Protein AF-0000000084445285 (afdb_homodimer)

InterPro domains:
  IPR001920 Asp/Glu racemase [G3DSA:3.40.50.1860] (6-224)
  IPR001920 Asp/Glu racemase [G3DSA:3.40.50.1860] (107-218)
  IPR001920 Asp/Glu racemase [SSF53681] (4-117)
  IPR001920 Asp/Glu racemase [SSF53681] (122-230)
  IPR004380 Aspartate racemase [TIGR00035] (3-230)
  IPR015942 Asp/Glu/hydantoin racemase [PF01177] (9-224)

Structure (mmCIF, N/CA/C/O backbone):
data_AF-0000000084445285-model_v1
#
loop_
_entity.id
_entity.type
_entity.pdbx_description
1 polymer 'Aspartate racemase'
#
loop_
_atom_site.group_PDB
_atom_site.id
_atom_site.type_symbol
_atom_site.label_atom_id
_atom_site.label_alt_id
_atom_site.label_comp_id
_atom_site.label_asym_id
_atom_site.label_entity_id
_atom_site.label_seq_id
_atom_site.pdbx_PDB_ins_code
_atom_site.Cartn_x
_atom_site.Cartn_y
_atom_site.Cartn_z
_atom_site.occupancy
_atom_site.B_iso_or_equiv
_atom_site.auth_seq_id
_atom_site.auth_comp_id
_atom_site.auth_asym_id
_atom_site.auth_atom_id
_atom_site.pdbx_PDB_model_num
ATOM 1 N N . MET A 1 1 ? 19.5 7.012 -17.891 1 34.91 1 MET A N 1
ATOM 2 C CA . MET A 1 1 ? 18.625 5.965 -18.422 1 34.91 1 MET A CA 1
ATOM 3 C C . MET A 1 1 ? 17.156 6.332 -18.219 1 34.91 1 MET A C 1
ATOM 5 O O . MET A 1 1 ? 16.812 6.977 -17.234 1 34.91 1 MET A O 1
ATOM 9 N N . ALA A 1 2 ? 16.359 6.445 -19.203 1 45.62 2 ALA A N 1
ATOM 10 C CA . ALA A 1 2 ? 14.969 6.891 -19.219 1 45.62 2 ALA A CA 1
ATOM 11 C C . ALA A 1 2 ? 14.156 6.203 -18.125 1 45.62 2 ALA A C 1
ATOM 13 O O . ALA A 1 2 ? 14.25 4.984 -17.938 1 45.62 2 ALA A O 1
ATOM 14 N N . GLU A 1 3 ? 13.672 6.879 -16.922 1 63.84 3 GLU A N 1
ATOM 15 C CA . GLU A 1 3 ? 13.188 6.402 -15.633 1 63.84 3 GLU A CA 1
ATOM 16 C C . GLU A 1 3 ? 11.977 5.488 -15.805 1 63.84 3 GLU A C 1
ATOM 18 O O . GLU A 1 3 ? 10.977 5.879 -16.422 1 63.84 3 GLU A O 1
ATOM 23 N N . ARG A 1 4 ? 12.195 4.125 -15.844 1 88.81 4 ARG A N 1
ATOM 24 C CA . ARG A 1 4 ? 11.227 3.049 -16.047 1 88.81 4 ARG A CA 1
ATOM 25 C C . ARG A 1 4 ? 10.125 3.094 -15 1 88.81 4 ARG A C 1
ATOM 27 O O . ARG A 1 4 ? 10.391 2.984 -13.805 1 88.81 4 ARG A O 1
ATOM 34 N N . MET A 1 5 ? 8.977 3.484 -15.523 1 96.88 5 MET A N 1
ATOM 35 C CA . MET A 1 5 ? 7.785 3.51 -14.68 1 96.88 5 MET A CA 1
ATOM 36 C C . MET A 1 5 ? 7.039 2.18 -14.75 1 96.88 5 MET A C 1
ATOM 38 O O . MET A 1 5 ? 6.73 1.692 -15.836 1 96.88 5 MET A O 1
ATOM 42 N N . LEU A 1 6 ? 6.848 1.535 -13.609 1 98.69 6 LEU A N 1
ATOM 43 C CA . LEU A 1 6 ? 6.141 0.261 -13.539 1 98.69 6 LEU A CA 1
ATOM 44 C C . LEU A 1 6 ? 4.637 0.481 -13.445 1 98.69 6 LEU A C 1
ATOM 46 O O . LEU A 1 6 ? 4.172 1.309 -12.656 1 98.69 6 LEU A O 1
ATOM 50 N N . GLY A 1 7 ? 3.885 -0.176 -14.344 1 98.88 7 GLY A N 1
ATOM 51 C CA . GLY A 1 7 ? 2.445 -0.282 -14.164 1 98.88 7 GLY A CA 1
ATOM 52 C C . GLY A 1 7 ? 2.037 -1.464 -13.305 1 98.88 7 GLY A C 1
ATOM 53 O O . GLY A 1 7 ? 2.545 -2.572 -13.484 1 98.88 7 GLY A O 1
ATOM 54 N N . ILE A 1 8 ? 1.229 -1.233 -12.336 1 98.94 8 ILE A N 1
ATOM 55 C CA . ILE A 1 8 ? 0.692 -2.281 -11.477 1 98.94 8 ILE A CA 1
ATOM 56 C C . ILE A 1 8 ? -0.816 -2.4 -11.688 1 98.94 8 ILE A C 1
ATOM 58 O O . ILE A 1 8 ? -1.562 -1.457 -11.414 1 98.94 8 ILE A O 1
ATOM 62 N N . LEU A 1 9 ? -1.211 -3.467 -12.297 1 98.94 9 LEU A N 1
ATOM 63 C CA . LEU A 1 9 ? -2.631 -3.744 -12.477 1 98.94 9 LEU A CA 1
ATOM 64 C C . LEU A 1 9 ? -3.207 -4.453 -11.258 1 98.94 9 LEU A C 1
ATOM 66 O O . LEU A 1 9 ? -3.055 -5.668 -11.109 1 98.94 9 LEU A O 1
ATOM 70 N N . GLY A 1 10 ? -3.846 -3.641 -10.406 1 98.56 10 GLY A N 1
ATOM 71 C CA . GLY A 1 10 ? -4.371 -4.137 -9.148 1 98.56 10 GLY A CA 1
ATOM 72 C C . GLY A 1 10 ? -5.883 -4.062 -9.055 1 98.56 10 GLY A C 1
ATOM 73 O O . GLY A 1 10 ? -6.566 -4.008 -10.086 1 98.56 10 GLY A O 1
ATOM 74 N N . GLY A 1 11 ? -6.402 -4.234 -7.832 1 97.94 11 GLY A N 1
ATOM 75 C CA . GLY A 1 11 ? -7.832 -4.125 -7.582 1 97.94 11 GLY A CA 1
ATOM 76 C C . GLY A 1 11 ? -8.531 -5.473 -7.5 1 97.94 11 GLY A C 1
ATOM 77 O O . GLY A 1 11 ? -9.656 -5.562 -7.02 1 97.94 11 GLY A O 1
ATOM 78 N N . MET A 1 12 ? -7.934 -6.555 -7.965 1 98.06 12 MET A N 1
ATOM 79 C CA . MET A 1 12 ? -8.469 -7.914 -7.887 1 98.06 12 MET A CA 1
ATOM 80 C C . MET A 1 12 ? -8.07 -8.578 -6.57 1 98.06 12 MET A C 1
ATOM 82 O O . MET A 1 12 ? -8.008 -9.805 -6.488 1 98.06 12 MET A O 1
ATOM 86 N N . GLY A 1 13 ? -7.879 -7.859 -5.609 1 97.88 13 GLY A N 1
ATOM 87 C CA . GLY A 1 13 ? -7.371 -7.895 -4.246 1 97.88 13 GLY A CA 1
ATOM 88 C C . GLY A 1 13 ? -6.711 -6.598 -3.818 1 97.88 13 GLY A C 1
ATOM 89 O O . GLY A 1 13 ? -5.488 -6.465 -3.893 1 97.88 13 GLY A O 1
ATOM 90 N N . PRO A 1 14 ? -7.625 -5.617 -3.521 1 98.25 14 PRO A N 1
ATOM 91 C CA . PRO A 1 14 ? -7.109 -4.27 -3.262 1 98.25 14 PRO A CA 1
ATOM 92 C C . PRO A 1 14 ? -6.035 -4.246 -2.178 1 98.25 14 PRO A C 1
ATOM 94 O O . PRO A 1 14 ? -5.027 -3.551 -2.32 1 98.25 14 PRO A O 1
ATOM 97 N N . LEU A 1 15 ? -6.223 -5.047 -1.12 1 98.75 15 LEU A N 1
ATOM 98 C CA . LEU A 1 15 ? -5.223 -5.098 -0.061 1 98.75 15 LEU A CA 1
ATOM 99 C C . LEU A 1 15 ? -3.91 -5.676 -0.58 1 98.75 15 LEU A C 1
ATOM 101 O O . LEU A 1 15 ? -2.832 -5.191 -0.229 1 98.75 15 LEU A O 1
ATOM 105 N N . ALA A 1 16 ? -4.004 -6.684 -1.443 1 98.62 16 ALA A N 1
ATOM 106 C CA . ALA A 1 16 ? -2.82 -7.309 -2.025 1 98.62 16 ALA A CA 1
ATOM 107 C C . ALA A 1 16 ? -2.064 -6.324 -2.914 1 98.62 16 ALA A C 1
ATOM 109 O O . ALA A 1 16 ? -0.831 -6.293 -2.908 1 98.62 16 ALA A O 1
ATOM 110 N N . GLY A 1 17 ? -2.816 -5.562 -3.729 1 98.75 17 GLY A N 1
ATOM 111 C CA . GLY A 1 17 ? -2.18 -4.547 -4.551 1 98.75 17 GLY A CA 1
ATOM 112 C C . GLY A 1 17 ? -1.424 -3.512 -3.736 1 98.75 17 GLY A C 1
ATOM 113 O O . GLY A 1 17 ? -0.297 -3.148 -4.078 1 98.75 17 GLY A O 1
ATOM 114 N N . ALA A 1 18 ? -2.047 -3.02 -2.666 1 98.81 18 ALA A N 1
ATOM 115 C CA . ALA A 1 18 ? -1.398 -2.068 -1.77 1 98.81 18 ALA A CA 1
ATOM 116 C C . ALA A 1 18 ? -0.162 -2.682 -1.119 1 98.81 18 ALA A C 1
ATOM 118 O O . ALA A 1 18 ? 0.89 -2.043 -1.045 1 98.81 18 ALA A O 1
ATOM 119 N N . GLN A 1 19 ? -0.325 -3.928 -0.659 1 98.81 19 GLN A N 1
ATOM 120 C CA . GLN A 1 19 ? 0.784 -4.645 -0.041 1 98.81 19 GLN A CA 1
ATOM 121 C C . GLN A 1 19 ? 1.937 -4.828 -1.023 1 98.81 19 GLN A C 1
ATOM 123 O O . GLN A 1 19 ? 3.105 -4.758 -0.639 1 98.81 19 GLN A O 1
ATOM 128 N N . PHE A 1 20 ? 1.583 -5.098 -2.271 1 98.94 20 PHE A N 1
ATOM 129 C CA . PHE A 1 20 ? 2.615 -5.254 -3.289 1 98.94 20 PHE A CA 1
ATOM 130 C C . PHE A 1 20 ? 3.465 -3.996 -3.396 1 98.94 20 PHE A C 1
ATOM 132 O O . PHE A 1 20 ? 4.695 -4.066 -3.389 1 98.94 20 PHE A O 1
ATOM 139 N N . LEU A 1 21 ? 2.818 -2.859 -3.545 1 98.88 21 LEU A N 1
ATOM 140 C CA . LEU A 1 21 ? 3.555 -1.605 -3.652 1 98.88 21 LEU A CA 1
ATOM 141 C C . LEU A 1 21 ? 4.375 -1.347 -2.391 1 98.88 21 LEU A C 1
ATOM 143 O O . LEU A 1 21 ? 5.516 -0.886 -2.469 1 98.88 21 LEU A O 1
ATOM 147 N N . LEU A 1 22 ? 3.805 -1.642 -1.193 1 98.75 22 LEU A N 1
ATOM 148 C CA . LEU A 1 22 ? 4.504 -1.483 0.078 1 98.75 22 LEU A CA 1
ATOM 149 C C . LEU A 1 22 ? 5.762 -2.342 0.116 1 98.75 22 LEU A C 1
ATOM 151 O O . LEU A 1 22 ? 6.848 -1.846 0.426 1 98.75 22 LEU A O 1
ATOM 155 N N . ARG A 1 23 ? 5.609 -3.586 -0.282 1 98.81 23 ARG A N 1
ATOM 156 C CA . ARG A 1 23 ? 6.73 -4.52 -0.24 1 98.81 23 ARG A CA 1
ATOM 157 C C . ARG A 1 23 ? 7.785 -4.152 -1.279 1 98.81 23 ARG A C 1
ATOM 159 O O . ARG A 1 23 ? 8.984 -4.219 -1.005 1 98.81 23 ARG A O 1
ATOM 166 N N . MET A 1 24 ? 7.316 -3.789 -2.502 1 98.75 24 MET A N 1
ATOM 167 C CA . MET A 1 24 ? 8.273 -3.34 -3.508 1 98.75 24 MET A CA 1
ATOM 168 C C . MET A 1 24 ? 9.117 -2.184 -2.979 1 98.75 24 MET A C 1
ATOM 170 O O . MET A 1 24 ? 10.336 -2.158 -3.17 1 98.75 24 MET A O 1
ATOM 174 N N . THR A 1 25 ? 8.469 -1.23 -2.264 1 98.69 25 THR A N 1
ATOM 175 C CA . THR A 1 25 ? 9.18 -0.088 -1.695 1 98.69 25 THR A CA 1
ATOM 176 C C . THR A 1 25 ? 10.188 -0.544 -0.648 1 98.69 25 THR A C 1
ATOM 178 O O . THR A 1 25 ? 11.359 -0.156 -0.696 1 98.69 25 THR A O 1
ATOM 181 N N . LEU A 1 26 ? 9.797 -1.458 0.257 1 98.62 26 LEU A N 1
ATOM 182 C CA . LEU A 1 26 ? 10.625 -1.871 1.381 1 98.62 26 LEU A CA 1
ATOM 183 C C . LEU A 1 26 ? 11.781 -2.746 0.908 1 98.62 26 LEU A C 1
ATOM 185 O O . LEU A 1 26 ? 12.844 -2.781 1.541 1 98.62 26 LEU A O 1
ATOM 189 N N . LEU A 1 27 ? 11.578 -3.449 -0.234 1 98.5 27 LEU A N 1
ATOM 190 C CA . LEU A 1 27 ? 12.602 -4.348 -0.755 1 98.5 27 LEU A CA 1
ATOM 191 C C . LEU A 1 27 ? 13.586 -3.596 -1.649 1 98.5 27 LEU A C 1
ATOM 193 O O . LEU A 1 27 ? 14.641 -4.125 -2.004 1 98.5 27 LEU A O 1
ATOM 197 N N . THR A 1 28 ? 13.242 -2.371 -2.051 1 98.25 28 THR A N 1
ATOM 198 C CA . THR A 1 28 ? 14.125 -1.55 -2.871 1 98.25 28 THR A CA 1
ATOM 199 C C . THR A 1 28 ? 15.273 -0.983 -2.035 1 98.25 28 THR A C 1
ATOM 201 O O . THR A 1 28 ? 15.039 -0.346 -1.006 1 98.25 28 THR A O 1
ATOM 204 N N . PRO A 1 29 ? 16.547 -1.308 -2.383 1 96.62 29 PRO A N 1
ATOM 205 C CA . PRO A 1 29 ? 17.641 -0.586 -1.719 1 96.62 29 PRO A CA 1
ATOM 206 C C . PRO A 1 29 ? 17.562 0.924 -1.938 1 96.62 29 PRO A C 1
ATOM 208 O O . PRO A 1 29 ? 17.656 1.392 -3.076 1 96.62 29 PRO A O 1
ATOM 211 N N . ALA A 1 30 ? 17.281 1.642 -0.88 1 96.88 30 ALA A N 1
ATOM 212 C CA . ALA A 1 30 ? 17.031 3.074 -1.021 1 96.88 30 ALA A CA 1
ATOM 213 C C . ALA A 1 30 ? 17.594 3.85 0.162 1 96.88 30 ALA A C 1
ATOM 215 O O . ALA A 1 30 ? 17.672 3.328 1.277 1 96.88 30 ALA A O 1
ATOM 216 N N . GLU A 1 31 ? 18.047 5.094 -0.105 1 96.88 31 GLU A N 1
ATOM 217 C CA . GLU A 1 31 ? 18.484 6.023 0.933 1 96.88 31 GLU A CA 1
ATOM 218 C C . GLU A 1 31 ? 17.609 7.27 0.961 1 96.88 31 GLU A C 1
ATOM 220 O O . GLU A 1 31 ? 17.656 8.055 1.913 1 96.88 31 GLU A O 1
ATOM 225 N N . ARG A 1 32 ? 16.875 7.457 -0.053 1 95.44 32 ARG A N 1
ATOM 226 C CA . ARG A 1 32 ? 15.984 8.594 -0.211 1 95.44 32 ARG A CA 1
ATOM 227 C C . ARG A 1 32 ? 14.82 8.258 -1.142 1 95.44 32 ARG A C 1
ATOM 229 O O . ARG A 1 32 ? 14.844 7.223 -1.817 1 95.44 32 ARG A O 1
ATOM 236 N N . ASP A 1 33 ? 13.836 9.062 -1.218 1 96.38 33 ASP A N 1
ATOM 237 C CA . ASP A 1 33 ? 12.633 8.805 -2.008 1 96.38 33 ASP A CA 1
ATOM 238 C C . ASP A 1 33 ? 12.992 8.508 -3.465 1 96.38 33 ASP A C 1
ATOM 240 O O . ASP A 1 33 ? 12.453 7.574 -4.062 1 96.38 33 ASP A O 1
ATOM 244 N N . GLN A 1 34 ? 13.898 9.266 -3.99 1 95.25 34 GLN A N 1
ATOM 245 C CA . GLN A 1 34 ? 14.18 9.273 -5.422 1 95.25 34 GLN A CA 1
ATOM 246 C C . GLN A 1 34 ? 14.883 7.988 -5.848 1 95.25 34 GLN A C 1
ATOM 248 O O . GLN A 1 34 ? 15.023 7.715 -7.043 1 95.25 34 GLN A O 1
ATOM 253 N N . ASP A 1 35 ? 15.25 7.113 -4.875 1 96.31 35 ASP A N 1
ATOM 254 C CA . ASP A 1 35 ? 15.898 5.836 -5.172 1 96.31 35 ASP A CA 1
ATOM 255 C C . ASP A 1 35 ? 14.859 4.762 -5.488 1 96.31 35 ASP A C 1
ATOM 257 O O . ASP A 1 35 ? 15.203 3.693 -6 1 96.31 35 ASP A O 1
ATOM 261 N N . HIS A 1 36 ? 13.586 5.031 -5.184 1 97.75 36 HIS A N 1
ATOM 262 C CA . HIS A 1 36 ? 12.547 4.016 -5.305 1 97.75 36 HIS A CA 1
ATOM 263 C C . HIS A 1 36 ? 12.016 3.941 -6.73 1 97.75 36 HIS A C 1
ATOM 265 O O . HIS A 1 36 ? 12.227 4.863 -7.527 1 97.75 36 HIS A O 1
ATOM 271 N N . VAL A 1 37 ? 11.312 2.857 -7.098 1 97.44 37 VAL A N 1
ATOM 272 C CA . VAL A 1 37 ? 10.789 2.574 -8.43 1 97.44 37 VAL A CA 1
ATOM 273 C C . VAL A 1 37 ? 9.562 3.443 -8.695 1 97.44 37 VAL A C 1
ATOM 275 O O . VAL A 1 37 ? 8.578 3.391 -7.945 1 97.44 37 VAL A O 1
ATOM 278 N N . PRO A 1 38 ? 9.578 4.344 -9.734 1 98.25 38 PRO A N 1
ATOM 279 C CA . PRO A 1 38 ? 8.328 4.996 -10.141 1 98.25 38 PRO A CA 1
ATOM 280 C C . PRO A 1 38 ? 7.254 3.998 -10.578 1 98.25 38 PRO A C 1
ATOM 282 O O . PRO A 1 38 ? 7.559 3.029 -11.281 1 98.25 38 PRO A O 1
ATOM 285 N N . ALA A 1 39 ? 6.035 4.191 -10.125 1 98.69 39 ALA A N 1
ATOM 286 C CA . ALA A 1 39 ? 4.996 3.211 -10.438 1 98.69 39 ALA A CA 1
ATOM 287 C C . ALA A 1 39 ? 3.619 3.867 -10.469 1 98.69 39 ALA A C 1
ATOM 289 O O . ALA A 1 39 ? 3.389 4.883 -9.812 1 98.69 39 ALA A O 1
ATOM 290 N N . VAL A 1 40 ? 2.736 3.373 -11.273 1 98.88 40 VAL A N 1
ATOM 291 C CA . VAL A 1 40 ? 1.309 3.676 -11.242 1 98.88 40 VAL A CA 1
ATOM 292 C C . VAL A 1 40 ? 0.52 2.412 -10.906 1 98.88 40 VAL A C 1
ATOM 294 O O . VAL A 1 40 ? 0.639 1.396 -11.594 1 98.88 40 VAL A O 1
ATOM 297 N N . LEU A 1 41 ? -0.194 2.432 -9.82 1 98.94 41 LEU A N 1
ATOM 298 C CA . LEU A 1 41 ? -1.063 1.326 -9.43 1 98.94 41 LEU A CA 1
ATOM 299 C C . LEU A 1 41 ? -2.514 1.621 -9.797 1 98.94 41 LEU A C 1
ATOM 301 O O . LEU A 1 41 ? -3.1 2.586 -9.297 1 98.94 41 LEU A O 1
ATOM 305 N N . TRP A 1 42 ? -3.043 0.863 -10.734 1 98.88 42 TRP A N 1
ATOM 306 C CA . TRP A 1 42 ? -4.445 0.898 -11.141 1 98.88 42 TRP A CA 1
ATOM 307 C C . TRP A 1 42 ? -5.27 -0.105 -10.344 1 98.88 42 TRP A C 1
ATOM 309 O O . TRP A 1 42 ? -5.355 -1.279 -10.711 1 98.88 42 TRP A O 1
ATOM 319 N N . SER A 1 43 ? -5.863 0.333 -9.227 1 98.75 43 SER A N 1
ATOM 320 C CA . SER A 1 43 ? -6.641 -0.525 -8.336 1 98.75 43 SER A CA 1
ATOM 321 C C . SER A 1 43 ? -8.133 -0.412 -8.625 1 98.75 43 SER A C 1
ATOM 323 O O . SER A 1 43 ? -8.828 0.405 -8.016 1 98.75 43 SER A O 1
ATOM 325 N N . ASP A 1 44 ? -8.648 -1.245 -9.469 1 98 44 ASP A N 1
ATOM 326 C CA . ASP A 1 44 ? -10.062 -1.218 -9.828 1 98 44 ASP A CA 1
ATOM 327 C C . ASP A 1 44 ? -10.781 -2.465 -9.32 1 98 44 ASP A C 1
ATOM 329 O O . ASP A 1 44 ? -10.859 -3.473 -10.023 1 98 44 ASP A O 1
ATOM 333 N N . PRO A 1 45 ? -11.383 -2.357 -8.086 1 97.88 45 PRO A N 1
ATOM 334 C CA . PRO A 1 45 ? -12.023 -3.527 -7.484 1 97.88 45 PRO A CA 1
ATOM 335 C C . PRO A 1 45 ? -13.328 -3.91 -8.18 1 97.88 45 PRO A C 1
ATOM 337 O O . PRO A 1 45 ? -13.93 -4.938 -7.852 1 97.88 45 PRO A O 1
ATOM 340 N N . ARG A 1 46 ? -13.773 -3.121 -9.18 1 97.12 46 ARG A N 1
ATOM 341 C CA . ARG A 1 46 ? -15.008 -3.41 -9.906 1 97.12 46 ARG A CA 1
ATOM 342 C C . ARG A 1 46 ? -14.805 -4.555 -10.891 1 97.12 46 ARG A C 1
ATOM 344 O O . ARG A 1 46 ? -15.781 -5.113 -11.406 1 97.12 46 ARG A O 1
ATOM 351 N N . ILE A 1 47 ? -13.531 -4.93 -11.227 1 98.19 47 ILE A N 1
ATOM 352 C CA . ILE A 1 47 ? -13.234 -6.086 -12.062 1 98.19 47 ILE A CA 1
ATOM 353 C C . ILE A 1 47 ? -13.875 -7.336 -11.461 1 98.19 47 ILE A C 1
ATOM 355 O O . ILE A 1 47 ? -13.68 -7.629 -10.281 1 98.19 47 ILE A O 1
ATOM 359 N N . PRO A 1 48 ? -14.578 -8.062 -12.227 1 97.62 48 PRO A N 1
ATOM 360 C CA . PRO A 1 48 ? -15.305 -9.219 -11.711 1 97.62 48 PRO A CA 1
ATOM 361 C C . PRO A 1 48 ? -14.383 -10.281 -11.117 1 97.62 48 PRO A C 1
ATOM 363 O O . PRO A 1 48 ? -13.211 -10.367 -11.484 1 97.62 48 PRO A O 1
ATOM 366 N N . ASP A 1 49 ? -14.93 -11.023 -10.172 1 97.25 49 ASP A N 1
ATOM 367 C CA . ASP A 1 49 ? -14.188 -12.094 -9.508 1 97.25 49 ASP A CA 1
ATOM 368 C C . ASP A 1 49 ? -13.719 -13.141 -10.516 1 97.25 49 ASP A C 1
ATOM 370 O O . ASP A 1 49 ? -14.531 -13.734 -11.227 1 97.25 49 ASP A O 1
ATOM 374 N N . ARG A 1 50 ? -12.477 -13.422 -10.602 1 97.75 50 ARG A N 1
ATOM 375 C CA . ARG A 1 50 ? -11.859 -14.297 -11.594 1 97.75 50 ARG A CA 1
ATOM 376 C C . ARG A 1 50 ? -12.258 -15.75 -11.375 1 97.75 50 ARG A C 1
ATOM 378 O O . ARG A 1 50 ? -12.523 -16.469 -12.336 1 97.75 50 ARG A O 1
ATOM 385 N N . THR A 1 51 ? -12.297 -16.125 -10.117 1 96.69 51 THR A N 1
ATOM 386 C CA . THR A 1 51 ? -12.664 -17.516 -9.812 1 96.69 51 THR A CA 1
ATOM 387 C C . THR A 1 51 ? -14.109 -17.781 -10.211 1 96.69 51 THR A C 1
ATOM 389 O O . THR A 1 51 ? -14.414 -18.797 -10.828 1 96.69 51 THR A O 1
ATOM 392 N N . GLN A 1 52 ? -14.977 -16.828 -9.891 1 96.38 52 GLN A N 1
ATOM 393 C CA . GLN A 1 52 ? -16.375 -16.953 -10.289 1 96.38 52 GLN A CA 1
ATOM 394 C C . GLN A 1 52 ? -16.516 -16.984 -11.805 1 96.38 52 GLN A C 1
ATOM 396 O O . GLN A 1 52 ? -17.297 -17.766 -12.344 1 96.38 52 GLN A O 1
ATOM 401 N N . ALA A 1 53 ? -15.797 -16.172 -12.477 1 96.94 53 ALA A N 1
ATOM 402 C CA . ALA A 1 53 ? -15.859 -16.094 -13.93 1 96.94 53 ALA A CA 1
ATOM 403 C C . ALA A 1 53 ? -15.438 -17.422 -14.555 1 96.94 53 ALA A C 1
ATOM 405 O O . ALA A 1 53 ? -16.062 -17.906 -15.508 1 96.94 53 ALA A O 1
ATOM 406 N N . ARG A 1 54 ? -14.375 -18.047 -14.039 1 95.06 54 ARG A N 1
ATOM 407 C CA . ARG A 1 54 ? -13.789 -19.234 -14.641 1 95.06 54 ARG A CA 1
ATOM 408 C C . ARG A 1 54 ? -14.602 -20.484 -14.289 1 95.06 54 ARG A C 1
ATOM 410 O O . ARG A 1 54 ? -14.805 -21.359 -15.133 1 95.06 54 ARG A O 1
ATOM 417 N N . LEU A 1 55 ? -15.086 -20.531 -13.062 1 95.38 55 LEU A N 1
ATOM 418 C CA . LEU A 1 55 ? -15.594 -21.812 -12.57 1 95.38 55 LEU A CA 1
ATOM 419 C C . LEU A 1 55 ? -17.125 -21.797 -12.523 1 95.38 55 LEU A C 1
ATOM 421 O O . LEU A 1 55 ? -17.75 -22.859 -12.547 1 95.38 55 LEU A O 1
ATOM 425 N N . HIS A 1 56 ? -17.703 -20.578 -12.492 1 94.25 56 HIS A N 1
ATOM 426 C CA . HIS A 1 56 ? -19.125 -20.594 -12.164 1 94.25 56 HIS A CA 1
ATOM 427 C C . HIS A 1 56 ? -19.906 -19.703 -13.125 1 94.25 56 HIS A C 1
ATOM 429 O O . HIS A 1 56 ? -21.016 -19.266 -12.805 1 94.25 56 HIS A O 1
ATOM 435 N N . GLY A 1 57 ? -19.344 -19.406 -14.219 1 93.31 57 GLY A N 1
ATOM 436 C CA . GLY A 1 57 ? -20.078 -18.672 -15.25 1 93.31 57 GLY A CA 1
ATOM 437 C C . GLY A 1 57 ? -20.297 -17.219 -14.906 1 93.31 57 GLY A C 1
ATOM 438 O O . GLY A 1 57 ? -21.234 -16.594 -15.398 1 93.31 57 GLY A O 1
ATOM 439 N N . GLY A 1 58 ? -19.531 -16.688 -14.023 1 95.31 58 GLY A N 1
ATOM 440 C CA . GLY A 1 58 ? -19.609 -15.281 -13.68 1 95.31 58 GLY A CA 1
ATOM 441 C C . GLY A 1 58 ? -19.156 -14.359 -14.789 1 95.31 58 GLY A C 1
ATOM 442 O O . GLY A 1 58 ? -18.734 -14.82 -15.859 1 95.31 58 GLY A O 1
ATOM 443 N N . GLU A 1 59 ? -19.297 -13.055 -14.547 1 97.5 59 GLU A N 1
ATOM 444 C CA . GLU A 1 59 ? -18.938 -12.031 -15.516 1 97.5 59 GLU A CA 1
ATOM 445 C C . GLU A 1 59 ? -17.453 -12.102 -15.875 1 97.5 59 GLU A C 1
ATOM 447 O O . GLU A 1 59 ? -16.609 -12.336 -15.008 1 97.5 59 GLU A O 1
ATOM 452 N N . ASP A 1 60 ? -17.141 -11.93 -17.188 1 98.25 60 ASP A N 1
ATOM 453 C CA . ASP A 1 60 ? -15.773 -11.953 -17.688 1 98.25 60 ASP A CA 1
ATOM 454 C C . ASP A 1 60 ? -14.984 -10.75 -17.172 1 98.25 60 ASP A C 1
ATOM 456 O O . ASP A 1 60 ? -15.398 -9.602 -17.375 1 98.25 60 ASP A O 1
ATOM 460 N N . PRO A 1 61 ? -13.867 -11 -16.531 1 98.38 61 PRO A N 1
ATOM 461 C CA . PRO A 1 61 ? -13.078 -9.883 -16.016 1 98.38 61 PRO A CA 1
ATOM 462 C C . PRO A 1 61 ? -12.25 -9.195 -17.109 1 98.38 61 PRO A C 1
ATOM 464 O O . PRO A 1 61 ? -11.695 -8.117 -16.875 1 98.38 61 PRO A O 1
ATOM 467 N N . LEU A 1 62 ? -12.172 -9.758 -18.312 1 98.62 62 LEU A N 1
ATOM 468 C CA . LEU A 1 62 ? -11.211 -9.344 -19.312 1 98.62 62 LEU A CA 1
ATOM 469 C C . LEU A 1 62 ? -11.422 -7.879 -19.703 1 98.62 62 LEU A C 1
ATOM 471 O O . LEU A 1 62 ? -10.461 -7.117 -19.812 1 98.62 62 LEU A O 1
ATOM 475 N N . PRO A 1 63 ? -12.641 -7.379 -19.891 1 98.56 63 PRO A N 1
ATOM 476 C CA . PRO A 1 63 ? -12.797 -5.969 -20.25 1 98.56 63 PRO A CA 1
ATOM 477 C C . PRO A 1 63 ? -12.211 -5.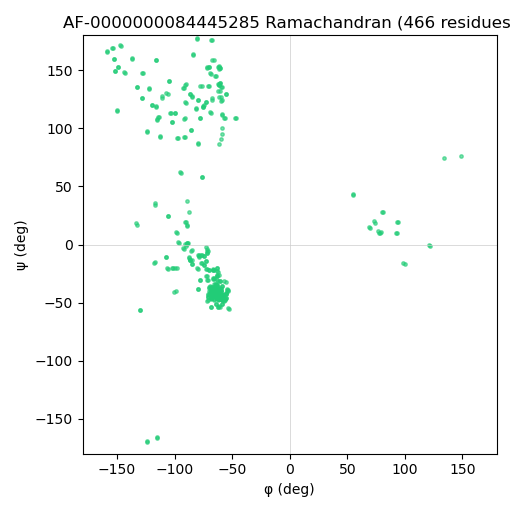02 -19.203 1 98.56 63 PRO A C 1
ATOM 479 O O . PRO A 1 63 ? -11.594 -4.016 -19.562 1 98.56 63 PRO A O 1
ATOM 482 N N . GLY A 1 64 ? -12.414 -5.375 -17.953 1 98.31 64 GLY A N 1
ATOM 483 C CA . GLY A 1 64 ? -11.836 -4.559 -16.891 1 98.31 64 GLY A CA 1
ATOM 484 C C . GLY A 1 64 ? -10.32 -4.625 -16.844 1 98.31 64 GLY A C 1
ATOM 485 O O . GLY A 1 64 ? -9.656 -3.613 -16.625 1 98.31 64 GLY A O 1
ATOM 486 N N . LEU A 1 65 ? -9.797 -5.812 -17.062 1 98.81 65 LEU A N 1
ATOM 487 C CA . LEU A 1 65 ? -8.352 -5.988 -17.125 1 98.81 65 LEU A CA 1
ATOM 488 C C . LEU A 1 65 ? -7.75 -5.145 -18.25 1 98.81 65 LEU A C 1
ATOM 490 O O . LEU A 1 65 ? -6.758 -4.441 -18.031 1 98.81 65 LEU A O 1
ATOM 494 N N . LEU A 1 66 ? -8.391 -5.176 -19.375 1 98.88 66 LEU A N 1
ATOM 495 C CA . LEU A 1 66 ? -7.883 -4.461 -20.547 1 98.88 66 LEU A CA 1
ATOM 496 C C . LEU A 1 66 ? -7.992 -2.951 -20.344 1 98.88 66 LEU A C 1
ATOM 498 O O . LEU A 1 66 ? -7.129 -2.197 -20.797 1 98.88 66 LEU A O 1
ATOM 502 N N . ARG A 1 67 ? -9.016 -2.5 -19.688 1 98.44 67 ARG A N 1
ATOM 503 C CA . ARG A 1 67 ? -9.133 -1.082 -19.375 1 98.44 67 ARG A CA 1
ATOM 504 C C . ARG A 1 67 ? -7.969 -0.615 -18.516 1 98.44 67 ARG A C 1
ATOM 506 O O . ARG A 1 67 ? -7.402 0.453 -18.75 1 98.44 67 ARG A O 1
ATOM 513 N N . GLY A 1 68 ? -7.648 -1.432 -17.5 1 98.69 68 GLY A N 1
ATOM 514 C CA . GLY A 1 68 ? -6.504 -1.102 -16.672 1 98.69 68 GLY A CA 1
ATOM 515 C C . GLY A 1 68 ? -5.195 -1.066 -17.438 1 98.69 68 GLY A C 1
ATOM 516 O O . GLY A 1 68 ? -4.387 -0.154 -17.25 1 98.69 68 GLY A O 1
ATOM 517 N N . ILE A 1 69 ? -5.008 -2.016 -18.312 1 98.88 69 ILE A N 1
ATOM 518 C CA . ILE A 1 69 ? -3.791 -2.094 -19.125 1 98.88 69 ILE A CA 1
ATOM 519 C C . ILE A 1 69 ? -3.674 -0.851 -20 1 98.88 69 ILE A C 1
ATOM 521 O O . ILE A 1 69 ? -2.611 -0.229 -20.062 1 98.88 69 ILE A O 1
ATOM 525 N N . ARG A 1 70 ? -4.746 -0.429 -20.625 1 98.69 70 ARG A N 1
ATOM 526 C CA . ARG A 1 70 ? -4.742 0.766 -21.453 1 98.69 70 ARG A CA 1
ATOM 527 C C . ARG A 1 70 ? -4.43 2.01 -20.641 1 98.69 70 ARG A C 1
ATOM 529 O O . ARG A 1 70 ? -3.709 2.9 -21.094 1 98.69 70 ARG A O 1
ATOM 536 N N . GLY A 1 71 ? -5.031 2.07 -19.484 1 98.5 71 GLY A N 1
ATOM 537 C CA . GLY A 1 71 ? -4.738 3.182 -18.594 1 98.5 71 GLY A CA 1
ATOM 538 C C . GLY A 1 71 ? -3.271 3.27 -18.203 1 98.5 71 GLY A C 1
ATOM 539 O O . GLY A 1 71 ? -2.693 4.359 -18.188 1 98.5 71 GLY A O 1
ATOM 540 N N . LEU A 1 72 ? -2.666 2.143 -17.906 1 98.75 72 LEU A N 1
ATOM 541 C CA . LEU A 1 72 ? -1.258 2.098 -17.531 1 98.75 72 LEU A CA 1
ATOM 542 C C . LEU A 1 72 ? -0.365 2.465 -18.719 1 98.75 72 LEU A C 1
ATOM 544 O O . LEU A 1 72 ? 0.646 3.15 -18.547 1 98.75 72 LEU A O 1
ATOM 548 N N . GLU A 1 73 ? -0.755 2.031 -19.875 1 98.12 73 GLU A N 1
ATOM 549 C CA . GLU A 1 73 ? -0.043 2.436 -21.078 1 98.12 73 GLU A CA 1
ATOM 550 C C . GLU A 1 73 ? -0.096 3.949 -21.266 1 98.12 73 GLU A C 1
ATOM 552 O O . GLU A 1 73 ? 0.926 4.582 -21.547 1 98.12 73 GLU A O 1
ATOM 557 N N . ALA A 1 74 ? -1.291 4.473 -21.109 1 97.75 74 ALA A N 1
ATOM 558 C CA . ALA A 1 74 ? -1.49 5.91 -21.297 1 97.75 74 ALA A CA 1
ATOM 559 C C . ALA A 1 74 ? -0.693 6.703 -20.266 1 97.75 74 ALA A C 1
ATOM 561 O O . ALA A 1 74 ? -0.27 7.832 -20.531 1 97.75 74 ALA A O 1
ATOM 562 N N . ALA A 1 75 ? -0.452 6.09 -19.141 1 97.81 75 ALA A N 1
ATOM 563 C CA . ALA A 1 75 ? 0.289 6.75 -18.062 1 97.81 75 ALA A CA 1
ATOM 564 C C . ALA A 1 75 ? 1.79 6.723 -18.344 1 97.81 75 ALA A C 1
ATOM 566 O O . ALA A 1 75 ? 2.57 7.352 -17.625 1 97.81 75 ALA A O 1
ATOM 567 N N . GLY A 1 76 ? 2.199 5.969 -19.359 1 97.31 76 GLY A N 1
ATOM 568 C CA . GLY A 1 76 ? 3.6 5.953 -19.75 1 97.31 76 GLY A CA 1
ATOM 569 C C . GLY A 1 76 ? 4.391 4.84 -19.094 1 97.31 76 GLY A C 1
ATOM 570 O O . GLY A 1 76 ? 5.621 4.898 -19.031 1 97.31 76 GLY A O 1
ATOM 571 N N . CYS A 1 77 ? 3.732 3.803 -18.578 1 98.19 77 CYS A N 1
ATOM 572 C CA . CYS A 1 77 ? 4.426 2.688 -17.938 1 98.19 77 CYS A CA 1
ATOM 573 C C . CYS A 1 77 ? 5.188 1.858 -18.969 1 98.19 77 CYS A C 1
ATOM 575 O O . CYS A 1 77 ? 4.828 1.838 -20.141 1 98.19 77 CYS A O 1
ATOM 577 N N . GLY A 1 78 ? 6.258 1.22 -18.453 1 97.94 78 GLY A N 1
ATOM 578 C CA . GLY A 1 78 ? 7.117 0.474 -19.344 1 97.94 78 GLY A CA 1
ATOM 579 C C . GLY A 1 78 ? 6.977 -1.029 -19.203 1 97.94 78 GLY A C 1
ATOM 580 O O . GLY A 1 78 ? 7.492 -1.789 -20.031 1 97.94 78 GLY A O 1
ATOM 581 N N . ALA A 1 79 ? 6.324 -1.479 -18.234 1 98.56 79 ALA A N 1
ATOM 582 C CA . ALA A 1 79 ? 5.984 -2.869 -17.938 1 98.56 79 ALA A CA 1
ATOM 583 C C . ALA A 1 79 ? 4.785 -2.957 -17 1 98.56 79 ALA A C 1
ATOM 585 O O . ALA A 1 79 ? 4.355 -1.947 -16.438 1 98.56 79 ALA A O 1
ATOM 586 N N . ILE A 1 80 ? 4.246 -4.148 -16.922 1 98.88 80 ILE A N 1
ATOM 587 C CA . ILE A 1 80 ? 3.061 -4.32 -16.094 1 98.88 80 ILE A CA 1
ATOM 588 C C . ILE A 1 80 ? 3.271 -5.492 -15.133 1 98.88 80 ILE A C 1
ATOM 590 O O . ILE A 1 80 ? 3.729 -6.562 -15.539 1 98.88 80 ILE A O 1
ATOM 594 N N . ALA A 1 81 ? 3.104 -5.285 -13.875 1 98.88 81 ALA A N 1
ATOM 595 C CA . ALA A 1 81 ? 2.984 -6.324 -12.859 1 98.88 81 ALA A CA 1
ATOM 596 C C . ALA A 1 81 ? 1.537 -6.477 -12.398 1 98.88 81 ALA A C 1
ATOM 598 O O . ALA A 1 81 ? 0.817 -5.488 -12.25 1 98.88 81 ALA A O 1
ATOM 599 N N . ILE A 1 82 ? 1.091 -7.684 -12.18 1 98.94 82 ILE A N 1
ATOM 600 C CA . ILE A 1 82 ? -0.266 -7.98 -11.742 1 98.94 82 ILE A CA 1
ATOM 601 C C . ILE A 1 82 ? -0.219 -8.805 -10.453 1 98.94 82 ILE A C 1
ATOM 603 O O . ILE A 1 82 ? -0.102 -10.031 -10.5 1 98.94 82 ILE A O 1
ATOM 607 N N . PRO A 1 83 ? -0.357 -8.125 -9.305 1 98.81 83 PRO A N 1
ATOM 608 C CA . PRO A 1 83 ? -0.335 -8.867 -8.039 1 98.81 83 PRO A CA 1
ATOM 609 C C . PRO A 1 83 ? -1.64 -9.617 -7.77 1 98.81 83 PRO A C 1
ATOM 611 O O . PRO A 1 83 ? -2.277 -9.398 -6.734 1 98.81 83 PRO A O 1
ATOM 614 N N . CYS A 1 84 ? -1.971 -10.438 -8.648 1 98.75 84 CYS A N 1
ATOM 615 C CA . CYS A 1 84 ? -3.104 -11.359 -8.617 1 98.75 84 CYS A CA 1
ATOM 616 C C . CYS A 1 84 ? -2.797 -12.625 -9.406 1 98.75 84 CYS A C 1
ATOM 618 O O . CYS A 1 84 ? -2.662 -12.586 -10.625 1 98.75 84 CYS A O 1
ATOM 620 N N . ASN A 1 85 ? -2.752 -13.75 -8.766 1 98.56 85 ASN A N 1
ATOM 621 C CA . ASN A 1 85 ? -2.422 -15.016 -9.414 1 98.56 85 ASN A CA 1
ATOM 622 C C . ASN A 1 85 ? -3.514 -15.445 -10.383 1 98.56 85 ASN A C 1
ATOM 624 O O . ASN A 1 85 ? -3.232 -15.742 -11.547 1 98.56 85 ASN A O 1
ATOM 628 N N . THR A 1 86 ? -4.758 -15.359 -9.93 1 98.38 86 THR A N 1
ATOM 629 C CA . THR A 1 86 ? -5.867 -15.891 -10.719 1 98.38 86 THR A CA 1
ATOM 630 C C . THR A 1 86 ? -6.039 -15.086 -12.008 1 98.38 86 THR A C 1
ATOM 632 O O . THR A 1 86 ? -6.41 -15.648 -13.039 1 98.38 86 THR A O 1
ATOM 635 N N . ALA A 1 87 ? -5.691 -13.828 -11.984 1 98.56 87 ALA A N 1
ATOM 636 C CA . ALA A 1 87 ? -5.836 -12.977 -13.156 1 98.56 87 ALA A CA 1
ATOM 637 C C . ALA A 1 87 ? -4.914 -13.438 -14.281 1 98.56 87 ALA A C 1
ATOM 639 O O . ALA A 1 87 ? -5.16 -13.141 -15.453 1 98.56 87 ALA A O 1
ATOM 640 N N . HIS A 1 88 ? -3.857 -14.172 -13.977 1 98.5 88 HIS A N 1
ATOM 641 C CA . HIS A 1 88 ? -2.93 -14.648 -14.992 1 98.5 88 HIS A CA 1
ATOM 642 C C . HIS A 1 88 ? -3.559 -15.75 -15.844 1 98.5 88 HIS A C 1
ATOM 644 O O . HIS A 1 88 ? -2.992 -16.156 -16.859 1 98.5 88 HIS A O 1
ATOM 650 N N . GLY A 1 89 ? -4.781 -16.188 -15.414 1 97.94 89 GLY A N 1
ATOM 651 C CA . GLY A 1 89 ? -5.574 -17.031 -16.297 1 97.94 89 GLY A CA 1
ATOM 652 C C . GLY A 1 89 ? -5.977 -16.344 -17.578 1 97.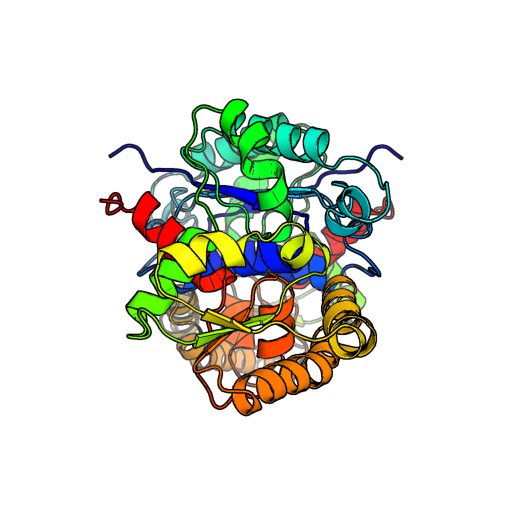94 89 GLY A C 1
ATOM 653 O O . GLY A 1 89 ? -6.375 -17 -18.547 1 97.94 89 GLY A O 1
ATOM 654 N N . TRP A 1 90 ? -5.957 -15.086 -17.609 1 98.38 90 TRP A N 1
ATOM 655 C CA . TRP A 1 90 ? -6.262 -14.273 -18.781 1 98.38 90 TRP A CA 1
ATOM 656 C C . TRP A 1 90 ? -4.988 -13.672 -19.375 1 98.38 90 TRP A C 1
ATOM 658 O O . TRP A 1 90 ? -5.027 -12.609 -20 1 98.38 90 TRP A O 1
ATOM 668 N N . TYR A 1 91 ? -3.84 -14.336 -19.125 1 98.12 91 TYR A N 1
ATOM 669 C CA . TYR A 1 91 ? -2.535 -13.812 -19.516 1 98.12 91 TYR A CA 1
ATOM 670 C C . TYR A 1 91 ? -2.459 -13.586 -21.016 1 98.12 91 TYR A C 1
ATOM 672 O O . TYR A 1 91 ? -2.059 -12.516 -21.469 1 98.12 91 TYR A O 1
ATOM 680 N N . GLU A 1 92 ? -2.871 -14.555 -21.797 1 98.06 92 GLU A N 1
ATOM 681 C CA . GLU A 1 92 ? -2.656 -14.5 -23.234 1 98.06 92 GLU A CA 1
ATOM 682 C C . GLU A 1 92 ? -3.443 -13.359 -23.875 1 98.06 92 GLU A C 1
ATOM 684 O O . GLU A 1 92 ? -2.887 -12.562 -24.625 1 98.06 92 GLU A O 1
ATOM 689 N N . PRO A 1 93 ? -4.758 -13.211 -23.516 1 98.38 93 PRO A N 1
ATOM 690 C CA . PRO A 1 93 ? -5.449 -12.062 -24.109 1 98.38 93 PRO A CA 1
ATOM 691 C C . PRO A 1 93 ? -4.91 -10.727 -23.609 1 98.38 93 PRO A C 1
ATOM 693 O O . PRO A 1 93 ? -4.922 -9.734 -24.359 1 98.38 93 PRO A O 1
ATOM 696 N N . MET A 1 94 ? -4.379 -10.633 -22.406 1 98.75 94 MET A N 1
ATOM 697 C CA . MET A 1 94 ? -3.766 -9.398 -21.906 1 98.75 94 MET A CA 1
ATOM 698 C C . MET A 1 94 ? -2.479 -9.094 -22.656 1 98.75 94 MET A C 1
ATOM 700 O O . MET A 1 94 ? -2.264 -7.957 -23.094 1 98.75 94 MET A O 1
ATOM 704 N N . ARG A 1 95 ? -1.67 -10.117 -22.797 1 98.25 95 ARG A N 1
ATOM 705 C CA . ARG A 1 95 ? -0.409 -9.969 -23.516 1 98.25 95 ARG A CA 1
ATOM 706 C C . ARG A 1 95 ? -0.648 -9.523 -24.953 1 98.25 95 ARG A C 1
ATOM 708 O O . ARG A 1 95 ? 0.089 -8.688 -25.484 1 98.25 95 ARG A O 1
ATOM 715 N N . ALA A 1 96 ? -1.637 -10 -25.562 1 98.44 96 ALA A N 1
ATOM 716 C CA . ALA A 1 96 ? -1.961 -9.672 -26.953 1 98.44 96 ALA A CA 1
ATOM 717 C C . ALA A 1 96 ? -2.438 -8.234 -27.078 1 98.44 96 ALA A C 1
ATOM 719 O O . ALA A 1 96 ? -2.352 -7.633 -28.156 1 98.44 96 ALA A O 1
ATOM 720 N N . ALA A 1 97 ? -2.902 -7.652 -26.031 1 98.31 97 ALA A N 1
ATOM 721 C CA . ALA A 1 97 ? -3.553 -6.344 -26.062 1 98.31 97 ALA A CA 1
ATOM 722 C C . ALA A 1 97 ? -2.547 -5.223 -25.812 1 98.31 97 ALA A C 1
ATOM 724 O O . ALA A 1 97 ? -2.895 -4.043 -25.891 1 98.31 97 ALA A O 1
ATOM 725 N N . THR A 1 98 ? -1.296 -5.527 -25.531 1 98.44 98 THR A N 1
ATOM 726 C CA . THR A 1 98 ? -0.31 -4.496 -25.234 1 98.44 98 THR A CA 1
ATOM 727 C C . THR A 1 98 ? 1.081 -4.926 -25.688 1 98.44 98 THR A C 1
ATOM 729 O O . THR A 1 98 ? 1.369 -6.121 -25.781 1 98.44 98 THR A O 1
ATOM 732 N N . SER A 1 99 ? 1.916 -3.953 -26 1 97.94 99 SER A N 1
ATOM 733 C CA . SER A 1 99 ? 3.311 -4.227 -26.328 1 97.94 99 SER A CA 1
ATOM 734 C C . SER A 1 99 ? 4.18 -4.25 -25.078 1 97.94 99 SER A C 1
ATOM 736 O O . SER A 1 99 ? 5.34 -4.668 -25.125 1 97.94 99 SER A O 1
ATOM 738 N N . LEU A 1 100 ? 3.643 -3.807 -23.938 1 98.12 100 LEU A N 1
ATOM 739 C CA . LEU A 1 100 ? 4.402 -3.811 -22.703 1 98.12 100 LEU A CA 1
ATOM 740 C C . LEU A 1 100 ? 4.609 -5.234 -22.188 1 98.12 100 LEU A C 1
ATOM 742 O O . LEU A 1 100 ? 3.699 -6.062 -22.266 1 98.12 100 LEU A O 1
ATOM 746 N N . PRO A 1 101 ? 5.793 -5.512 -21.75 1 98.06 101 PRO A N 1
ATOM 747 C CA . PRO A 1 101 ? 5.938 -6.801 -21.078 1 98.06 101 PRO A CA 1
ATOM 748 C C . PRO A 1 101 ? 5.07 -6.91 -19.828 1 98.06 101 PRO A C 1
ATOM 750 O O . PRO A 1 101 ? 4.918 -5.93 -19.094 1 98.06 101 PRO A O 1
ATOM 753 N N . ILE A 1 102 ? 4.434 -8.031 -19.641 1 98.75 102 ILE A N 1
ATOM 754 C CA . ILE A 1 102 ? 3.715 -8.375 -18.422 1 98.75 102 ILE A CA 1
ATOM 755 C C . ILE A 1 102 ? 4.531 -9.367 -17.594 1 98.75 102 ILE A C 1
ATOM 757 O O . ILE A 1 102 ? 4.777 -10.492 -18.047 1 98.75 102 ILE A O 1
ATOM 761 N N . LEU A 1 103 ? 5.016 -8.961 -16.422 1 98.56 103 LEU A N 1
ATOM 762 C CA . LEU A 1 103 ? 5.801 -9.812 -15.523 1 98.56 103 LEU A CA 1
ATOM 763 C C . LEU A 1 103 ? 4.938 -10.922 -14.938 1 98.56 103 LEU A C 1
ATOM 765 O O . LEU A 1 103 ? 3.967 -10.656 -14.227 1 98.56 103 LEU A O 1
ATOM 769 N N . HIS A 1 104 ? 5.234 -12.109 -15.305 1 98.38 104 HIS A N 1
ATOM 770 C CA . HIS A 1 104 ? 4.383 -13.25 -14.961 1 98.38 104 HIS A CA 1
ATOM 771 C C . HIS A 1 104 ? 4.629 -13.711 -13.531 1 98.38 104 HIS A C 1
ATOM 773 O O . HIS A 1 104 ? 5.746 -14.109 -13.188 1 98.38 104 HIS A O 1
ATOM 779 N N . ILE A 1 105 ? 3.648 -13.781 -12.711 1 98.69 105 ILE A N 1
ATOM 780 C CA . ILE A 1 105 ? 3.768 -13.992 -11.273 1 98.69 105 ILE A CA 1
ATOM 781 C C . ILE A 1 105 ? 4.207 -15.422 -10.992 1 98.69 105 ILE A C 1
ATOM 783 O O . ILE A 1 105 ? 4.93 -15.68 -10.023 1 98.69 105 ILE A O 1
ATOM 787 N N . VAL A 1 106 ? 3.848 -16.375 -11.82 1 98.56 106 VAL A N 1
ATOM 788 C CA . VAL A 1 106 ? 4.258 -17.766 -11.664 1 98.56 106 VAL A CA 1
ATOM 789 C C . VAL A 1 106 ? 5.758 -17.891 -11.906 1 98.56 106 VAL A C 1
ATOM 791 O O . VAL A 1 106 ? 6.453 -18.609 -11.195 1 98.56 106 VAL A O 1
ATOM 794 N N . ASP A 1 107 ? 6.23 -17.141 -12.969 1 98.06 107 ASP A N 1
ATOM 795 C CA . ASP A 1 107 ? 7.668 -17.125 -13.211 1 98.06 107 ASP A CA 1
ATOM 796 C C . ASP A 1 107 ? 8.414 -16.5 -12.023 1 98.06 107 ASP A C 1
ATOM 798 O O . ASP A 1 107 ? 9.492 -16.969 -11.656 1 98.06 107 ASP A O 1
ATOM 802 N N . ALA A 1 108 ? 7.852 -15.477 -11.453 1 98.62 108 ALA A N 1
ATOM 803 C CA . ALA A 1 108 ? 8.445 -14.852 -10.281 1 98.62 108 ALA A CA 1
ATOM 804 C C . ALA A 1 108 ? 8.531 -15.836 -9.117 1 98.62 108 ALA A C 1
ATOM 806 O O . ALA A 1 108 ? 9.531 -15.883 -8.406 1 98.62 108 ALA A O 1
ATOM 807 N N . ALA A 1 109 ? 7.473 -16.625 -8.898 1 98.69 109 ALA A N 1
ATOM 808 C CA . ALA A 1 109 ? 7.461 -17.625 -7.848 1 98.69 109 ALA A CA 1
ATOM 809 C C . ALA A 1 109 ? 8.547 -18.672 -8.078 1 98.69 109 ALA A C 1
ATOM 811 O O . ALA A 1 109 ? 9.25 -19.062 -7.141 1 98.69 109 ALA A O 1
ATOM 812 N N . ALA A 1 110 ? 8.672 -19.109 -9.312 1 98.19 110 ALA A N 1
ATOM 813 C CA . ALA A 1 110 ? 9.711 -20.078 -9.656 1 98.19 110 ALA A CA 1
ATOM 814 C C . ALA A 1 110 ? 11.102 -19.516 -9.375 1 98.19 110 ALA A C 1
ATOM 816 O O . ALA A 1 110 ? 11.969 -20.219 -8.844 1 98.19 110 ALA A O 1
ATOM 817 N N . HIS A 1 111 ? 11.273 -18.266 -9.75 1 97.75 111 HIS A N 1
ATOM 818 C CA . HIS A 1 111 ? 12.539 -17.609 -9.484 1 97.75 111 HIS A CA 1
ATOM 819 C C . HIS A 1 111 ? 12.844 -17.562 -7.992 1 97.75 111 HIS A C 1
ATOM 821 O O . HIS A 1 111 ? 13.984 -17.75 -7.578 1 97.75 111 HIS A O 1
ATOM 827 N N . ASP A 1 112 ? 11.836 -17.312 -7.211 1 98.38 112 ASP A N 1
ATOM 828 C CA . ASP A 1 112 ? 12.023 -17.219 -5.77 1 98.38 112 ASP A CA 1
ATOM 829 C C . ASP A 1 112 ? 12.375 -18.578 -5.168 1 98.38 112 ASP A C 1
ATOM 831 O O . ASP A 1 112 ? 13.164 -18.656 -4.223 1 98.38 112 ASP A O 1
ATOM 835 N N . LEU A 1 113 ? 11.773 -19.656 -5.676 1 98.19 113 LEU A N 1
ATOM 836 C CA . LEU A 1 113 ? 12.133 -21 -5.246 1 98.19 113 LEU A CA 1
ATOM 837 C C . LEU A 1 113 ? 13.617 -21.266 -5.48 1 98.19 113 LEU A C 1
ATOM 839 O O . LEU A 1 113 ? 14.305 -21.781 -4.594 1 98.19 113 LEU A O 1
ATOM 843 N N . ARG A 1 114 ? 14.055 -20.859 -6.609 1 97.56 114 ARG A N 1
ATOM 844 C CA . ARG A 1 114 ? 15.461 -21.031 -6.941 1 97.56 114 ARG A CA 1
ATOM 845 C C . ARG A 1 114 ? 16.344 -20.203 -6.016 1 97.56 114 ARG A C 1
ATOM 847 O O . ARG A 1 114 ? 17.375 -20.703 -5.539 1 97.56 114 ARG A O 1
ATOM 854 N N . ARG A 1 115 ? 15.961 -19 -5.785 1 97.12 115 ARG A N 1
ATOM 855 C CA . ARG A 1 115 ? 16.703 -18.109 -4.914 1 97.12 115 ARG A CA 1
ATOM 856 C C . ARG A 1 115 ? 16.875 -18.703 -3.523 1 97.12 115 ARG A C 1
ATOM 858 O O . ARG A 1 115 ? 17.906 -18.5 -2.875 1 97.12 115 ARG A O 1
ATOM 865 N N . GLN A 1 116 ? 15.859 -19.5 -3.129 1 97.94 116 GLN A N 1
ATOM 866 C CA . GLN A 1 116 ? 15.867 -20.094 -1.793 1 97.94 116 GLN A CA 1
ATOM 867 C C . GLN A 1 116 ? 16.578 -21.438 -1.788 1 97.94 116 GLN A C 1
ATOM 869 O O . GLN A 1 116 ? 16.594 -22.125 -0.77 1 97.94 116 GLN A O 1
ATOM 874 N N . GLY A 1 117 ? 17.109 -21.891 -2.936 1 98 117 GLY A N 1
ATOM 875 C CA . GLY A 1 117 ? 17.828 -23.156 -3.029 1 98 117 GLY A CA 1
ATOM 876 C C . GLY A 1 117 ? 16.906 -24.359 -3.123 1 98 117 GLY A C 1
ATOM 877 O O . GLY A 1 117 ? 17.281 -25.453 -2.73 1 98 117 GLY A O 1
ATOM 878 N N . LEU A 1 118 ? 15.711 -24.125 -3.672 1 98.19 118 LEU A N 1
ATOM 879 C CA . LEU A 1 118 ? 14.711 -25.188 -3.672 1 98.19 118 LEU A CA 1
ATOM 880 C C . LEU A 1 118 ? 14.352 -25.594 -5.098 1 98.19 118 LEU A C 1
ATOM 882 O O . LEU A 1 118 ? 13.195 -25.906 -5.391 1 98.19 118 LEU A O 1
ATOM 886 N N . SER A 1 119 ? 15.352 -25.578 -5.996 1 95.94 119 SER A N 1
ATOM 887 C CA . SER A 1 119 ? 15.141 -26.047 -7.359 1 95.94 119 SER A CA 1
ATOM 888 C C . SER A 1 119 ? 14.742 -27.516 -7.387 1 95.94 119 SER A C 1
ATOM 890 O O . SER A 1 119 ? 15.359 -28.344 -6.723 1 95.94 119 SER A O 1
ATOM 892 N N . GLY A 1 120 ? 13.648 -27.719 -8.07 1 95.56 120 GLY A N 1
ATOM 893 C CA . GLY A 1 120 ? 13.203 -29.094 -8.234 1 95.56 120 GLY A CA 1
ATOM 894 C C . GLY A 1 120 ? 12.5 -29.641 -7.012 1 95.56 120 GLY A C 1
ATOM 895 O O . GLY A 1 120 ? 12.18 -30.828 -6.957 1 95.56 120 GLY A O 1
ATOM 896 N N . ALA A 1 121 ? 12.203 -28.828 -6.086 1 97.62 121 ALA A N 1
ATOM 897 C CA . ALA A 1 121 ? 11.586 -29.266 -4.836 1 97.62 121 ALA A CA 1
ATOM 898 C C . ALA A 1 121 ? 10.133 -29.672 -5.051 1 97.62 121 ALA A C 1
ATOM 900 O O . ALA A 1 121 ? 9.5 -29.25 -6.02 1 97.62 121 ALA A O 1
ATOM 901 N N . ARG A 1 122 ? 9.656 -30.578 -4.199 1 98.56 122 ARG A N 1
ATOM 902 C CA . ARG A 1 122 ? 8.219 -30.797 -4.062 1 98.56 122 ARG A CA 1
ATOM 903 C C . ARG A 1 122 ? 7.555 -29.641 -3.318 1 98.56 122 ARG A C 1
ATOM 905 O O . ARG A 1 122 ? 7.938 -29.328 -2.189 1 98.56 122 ARG A O 1
ATOM 912 N N . VAL A 1 123 ? 6.602 -29.047 -3.967 1 98.62 123 VAL A N 1
ATOM 913 C CA . VAL A 1 123 ? 6.078 -27.812 -3.393 1 98.62 123 VAL A CA 1
ATOM 914 C C . VAL A 1 123 ? 4.574 -27.953 -3.152 1 98.62 123 VAL A C 1
ATOM 916 O O . VAL A 1 123 ? 3.865 -28.562 -3.959 1 98.62 123 VAL A O 1
ATOM 919 N N . GLY A 1 124 ? 4.125 -27.516 -1.922 1 98.88 124 GLY A N 1
ATOM 920 C CA . GLY A 1 124 ? 2.703 -27.281 -1.717 1 98.88 124 GLY A CA 1
ATOM 921 C C . GLY A 1 124 ? 2.215 -25.984 -2.338 1 98.88 124 GLY A C 1
ATOM 922 O O . GLY A 1 124 ? 2.912 -24.969 -2.299 1 98.88 124 GLY A O 1
ATOM 923 N N . LEU A 1 125 ? 1.083 -26.016 -2.98 1 98.88 125 LEU A N 1
ATOM 924 C CA . LEU A 1 125 ? 0.504 -24.828 -3.611 1 98.88 125 LEU A CA 1
ATOM 925 C C . LEU A 1 125 ? -0.814 -24.453 -2.943 1 98.88 125 LEU A C 1
ATOM 927 O O . LEU A 1 125 ? -1.802 -25.188 -3.049 1 98.88 125 LEU A O 1
ATOM 931 N N . LEU A 1 126 ? -0.826 -23.375 -2.17 1 98.62 126 LEU A N 1
ATOM 932 C CA . LEU A 1 126 ? -2.049 -22.75 -1.664 1 98.62 126 LEU A CA 1
ATOM 933 C C . LEU A 1 126 ? -2.543 -21.672 -2.611 1 98.62 126 LEU A C 1
ATOM 935 O O . LEU A 1 126 ? -1.905 -20.625 -2.746 1 98.62 126 LEU A O 1
ATOM 939 N N . ALA A 1 127 ? -3.617 -21.922 -3.275 1 98.69 127 ALA A N 1
ATOM 940 C CA . ALA A 1 127 ? -4.129 -21.016 -4.301 1 98.69 127 ALA A CA 1
ATOM 941 C C . ALA A 1 127 ? -5.652 -21.047 -4.355 1 98.69 127 ALA A C 1
ATOM 943 O O . ALA A 1 127 ? -6.289 -21.844 -3.645 1 98.69 127 ALA A O 1
ATOM 944 N N . THR A 1 128 ? -6.234 -20.172 -5.105 1 98.06 128 THR A N 1
ATOM 945 C CA . THR A 1 128 ? -7.68 -20.188 -5.316 1 98.06 128 THR A CA 1
ATOM 946 C C . THR A 1 128 ? -8.094 -21.422 -6.113 1 98.06 128 THR A C 1
ATOM 948 O O . THR A 1 128 ? -7.281 -22 -6.836 1 98.06 128 THR A O 1
ATOM 951 N N . ALA A 1 129 ? -9.398 -21.75 -5.957 1 97.75 129 ALA A N 1
ATOM 952 C CA . ALA A 1 129 ? -9.93 -22.844 -6.777 1 97.75 129 ALA A CA 1
ATOM 953 C C . ALA A 1 129 ? -9.766 -22.531 -8.266 1 97.75 129 ALA A C 1
ATOM 955 O O . ALA A 1 129 ? -9.5 -23.438 -9.062 1 97.75 129 ALA A O 1
ATOM 956 N N . GLY A 1 130 ? -9.914 -21.25 -8.617 1 97.5 130 GLY A N 1
ATOM 957 C CA . GLY A 1 130 ? -9.719 -20.844 -10 1 97.5 130 GLY A CA 1
ATOM 958 C C . GLY A 1 130 ? -8.297 -21.062 -10.492 1 97.5 130 GLY A C 1
ATOM 959 O O . GLY A 1 130 ? -8.094 -21.609 -11.57 1 97.5 130 GLY A O 1
ATOM 960 N N . THR A 1 131 ? -7.301 -20.688 -9.68 1 98.25 131 THR A N 1
ATOM 961 C CA . THR A 1 131 ? -5.891 -20.875 -10.016 1 98.25 131 THR A CA 1
ATOM 962 C C . THR A 1 131 ? -5.562 -22.344 -10.203 1 98.25 131 THR A C 1
ATOM 964 O O . THR A 1 131 ? -4.895 -22.719 -11.172 1 98.25 131 THR A O 1
ATOM 967 N N . LEU A 1 132 ? -6.062 -23.156 -9.32 1 98.25 132 LEU A N 1
ATOM 968 C CA . LEU A 1 132 ? -5.801 -24.594 -9.375 1 98.25 132 LEU A CA 1
ATOM 969 C C . LEU A 1 132 ? -6.484 -25.219 -10.586 1 98.25 132 LEU A C 1
ATOM 971 O O . LEU A 1 132 ? -5.883 -26.031 -11.289 1 98.25 132 LEU A O 1
ATOM 975 N N . ALA A 1 133 ? -7.723 -24.812 -10.844 1 97.19 133 ALA A N 1
ATOM 976 C CA . ALA A 1 133 ? -8.492 -25.375 -11.953 1 97.19 133 ALA A CA 1
ATOM 977 C C . ALA A 1 133 ? -7.852 -25.047 -13.289 1 97.19 133 ALA A C 1
ATOM 979 O O . ALA A 1 133 ? -7.879 -25.844 -14.219 1 97.19 133 ALA A O 1
ATOM 980 N N . MET A 1 134 ? -7.273 -23.906 -13.375 1 97.12 134 MET A N 1
ATOM 981 C CA . MET A 1 134 ? -6.648 -23.469 -14.617 1 97.12 134 MET A CA 1
ATOM 982 C C . MET A 1 134 ? -5.227 -24 -14.734 1 97.12 134 MET A C 1
ATOM 984 O O . MET A 1 134 ? -4.562 -23.797 -15.75 1 97.12 134 MET A O 1
ATOM 988 N N . ARG A 1 135 ? -4.75 -24.672 -13.68 1 97.69 135 ARG A N 1
ATOM 989 C CA . ARG A 1 135 ? -3.42 -25.281 -13.633 1 97.69 135 ARG A CA 1
ATOM 990 C C . ARG A 1 135 ? -2.34 -24.25 -13.938 1 97.69 135 ARG A C 1
ATOM 992 O O . ARG A 1 135 ? -1.405 -24.516 -14.688 1 97.69 135 ARG A O 1
ATOM 999 N N . LEU A 1 136 ? -2.48 -23.047 -13.359 1 97.81 136 LEU A N 1
ATOM 1000 C CA . LEU A 1 136 ? -1.588 -21.938 -13.641 1 97.81 136 LEU A CA 1
ATOM 1001 C C . LEU A 1 136 ? -0.157 -22.266 -13.234 1 97.81 136 LEU A C 1
ATOM 1003 O O . LEU A 1 136 ? 0.796 -21.828 -13.883 1 97.81 136 LEU A O 1
ATOM 1007 N N . TYR A 1 137 ? 0.041 -23 -12.125 1 98.5 137 TYR A N 1
ATOM 1008 C CA . TYR A 1 137 ? 1.36 -23.312 -11.578 1 98.5 137 TYR A CA 1
ATOM 1009 C C . TYR A 1 137 ? 1.816 -24.703 -11.992 1 98.5 137 TYR A C 1
ATOM 1011 O O . TYR A 1 137 ? 2.986 -24.906 -12.328 1 98.5 137 TYR A O 1
ATOM 1019 N N . GLN A 1 138 ? 0.89 -25.641 -11.984 1 97.38 138 GLN A N 1
ATOM 1020 C CA . GLN A 1 138 ? 1.194 -27.062 -12.07 1 97.38 138 GLN A CA 1
ATOM 1021 C C . GLN A 1 138 ? 1.971 -27.391 -13.336 1 97.38 138 GLN A C 1
ATOM 1023 O O . GLN A 1 138 ? 3.014 -28.047 -13.289 1 97.38 138 GLN A O 1
ATOM 1028 N N . GLU A 1 139 ? 1.545 -26.828 -14.406 1 94.62 139 GLU A N 1
ATOM 1029 C CA . GLU A 1 139 ? 2.176 -27.156 -15.68 1 94.62 139 GLU A CA 1
ATOM 1030 C C . GLU A 1 139 ? 3.578 -26.562 -15.773 1 94.62 139 GLU A C 1
ATOM 1032 O O . GLU A 1 139 ? 4.531 -27.266 -16.125 1 94.62 139 GLU A O 1
ATOM 1037 N N . ARG A 1 140 ? 3.682 -25.344 -15.453 1 95.31 140 ARG A N 1
ATOM 1038 C CA . ARG A 1 140 ? 4.977 -24.672 -15.508 1 95.31 140 ARG A CA 1
ATOM 1039 C C . ARG A 1 140 ? 5.945 -25.266 -14.5 1 95.31 140 ARG A C 1
ATOM 1041 O O . ARG A 1 140 ? 7.121 -25.469 -14.805 1 95.31 140 ARG A O 1
ATOM 1048 N N . PHE A 1 141 ? 5.5 -25.516 -13.305 1 97.88 141 PHE A N 1
ATOM 1049 C CA . PHE A 1 141 ? 6.348 -26.047 -12.25 1 97.88 141 PHE A CA 1
ATOM 1050 C C . PHE A 1 141 ? 6.816 -27.453 -12.609 1 97.88 141 PHE A C 1
ATOM 1052 O O . PHE A 1 141 ? 7.957 -27.828 -12.32 1 97.88 141 PHE A O 1
ATOM 1059 N N . ASP A 1 142 ? 5.945 -28.188 -13.297 1 96.69 142 ASP A N 1
ATOM 1060 C CA . ASP A 1 142 ? 6.332 -29.516 -13.773 1 96.69 142 ASP A CA 1
ATOM 1061 C C . ASP A 1 142 ? 7.512 -29.422 -14.742 1 96.69 142 ASP A C 1
ATOM 1063 O O . ASP A 1 142 ? 8.477 -30.188 -14.625 1 96.69 142 ASP A O 1
ATOM 1067 N N . THR A 1 143 ? 7.5 -28.484 -15.641 1 96.5 143 THR A N 1
ATOM 1068 C CA . THR A 1 143 ? 8.555 -28.312 -16.641 1 96.5 143 THR A CA 1
ATOM 1069 C C . THR A 1 143 ? 9.867 -27.906 -15.977 1 96.5 143 THR A C 1
ATOM 1071 O O . THR A 1 143 ? 10.945 -28.141 -16.531 1 96.5 143 THR A O 1
ATOM 1074 N N . LEU A 1 144 ? 9.758 -27.359 -14.781 1 96.5 144 LEU A N 1
ATOM 1075 C CA . LEU A 1 144 ? 10.945 -26.906 -14.055 1 96.5 144 LEU A CA 1
ATOM 1076 C C . LEU A 1 144 ? 11.414 -27.953 -13.062 1 96.5 144 LEU A C 1
ATOM 1078 O O . LEU A 1 144 ? 12.328 -27.719 -12.273 1 96.5 144 LEU A O 1
ATOM 1082 N N . GLY A 1 145 ? 10.711 -29.062 -13.07 1 97.31 145 GLY A N 1
ATOM 1083 C CA . GLY A 1 145 ? 11.141 -30.188 -12.258 1 97.31 145 GLY A CA 1
ATOM 1084 C C . GLY A 1 145 ? 10.508 -30.203 -10.883 1 97.31 145 GLY A C 1
ATOM 1085 O O . GLY A 1 145 ? 10.914 -30.984 -10.016 1 97.31 145 GLY A O 1
ATOM 1086 N N . HIS A 1 146 ? 9.547 -29.359 -10.664 1 98.06 146 HIS A N 1
ATOM 1087 C CA . HIS A 1 146 ? 8.852 -29.359 -9.383 1 98.06 146 HIS A CA 1
ATOM 1088 C C . HIS A 1 146 ? 7.645 -30.281 -9.398 1 98.06 146 HIS A C 1
ATOM 1090 O O . HIS A 1 146 ? 6.934 -30.359 -10.406 1 98.06 146 HIS A O 1
ATOM 1096 N N . GLU A 1 147 ? 7.48 -30.984 -8.367 1 97.75 147 GLU A N 1
ATOM 1097 C CA . GLU A 1 147 ? 6.211 -31.656 -8.109 1 97.75 147 GLU A CA 1
ATOM 1098 C C . GLU A 1 147 ? 5.293 -30.781 -7.254 1 97.75 147 GLU A C 1
ATOM 1100 O O . GLU A 1 147 ? 5.727 -30.234 -6.242 1 97.75 147 GLU A O 1
ATOM 1105 N N . VAL A 1 148 ? 4.043 -30.703 -7.656 1 98.62 148 VAL A N 1
ATOM 1106 C CA . VAL A 1 148 ? 3.123 -29.828 -6.945 1 98.62 148 VAL A CA 1
ATOM 1107 C C . VAL A 1 148 ? 2.092 -30.656 -6.184 1 98.62 148 VAL A C 1
ATOM 1109 O O . VAL A 1 148 ? 1.449 -31.531 -6.758 1 98.62 148 VAL A O 1
ATOM 1112 N N . ILE A 1 149 ? 1.971 -30.359 -4.898 1 98.56 149 ILE A N 1
ATOM 1113 C CA . ILE A 1 149 ? 0.919 -30.922 -4.051 1 98.56 149 ILE A CA 1
ATOM 1114 C C . ILE A 1 149 ? -0.116 -29.844 -3.738 1 98.56 149 ILE A C 1
ATOM 1116 O O . ILE A 1 149 ? 0.238 -28.734 -3.338 1 98.56 149 ILE A O 1
ATOM 1120 N N . THR A 1 150 ? -1.412 -30.203 -3.957 1 98.81 150 THR A N 1
ATOM 1121 C CA . THR A 1 150 ? -2.469 -29.219 -3.73 1 98.81 150 THR A CA 1
ATOM 1122 C C . THR A 1 150 ? -3.389 -29.672 -2.6 1 98.81 150 THR A C 1
ATOM 1124 O O . THR A 1 150 ? -3.412 -30.859 -2.244 1 98.81 150 THR A O 1
ATOM 1127 N N . PRO A 1 151 ? -4.094 -28.75 -1.995 1 98.81 151 PRO A N 1
ATOM 1128 C CA . PRO A 1 151 ? -5.113 -29.141 -1.02 1 98.81 151 PRO A CA 1
ATOM 1129 C C . PRO A 1 151 ? -6.211 -30.016 -1.63 1 98.81 151 PRO A C 1
ATOM 1131 O O . PRO A 1 151 ? -6.461 -29.938 -2.836 1 98.81 151 PRO A O 1
ATOM 1134 N N . ASP A 1 152 ? -6.809 -30.859 -0.789 1 98.12 152 ASP A N 1
ATOM 1135 C CA . ASP A 1 152 ? -7.941 -31.625 -1.286 1 98.12 152 ASP A CA 1
ATOM 1136 C C . ASP A 1 152 ? -9.219 -30.797 -1.29 1 98.12 152 ASP A C 1
ATOM 1138 O O . ASP A 1 152 ? -9.203 -29.625 -0.878 1 98.12 152 ASP A O 1
ATOM 1142 N N . GLU A 1 153 ? -10.273 -31.375 -1.76 1 97.88 153 GLU A N 1
ATOM 1143 C CA . GLU A 1 153 ? -11.516 -30.641 -1.975 1 97.88 153 GLU A CA 1
ATOM 1144 C C . GLU A 1 153 ? -12.078 -30.109 -0.659 1 97.88 153 GLU A C 1
ATOM 1146 O O . GLU A 1 153 ? -12.609 -29 -0.606 1 97.88 153 GLU A O 1
ATOM 1151 N N . ALA A 1 154 ? -12.031 -30.891 0.357 1 98.5 154 ALA A N 1
ATOM 1152 C CA . ALA A 1 154 ? -12.547 -30.469 1.659 1 98.5 154 ALA A CA 1
ATOM 1153 C C . ALA A 1 154 ? -11.734 -29.312 2.221 1 98.5 154 ALA A C 1
ATOM 1155 O O . ALA A 1 154 ? -12.297 -28.344 2.754 1 98.5 154 ALA A O 1
ATOM 1156 N N . GLN A 1 155 ? -10.391 -29.406 2.115 1 98.75 155 GLN A N 1
ATOM 1157 C CA . GLN A 1 155 ? -9.516 -28.328 2.557 1 98.75 155 GLN A CA 1
ATOM 1158 C C . GLN A 1 155 ? -9.812 -27.031 1.804 1 98.75 155 GLN A C 1
ATOM 1160 O O . GLN A 1 155 ? -9.852 -25.953 2.4 1 98.75 155 GLN A O 1
ATOM 1165 N N . MET A 1 156 ? -10.008 -27.188 0.489 1 98.62 156 MET A N 1
ATOM 1166 C CA . MET A 1 156 ? -10.312 -26.016 -0.328 1 98.62 156 MET A CA 1
ATOM 1167 C C . MET A 1 156 ? -11.625 -25.375 0.11 1 98.62 156 MET A C 1
ATOM 1169 O O . MET A 1 156 ? -11.703 -24.156 0.298 1 98.62 156 MET A O 1
ATOM 1173 N N . ARG A 1 157 ? -12.656 -26.156 0.299 1 98.06 157 ARG A N 1
ATOM 1174 C CA . ARG A 1 157 ? -14.008 -25.703 0.606 1 98.06 157 ARG A CA 1
ATOM 1175 C C . ARG A 1 157 ? -14.086 -25.125 2.014 1 98.06 157 ARG A C 1
ATOM 1177 O O . ARG A 1 157 ? -14.711 -24.078 2.229 1 98.06 157 ARG A O 1
ATOM 1184 N N . ASP A 1 158 ? -13.367 -25.703 2.943 1 98.62 158 ASP A N 1
ATOM 1185 C CA . ASP A 1 158 ? -13.633 -25.406 4.348 1 98.62 158 ASP A CA 1
ATOM 1186 C C . ASP A 1 158 ? -12.594 -24.438 4.91 1 98.62 158 ASP A C 1
ATOM 1188 O O . ASP A 1 158 ? -12.812 -23.797 5.941 1 98.62 158 ASP A O 1
ATOM 1192 N N . LYS A 1 159 ? -11.445 -24.375 4.207 1 98.81 159 LYS A N 1
ATOM 1193 C CA . LYS A 1 159 ? -10.359 -23.625 4.84 1 98.81 159 LYS A CA 1
ATOM 1194 C C . LYS A 1 159 ? -9.75 -22.609 3.875 1 98.81 159 LYS A C 1
ATOM 1196 O O . LYS A 1 159 ? -9.742 -21.406 4.152 1 98.81 159 LYS A O 1
ATOM 1201 N N . VAL A 1 160 ? -9.273 -23.047 2.717 1 98.88 160 VAL A N 1
ATOM 1202 C CA . VAL A 1 160 ? -8.516 -22.156 1.828 1 98.88 160 VAL A CA 1
ATOM 1203 C C . VAL A 1 160 ? -9.445 -21.078 1.261 1 98.88 160 VAL A C 1
ATOM 1205 O O . VAL A 1 160 ? -9.156 -19.891 1.376 1 98.88 160 VAL A O 1
ATOM 1208 N N . GLY A 1 161 ? -10.57 -21.5 0.642 1 98.31 161 GLY A N 1
ATOM 1209 C CA . GLY A 1 161 ? -11.547 -20.578 0.106 1 98.31 161 GLY A CA 1
ATOM 1210 C C . GLY A 1 161 ? -12.016 -19.547 1.126 1 98.31 161 GLY A C 1
ATOM 1211 O O . GLY A 1 161 ? -11.883 -18.344 0.916 1 98.31 161 GLY A O 1
ATOM 1212 N N . PRO A 1 162 ? -12.523 -20.016 2.289 1 98.62 162 PRO A N 1
ATOM 1213 C CA . PRO A 1 162 ? -12.977 -19.109 3.344 1 98.62 162 PRO A CA 1
ATOM 1214 C C . PRO A 1 162 ? -11.852 -18.219 3.873 1 98.62 162 PRO A C 1
ATOM 1216 O O . PRO A 1 162 ? -12.086 -17.047 4.191 1 98.62 162 PRO A O 1
ATOM 1219 N N . GLY A 1 163 ? -10.609 -18.797 4.023 1 98.75 163 GLY A N 1
ATOM 1220 C CA . GLY A 1 163 ? -9.484 -17.984 4.449 1 98.75 163 GLY A CA 1
ATOM 1221 C C . GLY A 1 163 ? -9.211 -16.797 3.533 1 98.75 163 GLY A C 1
ATOM 1222 O O . GLY A 1 163 ? -8.984 -15.68 4 1 98.75 163 GLY A O 1
ATOM 1223 N N . ILE A 1 164 ? -9.219 -17.047 2.225 1 98.69 164 ILE A N 1
ATOM 1224 C CA . ILE A 1 164 ? -9.023 -16 1.227 1 98.69 164 ILE A CA 1
ATOM 1225 C C . ILE A 1 164 ? -10.141 -14.969 1.337 1 98.69 164 ILE A C 1
ATOM 1227 O O . ILE A 1 164 ? -9.891 -13.758 1.302 1 98.69 164 ILE A O 1
ATOM 1231 N N . ALA A 1 165 ? -11.391 -15.43 1.516 1 98.31 165 ALA A N 1
ATOM 1232 C CA . ALA A 1 165 ? -12.547 -14.547 1.63 1 98.31 165 ALA A CA 1
ATOM 1233 C C . ALA A 1 165 ? -12.43 -13.648 2.855 1 98.31 165 ALA A C 1
ATOM 1235 O O . ALA A 1 165 ? -12.859 -12.484 2.822 1 98.31 165 ALA A O 1
ATOM 1236 N N . LEU A 1 166 ? -11.891 -14.188 3.949 1 98.75 166 LEU A N 1
ATOM 1237 C CA . LEU A 1 166 ? -11.695 -13.398 5.156 1 98.75 166 LEU A CA 1
ATOM 1238 C C . LEU A 1 166 ? -10.781 -12.203 4.879 1 98.75 166 LEU A C 1
ATOM 1240 O O . LEU A 1 166 ? -11.07 -11.086 5.301 1 98.75 166 LEU A O 1
ATOM 1244 N N . VAL A 1 167 ? -9.695 -12.398 4.121 1 98.75 167 VAL A N 1
ATOM 1245 C CA . VAL A 1 167 ? -8.766 -11.32 3.801 1 98.75 167 VAL A CA 1
ATOM 1246 C C . VAL A 1 167 ? -9.453 -10.281 2.924 1 98.75 167 VAL A C 1
ATOM 1248 O O . VAL A 1 167 ? -9.32 -9.078 3.158 1 98.75 167 VAL A O 1
ATOM 1251 N N . LYS A 1 168 ? -10.234 -10.734 1.922 1 98 168 LYS A N 1
ATOM 1252 C CA . LYS A 1 168 ? -10.945 -9.836 1.023 1 98 168 LYS A CA 1
ATOM 1253 C C . LYS A 1 168 ? -11.969 -8.992 1.786 1 98 168 LYS A C 1
ATOM 1255 O O . LYS A 1 168 ? -12.312 -7.891 1.354 1 98 168 LYS A O 1
ATOM 1260 N N . ALA A 1 169 ? -12.398 -9.477 2.938 1 98.25 169 ALA A N 1
ATOM 1261 C CA . ALA A 1 169 ? -13.391 -8.789 3.768 1 98.25 169 ALA A CA 1
ATOM 1262 C C . ALA A 1 169 ? -12.719 -8.008 4.891 1 98.25 169 ALA A C 1
ATOM 1264 O O . ALA A 1 169 ? -13.375 -7.594 5.848 1 98.25 169 ALA A O 1
ATOM 1265 N N . ASN A 1 170 ? -11.414 -7.879 4.836 1 98.25 170 ASN A N 1
ATOM 1266 C CA . ASN A 1 170 ? -10.609 -7.117 5.785 1 98.25 170 ASN A CA 1
ATOM 1267 C C . ASN A 1 170 ? -10.578 -7.781 7.16 1 98.25 170 ASN A C 1
ATOM 1269 O O . ASN A 1 170 ? -10.305 -7.129 8.164 1 98.25 170 ASN A O 1
ATOM 1273 N N . ARG A 1 171 ? -10.992 -9.055 7.25 1 98.5 171 ARG A N 1
ATOM 1274 C CA . ARG A 1 171 ? -10.844 -9.859 8.453 1 98.5 171 ARG A CA 1
ATOM 1275 C C . ARG A 1 171 ? -9.57 -10.711 8.391 1 98.5 171 ARG A C 1
ATOM 1277 O O . ARG A 1 171 ? -9.633 -11.93 8.516 1 98.5 171 ARG A O 1
ATOM 1284 N N . VAL A 1 172 ? -8.445 -10.062 8.32 1 98.75 172 VAL A N 1
ATOM 1285 C CA . VAL A 1 172 ? -7.164 -10.633 7.91 1 98.75 172 VAL A CA 1
ATOM 1286 C C . VAL A 1 172 ? -6.648 -11.578 8.992 1 98.75 172 VAL A C 1
ATOM 1288 O O . VAL A 1 172 ? -6.242 -12.703 8.703 1 98.75 172 VAL A O 1
ATOM 1291 N N . ALA A 1 173 ? -6.715 -11.156 10.25 1 98.38 173 ALA A N 1
ATOM 1292 C CA . ALA A 1 173 ? -6.18 -11.945 11.352 1 98.38 173 ALA A CA 1
ATOM 1293 C C . ALA A 1 173 ? -6.871 -13.305 11.445 1 98.38 173 ALA A C 1
ATOM 1295 O O . ALA A 1 173 ? -6.25 -14.305 11.82 1 98.38 173 ALA A O 1
ATOM 1296 N N . GLU A 1 174 ? -8.156 -13.406 11.07 1 98.69 174 GLU A N 1
ATOM 1297 C CA . GLU A 1 174 ? -8.953 -14.625 11.156 1 98.69 174 GLU A CA 1
ATOM 1298 C C . GLU A 1 174 ? -8.531 -15.633 10.094 1 98.69 174 GLU A C 1
ATOM 1300 O O . GLU A 1 174 ? -8.891 -16.812 10.172 1 98.69 174 GLU A O 1
ATOM 1305 N N . ALA A 1 175 ? -7.758 -15.164 9.125 1 98.81 175 ALA A N 1
ATOM 1306 C CA . ALA A 1 175 ? -7.406 -16.016 7.992 1 98.81 175 ALA A CA 1
ATOM 1307 C C . ALA A 1 175 ? -6.199 -16.891 8.312 1 98.81 175 ALA A C 1
ATOM 1309 O O . ALA A 1 175 ? -5.93 -17.859 7.613 1 98.81 175 ALA A O 1
ATOM 1310 N N . TYR A 1 176 ? -5.457 -16.547 9.344 1 98.88 176 TYR A N 1
ATOM 1311 C CA . TYR A 1 176 ? -4.195 -17.234 9.617 1 98.88 176 TYR A CA 1
ATOM 1312 C C . TYR A 1 176 ? -4.422 -18.703 9.906 1 98.88 176 TYR A C 1
ATOM 1314 O O . TYR A 1 176 ? -3.84 -19.562 9.242 1 98.88 176 TYR A O 1
ATOM 1322 N N . ALA A 1 177 ? -5.258 -19 10.812 1 98.75 177 ALA A N 1
ATOM 1323 C CA . ALA A 1 177 ? -5.371 -20.359 11.344 1 98.75 177 ALA A CA 1
ATOM 1324 C C . ALA A 1 177 ? -5.75 -21.344 10.242 1 98.75 177 ALA A C 1
ATOM 1326 O O . ALA A 1 177 ? -5.062 -22.344 10.031 1 98.75 177 ALA A O 1
ATOM 1327 N N . PRO A 1 178 ? -6.848 -21.062 9.523 1 98.88 178 PRO A N 1
ATOM 1328 C CA . PRO A 1 178 ? -7.203 -22.031 8.492 1 98.88 178 PRO A CA 1
ATOM 1329 C C . PRO A 1 178 ? -6.133 -22.172 7.41 1 98.88 178 PRO A C 1
ATOM 1331 O O . PRO A 1 178 ? -5.855 -23.281 6.945 1 98.88 178 PRO A O 1
ATOM 1334 N N . LEU A 1 179 ? -5.473 -21.141 6.969 1 98.94 179 LEU A N 1
ATOM 1335 C CA . LEU A 1 179 ? -4.473 -21.188 5.91 1 98.94 179 LEU A CA 1
ATOM 1336 C C . LEU A 1 179 ? -3.203 -21.891 6.391 1 98.94 179 LEU A C 1
ATOM 1338 O O . LEU A 1 179 ? -2.629 -22.703 5.664 1 98.94 179 LEU A O 1
ATOM 1342 N N . ALA A 1 180 ? -2.814 -21.547 7.605 1 98.94 180 ALA A N 1
ATOM 1343 C CA . ALA A 1 180 ? -1.624 -22.156 8.188 1 98.94 180 ALA A CA 1
ATOM 1344 C C . ALA A 1 180 ? -1.813 -23.656 8.367 1 98.94 180 ALA A C 1
ATOM 1346 O O . ALA A 1 180 ? -0.878 -24.438 8.164 1 98.94 180 ALA A O 1
ATOM 1347 N N . GLU A 1 181 ? -3.016 -24.016 8.758 1 98.88 181 GLU A N 1
ATOM 1348 C CA . GLU A 1 181 ? -3.32 -25.438 8.93 1 98.88 181 GLU A CA 1
ATOM 1349 C C . GLU A 1 181 ? -3.158 -26.203 7.625 1 98.88 181 GLU A C 1
ATOM 1351 O O . GLU A 1 181 ? -2.541 -27.266 7.594 1 98.88 181 GLU A O 1
ATOM 1356 N N . VAL A 1 182 ? -3.688 -25.703 6.555 1 98.94 182 VAL A N 1
ATOM 1357 C CA . VAL A 1 182 ? -3.607 -26.375 5.266 1 98.94 182 VAL A CA 1
ATOM 1358 C C . VAL A 1 182 ? -2.16 -26.391 4.777 1 98.94 182 VAL A C 1
ATOM 1360 O O . VAL A 1 182 ? -1.688 -27.406 4.25 1 98.94 182 VAL A O 1
ATOM 1363 N N . ALA A 1 183 ? -1.438 -25.266 4.945 1 98.94 183 ALA A N 1
ATOM 1364 C CA . ALA A 1 183 ? -0.022 -25.234 4.586 1 98.94 183 ALA A CA 1
ATOM 1365 C C . ALA A 1 183 ? 0.747 -26.328 5.301 1 98.94 183 ALA A C 1
ATOM 1367 O O . ALA A 1 183 ? 1.54 -27.047 4.684 1 98.94 183 ALA A O 1
ATOM 1368 N N . GLY A 1 184 ? 0.484 -26.438 6.57 1 98.81 184 GLY A N 1
ATOM 1369 C CA . GLY A 1 184 ? 1.121 -27.484 7.352 1 98.81 184 GLY A CA 1
ATOM 1370 C C . GLY A 1 184 ? 0.789 -28.891 6.859 1 98.81 184 GLY A C 1
ATOM 1371 O O . GLY A 1 184 ? 1.646 -29.766 6.863 1 98.81 184 GLY A O 1
ATOM 1372 N N . SER A 1 185 ? -0.445 -29.109 6.469 1 98.88 185 SER A N 1
ATOM 1373 C CA . SER A 1 185 ? -0.864 -30.406 5.969 1 98.88 185 SER A CA 1
ATOM 1374 C C . SER A 1 185 ? -0.131 -30.781 4.684 1 98.88 185 SER A C 1
ATOM 1376 O O . SER A 1 185 ? 0.159 -31.953 4.438 1 98.88 185 SER A O 1
ATOM 1378 N N . LEU A 1 186 ? 0.172 -29.797 3.818 1 98.88 186 LEU A N 1
ATOM 1379 C CA . LEU A 1 186 ? 0.922 -30.031 2.592 1 98.88 186 LEU A CA 1
ATOM 1380 C C . LEU A 1 186 ? 2.355 -30.453 2.904 1 98.88 186 LEU A C 1
ATOM 1382 O O . LEU A 1 186 ? 2.9 -31.344 2.258 1 98.88 186 LEU A O 1
ATOM 1386 N N . ILE A 1 187 ? 2.945 -29.812 3.934 1 98.88 187 ILE A N 1
ATOM 1387 C CA . ILE A 1 187 ? 4.281 -30.172 4.395 1 98.88 187 ILE A CA 1
ATOM 1388 C C . ILE A 1 187 ? 4.273 -31.609 4.934 1 98.88 187 ILE A C 1
ATOM 1390 O O . ILE A 1 187 ? 5.164 -32.406 4.621 1 98.88 187 ILE A O 1
ATOM 1394 N N . ALA A 1 188 ? 3.262 -31.922 5.656 1 98.75 188 ALA A N 1
ATOM 1395 C CA . ALA A 1 188 ? 3.137 -33.25 6.223 1 98.75 188 ALA A CA 1
ATOM 1396 C C . ALA A 1 188 ? 3.023 -34.312 5.117 1 98.75 188 ALA A C 1
ATOM 1398 O O . ALA A 1 188 ? 3.439 -35.469 5.301 1 98.75 188 ALA A O 1
ATOM 1399 N N . ARG A 1 189 ? 2.543 -33.938 3.977 1 98.62 189 ARG A N 1
ATOM 1400 C CA . ARG A 1 189 ? 2.363 -34.844 2.846 1 98.62 189 ARG A CA 1
ATOM 1401 C C . ARG A 1 189 ? 3.607 -34.875 1.967 1 98.62 189 ARG A C 1
ATOM 1403 O O . ARG A 1 189 ? 3.602 -35.5 0.896 1 98.62 189 ARG A O 1
ATOM 1410 N N . GLY A 1 190 ? 4.633 -34.062 2.338 1 98.56 190 GLY A N 1
ATOM 1411 C CA . GLY A 1 190 ? 5.926 -34.25 1.697 1 98.56 190 GLY A CA 1
ATOM 1412 C C . GLY A 1 190 ? 6.426 -33 0.997 1 98.56 190 GLY A C 1
ATOM 1413 O O . GLY A 1 190 ? 7.52 -33 0.427 1 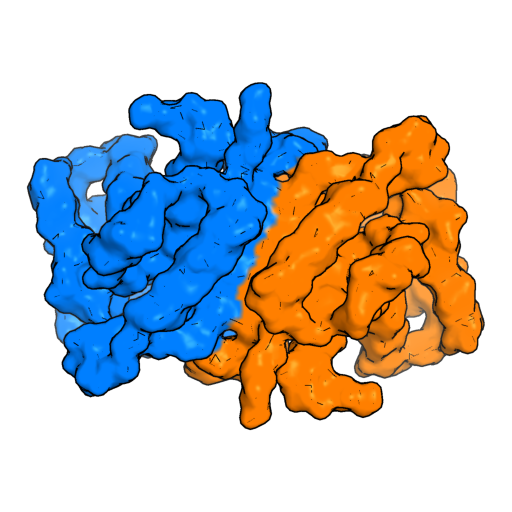98.56 190 GLY A O 1
ATOM 1414 N N . ALA A 1 191 ? 5.672 -31.906 0.994 1 98.81 191 ALA A N 1
ATOM 1415 C CA . ALA A 1 191 ? 6.16 -30.672 0.399 1 98.81 191 ALA A CA 1
ATOM 1416 C C . ALA A 1 191 ? 7.375 -30.141 1.155 1 98.81 191 ALA A C 1
ATOM 1418 O O . ALA A 1 191 ? 7.434 -30.219 2.383 1 98.81 191 ALA A O 1
ATOM 1419 N N . GLU A 1 192 ? 8.273 -29.562 0.448 1 98.75 192 GLU A N 1
ATOM 1420 C CA . GLU A 1 192 ? 9.492 -28.984 1.029 1 98.75 192 GLU A CA 1
ATOM 1421 C C . GLU A 1 192 ? 9.352 -27.484 1.228 1 98.75 192 GLU A C 1
ATOM 1423 O O . GLU A 1 192 ? 10.117 -26.875 1.976 1 98.75 192 GLU A O 1
ATOM 1428 N N . ALA A 1 193 ? 8.438 -26.922 0.521 1 98.81 193 ALA A N 1
ATOM 1429 C CA . ALA A 1 193 ? 8.047 -25.516 0.61 1 98.81 193 ALA A CA 1
ATOM 1430 C C . ALA A 1 193 ? 6.598 -25.312 0.189 1 98.81 193 ALA A C 1
ATOM 1432 O O . ALA A 1 193 ? 6 -26.203 -0.431 1 98.81 193 ALA A O 1
ATOM 1433 N N . VAL A 1 194 ? 6.039 -24.219 0.607 1 98.94 194 VAL A N 1
ATOM 1434 C CA . VAL A 1 194 ? 4.672 -23.906 0.203 1 98.94 194 VAL A CA 1
ATOM 1435 C C . VAL A 1 194 ? 4.645 -22.594 -0.569 1 98.94 194 VAL A C 1
ATOM 1437 O O . VAL A 1 194 ? 5.137 -21.578 -0.083 1 98.94 194 VAL A O 1
ATOM 1440 N N . VAL A 1 195 ? 4.203 -22.625 -1.789 1 98.88 195 VAL A N 1
ATOM 1441 C CA . VAL A 1 195 ? 3.957 -21.438 -2.584 1 98.88 195 VAL A CA 1
ATOM 1442 C C . VAL A 1 195 ? 2.596 -20.844 -2.227 1 98.88 195 VAL A C 1
ATOM 1444 O O . VAL A 1 195 ? 1.571 -21.516 -2.332 1 98.88 195 VAL A O 1
ATOM 1447 N N . LEU A 1 196 ? 2.631 -19.672 -1.724 1 98.88 196 LEU A N 1
ATOM 1448 C CA . LEU A 1 196 ? 1.395 -18.938 -1.479 1 98.88 196 LEU A CA 1
ATOM 1449 C C . LEU A 1 196 ? 0.867 -18.312 -2.768 1 98.88 196 LEU A C 1
ATOM 1451 O O . LEU A 1 196 ? 1.143 -17.141 -3.057 1 98.88 196 LEU A O 1
ATOM 1455 N N . GLY A 1 197 ? 0.074 -19.109 -3.527 1 98.69 197 GLY A N 1
ATOM 1456 C CA . GLY A 1 197 ? -0.291 -18.859 -4.914 1 98.69 197 GLY A CA 1
ATOM 1457 C C . GLY A 1 197 ? -1.572 -18.047 -5.055 1 98.69 197 GLY A C 1
ATOM 1458 O O . GLY A 1 197 ? -2.305 -18.219 -6.031 1 98.69 197 GLY A O 1
ATOM 1459 N N . CYS A 1 198 ? -1.993 -17.375 -4.09 1 98.56 198 CYS A N 1
ATOM 1460 C CA . CYS A 1 198 ? -2.986 -16.312 -4.023 1 98.56 198 CYS A CA 1
ATOM 1461 C C . CYS A 1 198 ? -2.461 -15.117 -3.219 1 98.56 198 CYS A C 1
ATOM 1463 O O . CYS A 1 198 ? -1.924 -15.297 -2.125 1 98.56 198 CYS A O 1
ATOM 1465 N N . THR A 1 199 ? -2.68 -13.906 -3.752 1 98.06 199 THR A N 1
ATOM 1466 C CA . THR A 1 199 ? -2.012 -12.75 -3.17 1 98.06 199 THR A CA 1
ATOM 1467 C C . THR A 1 199 ? -2.693 -12.32 -1.873 1 98.06 199 THR A C 1
ATOM 1469 O O . THR A 1 199 ? -2.135 -11.547 -1.098 1 98.06 199 THR A O 1
ATOM 1472 N N . GLU A 1 200 ? -3.855 -12.891 -1.535 1 98.69 200 GLU A N 1
ATOM 1473 C CA . GLU A 1 200 ? -4.484 -12.727 -0.227 1 98.69 200 GLU A CA 1
ATOM 1474 C C . GLU A 1 200 ? -3.812 -13.609 0.821 1 98.69 200 GLU A C 1
ATOM 1476 O O . GLU A 1 200 ? -3.766 -13.258 2.002 1 98.69 200 GLU A O 1
ATOM 1481 N N . ILE A 1 201 ? -3.295 -14.734 0.415 1 98.88 201 ILE A N 1
ATOM 1482 C CA . ILE A 1 201 ? -2.84 -15.773 1.335 1 98.88 201 ILE A CA 1
ATOM 1483 C C . ILE A 1 201 ? -1.608 -15.281 2.096 1 98.88 201 ILE A C 1
ATOM 1485 O O . ILE A 1 201 ? -1.518 -15.445 3.314 1 98.88 201 ILE A O 1
ATOM 1489 N N . PRO A 1 202 ? -0.584 -14.609 1.405 1 98.81 202 PRO A N 1
ATOM 1490 C CA . PRO A 1 202 ? 0.505 -14.039 2.199 1 98.81 202 PRO A CA 1
ATOM 1491 C C . PRO A 1 202 ? 0.006 -13.094 3.293 1 98.81 202 PRO A C 1
ATOM 1493 O O . PRO A 1 202 ? 0.565 -13.07 4.391 1 98.81 202 PRO A O 1
ATOM 1496 N N . LEU A 1 203 ? -1.012 -12.297 3.029 1 98.75 203 LEU A N 1
ATOM 1497 C CA . LEU A 1 203 ? -1.553 -11.352 3.998 1 98.75 203 LEU A CA 1
ATOM 1498 C C . LEU A 1 203 ? -2.125 -12.086 5.211 1 98.75 203 LEU A C 1
ATOM 1500 O O . LEU A 1 203 ? -1.86 -11.703 6.352 1 98.75 203 LEU A O 1
ATOM 1504 N N . GLY A 1 204 ? -2.916 -13.148 4.953 1 98.75 204 GLY A N 1
ATOM 1505 C CA . GLY A 1 204 ? -3.445 -13.953 6.039 1 98.75 204 GLY A CA 1
ATOM 1506 C C . GLY A 1 204 ? -2.363 -14.641 6.855 1 98.75 204 GLY A C 1
ATOM 1507 O O . GLY A 1 204 ? -2.424 -14.648 8.086 1 98.75 204 GLY A O 1
ATOM 1508 N N . ILE A 1 205 ? -1.36 -15.195 6.168 1 98.81 205 ILE A N 1
ATOM 1509 C CA . ILE A 1 205 ? -0.282 -15.938 6.812 1 98.81 205 ILE A CA 1
ATOM 1510 C C . ILE A 1 205 ? 0.56 -14.992 7.664 1 98.81 205 ILE A C 1
ATOM 1512 O O . ILE A 1 205 ? 0.962 -15.344 8.773 1 98.81 205 ILE A O 1
ATOM 1516 N N . GLN A 1 206 ? 0.791 -13.781 7.219 1 97.94 206 GLN A N 1
ATOM 1517 C CA . GLN A 1 206 ? 1.646 -12.812 7.898 1 97.94 206 GLN A CA 1
ATOM 1518 C C . GLN A 1 206 ? 0.952 -12.242 9.133 1 97.94 206 GLN A C 1
ATOM 1520 O O . GLN A 1 206 ? 1.594 -11.609 9.977 1 97.94 206 GLN A O 1
ATOM 1525 N N . ALA A 1 207 ? -0.336 -12.391 9.203 1 97.88 207 ALA A N 1
ATOM 1526 C CA . ALA A 1 207 ? -1.091 -11.867 10.336 1 97.88 207 ALA A CA 1
ATOM 1527 C C . ALA A 1 207 ? -0.877 -12.719 11.578 1 97.88 207 ALA A C 1
ATOM 1529 O O . ALA A 1 207 ? -1.339 -12.375 12.672 1 97.88 207 ALA A O 1
ATOM 1530 N N . GLY A 1 208 ? -0.218 -13.906 11.438 1 98 208 GLY A N 1
ATOM 1531 C CA . GLY A 1 208 ? 0.092 -14.797 12.547 1 98 208 GLY A CA 1
ATOM 1532 C C . GLY A 1 208 ? 1.569 -15.125 12.656 1 98 208 GLY A C 1
ATOM 1533 O O . GLY A 1 208 ? 2.404 -14.461 12.039 1 98 208 GLY A O 1
ATOM 1534 N N . PRO A 1 209 ? 1.918 -16.078 13.477 1 97.88 209 PRO A N 1
ATOM 1535 C CA . PRO A 1 209 ? 3.322 -16.453 13.648 1 97.88 209 PRO A CA 1
ATOM 1536 C C . PRO A 1 209 ? 3.961 -16.953 12.359 1 97.88 209 PRO A C 1
ATOM 1538 O O . PRO A 1 209 ? 3.271 -17.531 11.508 1 97.88 209 PRO A O 1
ATOM 1541 N N . VAL A 1 210 ? 5.219 -16.781 12.312 1 97.94 210 VAL A N 1
ATOM 1542 C CA . VAL A 1 210 ? 5.977 -17.25 11.156 1 97.94 210 VAL A CA 1
ATOM 1543 C C . VAL A 1 210 ? 5.855 -18.766 11.031 1 97.94 210 VAL A C 1
ATOM 1545 O O . VAL A 1 210 ? 5.926 -19.484 12.031 1 97.94 210 VAL A O 1
ATOM 1548 N N . LEU A 1 211 ? 5.57 -19.188 9.828 1 98.5 211 LEU A N 1
ATOM 1549 C CA . LEU A 1 211 ? 5.504 -20.625 9.586 1 98.5 211 LEU A CA 1
ATOM 1550 C C . LEU A 1 211 ? 6.887 -21.266 9.695 1 98.5 211 LEU A C 1
ATOM 1552 O O . LEU A 1 211 ? 7.883 -20.672 9.281 1 98.5 211 LEU A O 1
ATOM 1556 N N . PRO A 1 212 ? 7.004 -22.5 10.164 1 98.19 212 PRO A N 1
ATOM 1557 C CA . PRO A 1 212 ? 8.305 -23.109 10.453 1 98.19 212 PRO A CA 1
ATOM 1558 C C . PRO A 1 212 ? 8.898 -23.828 9.242 1 98.19 212 PRO A C 1
ATOM 1560 O O . PRO A 1 212 ? 9.695 -24.75 9.398 1 98.19 212 PRO A O 1
ATOM 1563 N N . PHE A 1 213 ? 8.453 -23.594 8.078 1 98.56 213 PHE A N 1
ATOM 1564 C CA . PHE A 1 213 ? 8.961 -24.156 6.828 1 98.56 213 PHE A CA 1
ATOM 1565 C C . PHE A 1 213 ? 9.039 -23.094 5.746 1 98.56 213 PHE A C 1
ATOM 1567 O O . PHE A 1 213 ? 8.422 -22.031 5.867 1 98.56 213 PHE A O 1
ATOM 1574 N N . PRO A 1 214 ? 9.859 -23.312 4.676 1 98.62 214 PRO A N 1
ATOM 1575 C CA . PRO A 1 214 ? 10.008 -22.312 3.619 1 98.62 214 PRO A CA 1
ATOM 1576 C C . PRO A 1 214 ? 8.695 -22.016 2.9 1 98.62 214 PRO A C 1
ATOM 1578 O O . PRO A 1 214 ? 7.91 -22.922 2.637 1 98.62 214 PRO A O 1
ATOM 1581 N N . VAL A 1 215 ? 8.484 -20.766 2.652 1 98.75 215 VAL A N 1
ATOM 1582 C CA . VAL A 1 215 ? 7.332 -20.328 1.879 1 98.75 215 VAL A CA 1
ATOM 1583 C C . VAL A 1 215 ? 7.785 -19.422 0.74 1 98.75 215 VAL A C 1
ATOM 1585 O O . VAL A 1 215 ? 8.828 -18.766 0.836 1 98.75 215 VAL A O 1
ATOM 1588 N N . VAL A 1 216 ? 7.098 -19.453 -0.346 1 98.75 216 VAL A N 1
ATOM 1589 C CA . VAL A 1 216 ? 7.219 -18.469 -1.41 1 98.75 216 VAL A CA 1
ATOM 1590 C C . VAL A 1 216 ? 6.047 -17.484 -1.339 1 98.75 216 VAL A C 1
ATOM 1592 O O . VAL A 1 216 ? 4.914 -17.844 -1.662 1 98.75 216 VAL A O 1
ATOM 1595 N N . ASP A 1 217 ? 6.324 -16.312 -0.874 1 98.81 217 ASP A N 1
ATOM 1596 C CA . ASP A 1 217 ? 5.375 -15.211 -0.918 1 98.81 217 ASP A CA 1
ATOM 1597 C C . ASP A 1 217 ? 5.32 -14.586 -2.311 1 98.81 217 ASP A C 1
ATOM 1599 O O . ASP A 1 217 ? 6.238 -13.875 -2.713 1 98.81 217 ASP A O 1
ATOM 1603 N N . THR A 1 218 ? 4.242 -14.805 -2.977 1 98.75 218 THR A N 1
ATOM 1604 C CA . THR A 1 218 ? 4.215 -14.43 -4.387 1 98.75 218 THR A CA 1
ATOM 1605 C C . THR A 1 218 ? 4.148 -12.914 -4.543 1 98.75 218 THR A C 1
ATOM 1607 O O . THR A 1 218 ? 4.461 -12.383 -5.609 1 98.75 218 THR A O 1
ATOM 1610 N N . ILE A 1 219 ? 3.699 -12.164 -3.5 1 98.88 219 ILE A N 1
ATOM 1611 C CA . ILE A 1 219 ? 3.795 -10.711 -3.52 1 98.88 219 ILE A CA 1
ATOM 1612 C C . ILE A 1 219 ? 5.262 -10.289 -3.539 1 98.88 219 ILE A C 1
ATOM 1614 O O . ILE A 1 219 ? 5.688 -9.539 -4.422 1 98.88 219 ILE A O 1
ATOM 1618 N N . ASP A 1 220 ? 6.074 -10.82 -2.625 1 98.81 220 ASP A N 1
ATOM 1619 C CA . ASP A 1 220 ? 7.496 -10.5 -2.555 1 98.81 220 ASP A CA 1
ATOM 1620 C C . ASP A 1 220 ? 8.227 -10.953 -3.814 1 98.81 220 ASP A C 1
ATOM 1622 O O . ASP A 1 220 ? 9.094 -10.25 -4.324 1 98.81 220 ASP A O 1
ATOM 1626 N N . ALA A 1 221 ? 7.887 -12.188 -4.277 1 98.88 221 ALA A N 1
ATOM 1627 C CA . ALA A 1 221 ? 8.531 -12.719 -5.48 1 98.88 221 ALA A CA 1
ATOM 1628 C C . ALA A 1 221 ? 8.328 -11.781 -6.668 1 98.88 221 ALA A C 1
ATOM 1630 O O . ALA A 1 221 ? 9.281 -11.445 -7.375 1 98.88 221 ALA A O 1
ATOM 1631 N N . LEU A 1 222 ? 7.086 -11.352 -6.879 1 98.88 222 LEU A N 1
ATOM 1632 C CA . LEU A 1 222 ? 6.773 -10.453 -7.984 1 98.88 222 LEU A CA 1
ATOM 1633 C C . LEU A 1 222 ? 7.426 -9.086 -7.777 1 98.88 222 LEU A C 1
ATOM 1635 O O . LEU A 1 222 ? 7.875 -8.461 -8.742 1 98.88 222 LEU A O 1
ATOM 1639 N N . ALA A 1 223 ? 7.496 -8.594 -6.508 1 98.88 223 ALA A N 1
ATOM 1640 C CA . ALA A 1 223 ? 8.156 -7.328 -6.191 1 98.88 223 ALA A CA 1
ATOM 1641 C C . ALA A 1 223 ? 9.625 -7.363 -6.582 1 98.88 223 ALA A C 1
ATOM 1643 O O . ALA A 1 223 ? 10.141 -6.418 -7.188 1 98.88 223 ALA A O 1
ATOM 1644 N N . ARG A 1 224 ? 10.281 -8.445 -6.258 1 98.56 224 ARG A N 1
ATOM 1645 C CA . ARG A 1 224 ? 11.711 -8.57 -6.551 1 98.56 224 ARG A CA 1
ATOM 1646 C C . ARG A 1 224 ? 11.961 -8.547 -8.055 1 98.56 224 ARG A C 1
ATOM 1648 O O . ARG A 1 224 ? 12.898 -7.902 -8.523 1 98.56 224 ARG A O 1
ATOM 1655 N N . VAL A 1 225 ? 11.07 -9.25 -8.82 1 98.25 225 VAL A N 1
ATOM 1656 C CA . VAL A 1 225 ? 11.211 -9.266 -10.273 1 98.25 225 VAL A CA 1
ATOM 1657 C C . VAL A 1 225 ? 10.938 -7.875 -10.836 1 98.25 225 VAL A C 1
ATOM 1659 O O . VAL A 1 225 ? 11.594 -7.441 -11.789 1 98.25 225 VAL A O 1
ATOM 1662 N N . SER A 1 226 ? 10.008 -7.168 -10.266 1 98.38 226 SER A N 1
ATOM 1663 C CA . SER A 1 226 ? 9.672 -5.812 -10.688 1 98.38 226 SER A CA 1
ATOM 1664 C C . SER A 1 226 ? 10.82 -4.848 -10.43 1 98.38 226 SER A C 1
ATOM 1666 O O . SER A 1 226 ? 11.133 -4.004 -11.273 1 98.38 226 SER A O 1
ATOM 1668 N N . ILE A 1 227 ? 11.453 -4.945 -9.266 1 97.94 227 ILE A N 1
ATOM 1669 C CA . ILE A 1 227 ? 12.609 -4.117 -8.922 1 97.94 227 ILE A CA 1
ATOM 1670 C C . ILE A 1 227 ? 13.75 -4.391 -9.898 1 97.94 227 ILE A C 1
ATOM 1672 O O . ILE A 1 227 ? 14.391 -3.459 -10.391 1 97.94 227 ILE A O 1
ATOM 1676 N N . ALA A 1 228 ? 14.016 -5.68 -10.18 1 97.06 228 ALA A N 1
ATOM 1677 C CA . ALA A 1 228 ? 15.07 -6.055 -11.117 1 97.06 228 ALA A CA 1
ATOM 1678 C C . ALA A 1 228 ? 14.82 -5.449 -12.492 1 97.06 228 ALA A C 1
ATOM 1680 O O . ALA A 1 228 ? 15.734 -4.914 -13.125 1 97.06 228 ALA A O 1
ATOM 1681 N N . TRP A 1 229 ? 13.586 -5.551 -12.992 1 97.06 229 TRP A N 1
ATOM 1682 C CA . TRP A 1 229 ? 13.227 -4.938 -14.266 1 97.06 229 TRP A CA 1
ATOM 1683 C C . TRP A 1 229 ? 13.516 -3.439 -14.25 1 97.06 229 TRP A C 1
ATOM 1685 O O . TRP A 1 229 ? 14.133 -2.91 -15.18 1 97.06 229 TRP A O 1
ATOM 1695 N N . ALA A 1 230 ? 13.086 -2.77 -13.172 1 96 230 ALA A N 1
ATOM 1696 C CA . ALA A 1 230 ? 13.219 -1.317 -13.078 1 96 230 ALA A CA 1
ATOM 1697 C C . ALA A 1 230 ? 14.68 -0.897 -13.078 1 96 230 ALA A C 1
ATOM 1699 O O . ALA A 1 230 ? 15.031 0.177 -13.578 1 96 230 ALA A O 1
ATOM 1700 N N . ARG A 1 231 ? 15.531 -1.774 -12.539 1 92.81 231 ARG A N 1
ATOM 1701 C CA . ARG A 1 231 ? 16.953 -1.461 -12.422 1 92.81 231 ARG A CA 1
ATOM 1702 C C . ARG A 1 231 ? 17.719 -1.885 -13.672 1 92.81 231 ARG A C 1
ATOM 1704 O O . ARG A 1 231 ? 18.922 -1.664 -13.773 1 92.81 231 ARG A O 1
ATOM 1711 N N . GLY A 1 232 ? 17.047 -2.408 -14.609 1 89.38 232 GLY A N 1
ATOM 1712 C CA . GLY A 1 232 ? 17.688 -2.816 -15.852 1 89.38 232 GLY A CA 1
ATOM 1713 C C . GLY A 1 232 ? 18.453 -4.121 -15.734 1 89.38 232 GLY A C 1
ATOM 1714 O O . GLY A 1 232 ? 19.391 -4.375 -16.5 1 89.38 232 GLY A O 1
ATOM 1715 N N . GLU A 1 233 ? 18.328 -4.824 -14.688 1 73.69 233 GLU A N 1
ATOM 1716 C CA . GLU A 1 233 ? 19.016 -6.094 -14.461 1 73.69 233 GLU A CA 1
ATOM 1717 C C . GLU A 1 233 ? 18.312 -7.234 -15.195 1 73.69 233 GLU A C 1
ATOM 1719 O O . GLU A 1 233 ? 18.875 -8.328 -15.328 1 73.69 233 GLU A O 1
ATOM 1724 N N . ALA A 1 234 ? 17.078 -7.055 -15.531 1 56.34 234 ALA A N 1
ATOM 1725 C CA . ALA A 1 234 ? 16.422 -8.203 -16.141 1 56.34 234 ALA A CA 1
ATOM 1726 C C . ALA A 1 234 ? 17.125 -8.602 -17.438 1 56.34 234 ALA A C 1
ATOM 1728 O O . ALA A 1 234 ? 17.312 -7.766 -18.328 1 56.34 234 ALA A O 1
ATOM 1729 N N . GLY A 1 235 ? 18.141 -9.43 -17.281 1 39.97 235 GLY A N 1
ATOM 1730 C CA . GLY A 1 235 ? 18.812 -10.227 -18.297 1 39.97 235 GLY A CA 1
ATOM 1731 C C . GLY A 1 235 ? 17.859 -11.016 -19.172 1 39.97 235 GLY A C 1
ATOM 1732 O O . GLY A 1 235 ? 16.703 -11.227 -18.797 1 39.97 235 GLY A O 1
ATOM 1733 N N . MET B 1 1 ? -24.875 4.645 -9.336 1 35.59 1 MET B N 1
ATOM 1734 C CA . MET B 1 1 ? -24.094 5.879 -9.336 1 35.59 1 MET B CA 1
ATOM 1735 C C . MET B 1 1 ? -22.703 5.641 -9.914 1 35.59 1 MET B C 1
ATOM 1737 O O . MET B 1 1 ? -22.141 4.547 -9.773 1 35.59 1 MET B O 1
ATOM 1741 N N . ALA B 1 2 ? -22.281 6.309 -10.906 1 46.38 2 ALA B N 1
ATOM 1742 C CA . ALA B 1 2 ? -21.031 6.176 -11.664 1 46.38 2 ALA B CA 1
ATOM 1743 C C . ALA B 1 2 ? -19.828 6.059 -10.719 1 46.38 2 ALA B C 1
ATOM 1745 O O . ALA B 1 2 ? -19.703 6.832 -9.766 1 46.38 2 ALA B O 1
ATOM 1746 N N . GLU B 1 3 ? -19.094 4.852 -10.539 1 64.75 3 GLU B N 1
ATOM 1747 C CA . GLU B 1 3 ? -18.156 4.422 -9.492 1 64.75 3 GLU B CA 1
ATOM 1748 C C . GLU B 1 3 ? -16.969 5.363 -9.398 1 64.75 3 GLU B C 1
ATOM 1750 O O . GLU B 1 3 ? -16.297 5.629 -10.398 1 64.75 3 GLU B O 1
ATOM 1755 N N . ARG B 1 4 ? -16.969 6.316 -8.398 1 88.81 4 ARG B N 1
ATOM 1756 C CA . ARG B 1 4 ? -16 7.359 -8.102 1 88.81 4 ARG B CA 1
ATOM 1757 C C . ARG B 1 4 ? -14.609 6.766 -7.898 1 88.81 4 ARG B C 1
ATOM 1759 O O . ARG B 1 4 ? -14.398 5.945 -7 1 88.81 4 ARG B O 1
ATOM 1766 N N . MET B 1 5 ? -13.789 7.055 -8.906 1 96.94 5 MET B N 1
ATOM 1767 C CA . MET B 1 5 ? -12.391 6.621 -8.844 1 96.94 5 MET B CA 1
ATOM 1768 C C . MET B 1 5 ? -11.523 7.691 -8.188 1 96.94 5 MET B C 1
ATOM 1770 O O . MET B 1 5 ? -11.547 8.852 -8.594 1 96.94 5 MET B O 1
ATOM 1774 N N . LEU B 1 6 ? -10.844 7.34 -7.113 1 98.69 6 LEU B N 1
ATOM 1775 C CA . LEU B 1 6 ? -9.961 8.258 -6.398 1 98.69 6 LEU B CA 1
ATOM 1776 C C . LEU B 1 6 ? -8.57 8.281 -7.031 1 98.69 6 LEU B C 1
ATOM 1778 O O . LEU B 1 6 ? -8 7.23 -7.324 1 98.69 6 LEU B O 1
ATOM 1782 N N . GLY B 1 7 ? -8.094 9.492 -7.352 1 98.88 7 GLY B N 1
ATOM 1783 C CA . GLY B 1 7 ? -6.684 9.664 -7.672 1 98.88 7 GLY B CA 1
ATOM 1784 C C . GLY B 1 7 ? -5.816 9.906 -6.449 1 98.88 7 GLY B C 1
ATOM 1785 O O . GLY B 1 7 ? -6.172 10.703 -5.582 1 98.88 7 GLY B O 1
ATOM 1786 N N . ILE B 1 8 ? -4.773 9.18 -6.328 1 98.94 8 ILE B N 1
ATOM 1787 C CA . ILE B 1 8 ? -3.811 9.344 -5.246 1 98.94 8 ILE B CA 1
ATOM 1788 C C . ILE B 1 8 ? -2.475 9.812 -5.812 1 98.94 8 ILE B C 1
ATOM 1790 O O . ILE B 1 8 ? -1.843 9.102 -6.598 1 98.94 8 ILE B O 1
ATOM 1794 N N . LEU B 1 9 ? -2.145 11.039 -5.543 1 98.94 9 LEU B N 1
ATOM 1795 C CA . LEU B 1 9 ? -0.851 11.578 -5.945 1 98.94 9 LEU B CA 1
ATOM 1796 C C . LEU B 1 9 ? 0.219 11.266 -4.906 1 98.94 9 LEU B C 1
ATOM 1798 O O . LEU B 1 9 ? 0.323 11.961 -3.889 1 98.94 9 LEU B O 1
ATOM 1802 N N . GLY B 1 10 ? 0.976 10.195 -5.211 1 98.62 10 GLY B N 1
ATOM 1803 C CA . GLY B 1 10 ? 1.979 9.703 -4.281 1 98.62 10 GLY B CA 1
ATOM 1804 C C . GLY B 1 10 ? 3.396 9.828 -4.809 1 98.62 10 GLY B C 1
ATOM 1805 O O . GLY B 1 10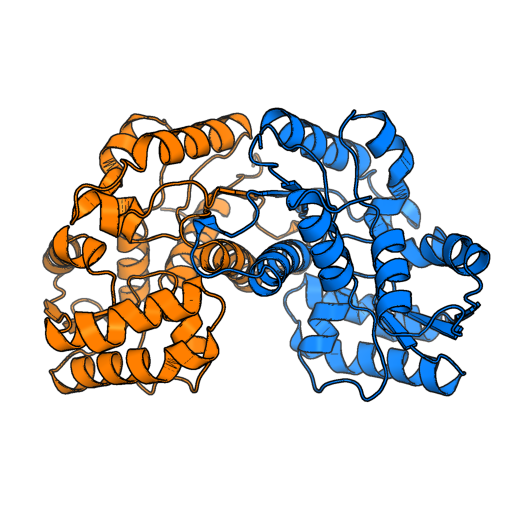 ? 3.66 10.648 -5.695 1 98.62 10 GLY B O 1
ATOM 1806 N N . GLY B 1 11 ? 4.328 9.141 -4.148 1 98 11 GLY B N 1
ATOM 1807 C CA . GLY B 1 11 ? 5.719 9.117 -4.57 1 98 11 GLY B CA 1
ATOM 1808 C C . GLY B 1 11 ? 6.59 10.086 -3.795 1 98 11 GLY B C 1
ATOM 1809 O O . GLY B 1 11 ? 7.82 9.992 -3.834 1 98 11 GLY B O 1
ATOM 1810 N N . MET B 1 12 ? 6.059 11.055 -3.074 1 98.12 12 MET B N 1
ATOM 1811 C CA . MET B 1 12 ? 6.77 11.992 -2.217 1 98.12 12 MET B CA 1
ATOM 1812 C C . MET B 1 12 ? 6.918 11.445 -0.803 1 98.12 12 MET B C 1
ATOM 1814 O O . MET B 1 12 ? 6.801 12.188 0.173 1 98.12 12 MET B O 1
ATOM 1818 N N . GLY B 1 13 ? 7.137 10.219 -0.71 1 97.81 13 GLY B N 1
ATOM 1819 C CA . GLY B 1 13 ? 7.094 9.195 0.318 1 97.81 13 GLY B CA 1
ATOM 1820 C C . GLY B 1 13 ? 6.41 7.922 -0.14 1 97.81 13 GLY B C 1
ATOM 1821 O O . GLY B 1 13 ? 5.227 7.711 0.14 1 97.81 13 GLY B O 1
ATOM 1822 N N . PRO B 1 14 ? 7.199 7.176 -0.992 1 98.25 14 PRO B N 1
ATOM 1823 C CA . PRO B 1 14 ? 6.598 6 -1.632 1 98.25 14 PRO B CA 1
ATOM 1824 C C . PRO B 1 14 ? 5.977 5.035 -0.626 1 98.25 14 PRO B C 1
ATOM 1826 O O . PRO B 1 14 ? 4.883 4.516 -0.858 1 98.25 14 PRO B O 1
ATOM 1829 N N . LEU B 1 15 ? 6.648 4.836 0.522 1 98.75 15 LEU B N 1
ATOM 1830 C CA . LEU B 1 15 ? 6.102 3.947 1.541 1 98.75 15 LEU B CA 1
ATOM 1831 C C . LEU B 1 15 ? 4.801 4.504 2.107 1 98.75 15 LEU B C 1
ATOM 1833 O O . LEU B 1 15 ? 3.85 3.754 2.34 1 98.75 15 LEU B O 1
ATOM 1837 N N . ALA B 1 16 ? 4.746 5.82 2.281 1 98.62 16 ALA B N 1
ATOM 1838 C CA . ALA B 1 16 ? 3.547 6.473 2.797 1 98.62 16 ALA B CA 1
ATOM 1839 C C . ALA B 1 16 ? 2.385 6.332 1.818 1 98.62 16 ALA B C 1
ATOM 1841 O O . ALA B 1 16 ? 1.241 6.121 2.229 1 98.62 16 ALA B O 1
ATOM 1842 N N . GLY B 1 17 ? 2.676 6.527 0.52 1 98.75 17 GLY B N 1
ATOM 1843 C CA . GLY B 1 17 ? 1.641 6.332 -0.483 1 98.75 17 GLY B CA 1
ATOM 1844 C C . GLY B 1 17 ? 1.063 4.926 -0.479 1 98.75 17 GLY B C 1
ATOM 1845 O O . GLY B 1 17 ? -0.154 4.75 -0.551 1 98.75 17 GLY B O 1
ATOM 1846 N N . ALA B 1 18 ? 1.933 3.92 -0.413 1 98.81 18 ALA B N 1
ATOM 1847 C CA . ALA B 1 18 ? 1.495 2.529 -0.335 1 98.81 18 ALA B CA 1
ATOM 1848 C C . ALA B 1 18 ? 0.678 2.279 0.929 1 98.81 18 ALA B C 1
ATOM 1850 O O . ALA B 1 18 ? -0.369 1.631 0.882 1 98.81 18 ALA B O 1
ATOM 1851 N N . GLN B 1 19 ? 1.194 2.814 2.047 1 98.81 19 GLN B N 1
ATOM 1852 C CA . GLN B 1 19 ? 0.5 2.68 3.322 1 98.81 19 GLN B CA 1
ATOM 1853 C C . GLN B 1 19 ? -0.879 3.33 3.27 1 98.81 19 GLN B C 1
ATOM 1855 O O . GLN B 1 19 ? -1.836 2.818 3.857 1 98.81 19 GLN B O 1
ATOM 1860 N N . PHE B 1 20 ? -0.944 4.469 2.594 1 98.94 20 PHE B N 1
ATOM 1861 C CA . PHE B 1 20 ? -2.229 5.145 2.461 1 98.94 20 PHE B CA 1
ATOM 1862 C C . PHE B 1 20 ? -3.25 4.238 1.783 1 98.94 20 PHE B C 1
ATOM 1864 O O . PHE B 1 20 ? -4.371 4.086 2.271 1 98.94 20 PHE B O 1
ATOM 1871 N N . LEU B 1 21 ? -2.881 3.68 0.653 1 98.88 21 LEU B N 1
ATOM 1872 C CA . LEU B 1 21 ? -3.797 2.795 -0.057 1 98.88 21 LEU B CA 1
ATOM 1873 C C . LEU B 1 21 ? -4.152 1.583 0.797 1 98.88 21 LEU B C 1
ATOM 1875 O O . LEU B 1 21 ? -5.309 1.151 0.818 1 98.88 21 LEU B O 1
ATOM 1879 N N . LEU B 1 22 ? -3.172 1.003 1.525 1 98.75 22 LEU B N 1
ATOM 1880 C CA . LEU B 1 22 ? -3.398 -0.129 2.416 1 98.75 22 LEU B CA 1
ATOM 1881 C C . LEU B 1 22 ? -4.414 0.226 3.498 1 98.75 22 LEU B C 1
ATOM 1883 O O . LEU B 1 22 ? -5.387 -0.502 3.705 1 98.75 22 LEU B O 1
ATOM 1887 N N . ARG B 1 23 ? -4.215 1.385 4.109 1 98.81 23 ARG B N 1
ATOM 1888 C CA . ARG B 1 23 ? -5.09 1.805 5.199 1 98.81 23 ARG B CA 1
ATOM 1889 C C . ARG B 1 23 ? -6.484 2.139 4.68 1 98.81 23 ARG B C 1
ATOM 1891 O O . ARG B 1 23 ? -7.488 1.795 5.312 1 98.81 23 ARG B O 1
ATOM 1898 N N . MET B 1 24 ? -6.535 2.85 3.525 1 98.75 24 MET B N 1
ATOM 1899 C CA . MET B 1 24 ? -7.84 3.119 2.934 1 98.75 24 MET B CA 1
ATOM 1900 C C . MET B 1 24 ? -8.617 1.825 2.709 1 98.75 24 MET B C 1
ATOM 1902 O O . MET B 1 24 ? -9.812 1.754 3.002 1 98.75 24 MET B O 1
ATOM 1906 N N . THR B 1 25 ? -7.922 0.764 2.225 1 98.69 25 THR B N 1
ATOM 1907 C CA . THR B 1 25 ? -8.555 -0.529 1.99 1 98.69 25 THR B CA 1
ATOM 1908 C C . THR B 1 25 ? -9.055 -1.136 3.301 1 98.69 25 THR B C 1
ATOM 1910 O O . THR B 1 25 ? -10.211 -1.546 3.402 1 98.69 25 THR B O 1
ATOM 1913 N N . LEU B 1 26 ? -8.219 -1.113 4.355 1 98.62 26 LEU B N 1
ATOM 1914 C CA . LEU B 1 26 ? -8.531 -1.775 5.621 1 98.62 26 LEU B CA 1
ATOM 1915 C C . LEU B 1 26 ? -9.625 -1.026 6.371 1 98.62 26 LEU B C 1
ATOM 1917 O O . LEU B 1 26 ? -10.375 -1.627 7.145 1 98.62 26 LEU B O 1
ATOM 1921 N N . LEU B 1 27 ? -9.727 0.308 6.125 1 98.5 27 LEU B N 1
ATOM 1922 C CA . LEU B 1 27 ? -10.711 1.128 6.82 1 98.5 27 LEU B CA 1
ATOM 1923 C C . LEU B 1 27 ? -12.047 1.108 6.086 1 98.5 27 LEU B C 1
ATOM 1925 O O . LEU B 1 27 ? -13.062 1.559 6.621 1 98.5 27 LEU B O 1
ATOM 1929 N N . THR B 1 28 ? -12.07 0.618 4.848 1 98.19 28 THR B N 1
ATOM 1930 C CA . THR B 1 28 ? -13.297 0.513 4.074 1 98.19 28 THR B CA 1
ATOM 1931 C C . THR B 1 28 ? -14.148 -0.656 4.566 1 98.19 28 THR B C 1
ATOM 1933 O O . THR B 1 28 ? -13.672 -1.791 4.637 1 98.19 28 THR B O 1
ATOM 1936 N N . PRO B 1 29 ? -15.398 -0.384 5.047 1 96.56 29 PRO B N 1
ATOM 1937 C CA . PRO B 1 29 ? -16.281 -1.524 5.305 1 96.56 29 PRO B CA 1
ATOM 1938 C C . PRO B 1 29 ? -16.531 -2.369 4.055 1 96.56 29 PRO B C 1
ATOM 1940 O O . PRO B 1 29 ? -17.078 -1.873 3.068 1 96.56 29 PRO B O 1
ATOM 1943 N N . ALA B 1 30 ? -16.031 -3.576 4.066 1 96.88 30 ALA B N 1
ATOM 1944 C CA . ALA B 1 30 ? -16.078 -4.398 2.859 1 96.88 30 ALA B CA 1
ATOM 1945 C C . ALA B 1 30 ? -16.312 -5.867 3.209 1 96.88 30 ALA B C 1
ATOM 1947 O O . ALA B 1 30 ? -15.891 -6.332 4.273 1 96.88 30 ALA B O 1
ATOM 1948 N N . GLU B 1 31 ? -17 -6.594 2.314 1 96.94 31 GLU B N 1
ATOM 1949 C CA . GLU B 1 31 ? -17.188 -8.039 2.416 1 96.94 31 GLU B CA 1
ATOM 1950 C C . GLU B 1 31 ? -16.562 -8.758 1.226 1 96.94 31 GLU B C 1
ATOM 1952 O O . GLU B 1 31 ? -16.391 -9.977 1.25 1 96.94 31 GLU B O 1
ATOM 1957 N N . ARG B 1 32 ? -16.281 -8.031 0.23 1 95.56 32 ARG B N 1
ATOM 1958 C CA . ARG B 1 32 ? -15.68 -8.547 -1.001 1 95.56 32 ARG B CA 1
ATOM 1959 C C . ARG B 1 32 ? -14.883 -7.457 -1.716 1 95.56 32 ARG B C 1
ATOM 1961 O O . ARG B 1 32 ? -14.977 -6.281 -1.367 1 95.56 32 ARG B O 1
ATOM 1968 N N . ASP B 1 33 ? -14.133 -7.801 -2.695 1 96.44 33 ASP B N 1
ATOM 1969 C CA . ASP B 1 33 ? -13.266 -6.867 -3.404 1 96.44 33 ASP B CA 1
ATOM 1970 C C . ASP B 1 33 ? -14.055 -5.676 -3.938 1 96.44 33 ASP B C 1
ATOM 1972 O O . ASP B 1 33 ? -13.625 -4.527 -3.805 1 96.44 33 ASP B O 1
ATOM 1976 N N . GLN B 1 34 ? -15.188 -5.945 -4.48 1 95.31 34 GLN B N 1
ATOM 1977 C CA . GLN B 1 34 ? -15.961 -4.965 -5.242 1 95.31 34 GLN B CA 1
ATOM 1978 C C . GLN B 1 34 ? -16.562 -3.904 -4.324 1 95.31 34 GLN B C 1
ATOM 1980 O O . GLN B 1 34 ? -17.062 -2.883 -4.793 1 95.31 34 GLN B O 1
ATOM 1985 N N . ASP B 1 35 ? -16.406 -4.059 -2.984 1 96.31 35 ASP B N 1
ATOM 1986 C CA . ASP B 1 35 ? -16.922 -3.084 -2.018 1 96.31 35 ASP B CA 1
ATOM 1987 C C . ASP B 1 35 ? -15.906 -1.964 -1.791 1 96.31 35 ASP B C 1
ATOM 1989 O O . ASP B 1 35 ? -16.234 -0.929 -1.208 1 96.31 35 ASP B O 1
ATOM 1993 N N . HIS B 1 36 ? -14.664 -2.16 -2.248 1 97.75 36 HIS B N 1
ATOM 1994 C CA . HIS B 1 36 ? -13.586 -1.222 -1.949 1 97.75 36 HIS B CA 1
ATOM 1995 C C . HIS B 1 36 ? -13.586 -0.056 -2.934 1 97.75 36 HIS B C 1
ATOM 1997 O O . HIS B 1 36 ? -14.203 -0.136 -3.998 1 97.75 36 HIS B O 1
ATOM 2003 N N . VAL B 1 37 ? -12.898 1.055 -2.613 1 97.44 37 VAL B N 1
ATOM 2004 C CA . VAL B 1 37 ? -12.836 2.289 -3.389 1 97.44 37 VAL B CA 1
ATOM 2005 C C . VAL B 1 37 ? -11.93 2.088 -4.605 1 97.44 37 VAL B C 1
ATOM 2007 O O . VAL B 1 37 ? -10.758 1.736 -4.465 1 97.44 37 VAL B O 1
ATOM 2010 N N . PRO B 1 38 ? -12.445 2.221 -5.867 1 98.25 38 PRO B N 1
ATOM 2011 C CA . PRO B 1 38 ? -11.539 2.27 -7.012 1 98.25 38 PRO B CA 1
ATOM 2012 C C . PRO B 1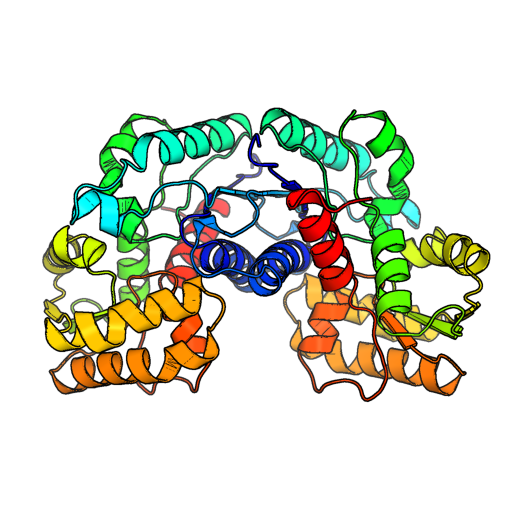 38 ? -10.539 3.424 -6.926 1 98.25 38 PRO B C 1
ATOM 2014 O O . PRO B 1 38 ? -10.914 4.535 -6.539 1 98.25 38 PRO B O 1
ATOM 2017 N N . ALA B 1 39 ? -9.289 3.168 -7.227 1 98.69 39 ALA B N 1
ATOM 2018 C CA . ALA B 1 39 ? -8.281 4.215 -7.07 1 98.69 39 ALA B CA 1
ATOM 2019 C C . ALA B 1 39 ? -7.129 4.02 -8.047 1 98.69 39 ALA B C 1
ATOM 2021 O O . ALA B 1 39 ? -6.848 2.895 -8.469 1 98.69 39 ALA B O 1
ATOM 2022 N N . VAL B 1 40 ? -6.516 5.066 -8.477 1 98.88 40 VAL B N 1
ATOM 2023 C CA . VAL B 1 40 ? -5.234 5.066 -9.18 1 98.88 40 VAL B CA 1
ATOM 2024 C C . VAL B 1 40 ? -4.188 5.801 -8.344 1 98.88 40 VAL B C 1
ATOM 2026 O O . VAL B 1 40 ? -4.379 6.961 -7.977 1 98.88 40 VAL B O 1
ATOM 2029 N N . LEU B 1 41 ? -3.15 5.117 -7.953 1 98.94 41 LEU B N 1
ATOM 2030 C CA . LEU B 1 41 ? -2.037 5.719 -7.23 1 98.94 41 LEU B CA 1
ATOM 2031 C C . LEU B 1 41 ? -0.874 6.016 -8.172 1 98.94 41 LEU B C 1
ATOM 2033 O O . LEU B 1 41 ? -0.308 5.102 -8.773 1 98.94 41 LEU B O 1
ATOM 2037 N N . TRP B 1 42 ? -0.597 7.281 -8.375 1 98.88 42 TRP B N 1
ATOM 2038 C CA . TRP B 1 42 ? 0.546 7.777 -9.133 1 98.88 42 TRP B CA 1
ATOM 2039 C C . TRP B 1 42 ? 1.747 8.008 -8.227 1 98.88 42 TRP B C 1
ATOM 2041 O O . TRP B 1 42 ? 1.891 9.078 -7.633 1 98.88 42 TRP B O 1
ATOM 2051 N N . SER B 1 43 ? 2.617 6.996 -8.086 1 98.75 43 SER B N 1
ATOM 2052 C CA . SER B 1 43 ? 3.779 7.047 -7.203 1 98.75 43 SER B CA 1
ATOM 2053 C C . SER B 1 43 ? 5.043 7.414 -7.977 1 98.75 43 SER B C 1
ATOM 2055 O O . SER B 1 43 ? 5.766 6.531 -8.445 1 98.75 43 SER B O 1
ATOM 2057 N N . ASP B 1 44 ? 5.355 8.672 -8.062 1 98 44 ASP B N 1
ATOM 2058 C CA . ASP B 1 44 ? 6.527 9.141 -8.789 1 98 44 ASP B CA 1
ATOM 2059 C C . ASP B 1 44 ? 7.566 9.727 -7.84 1 98 44 ASP B C 1
ATOM 2061 O O . ASP B 1 44 ? 7.555 10.93 -7.566 1 98 44 ASP B O 1
ATOM 2065 N N . PRO B 1 45 ? 8.539 8.859 -7.387 1 97.88 45 PRO B N 1
ATOM 2066 C CA . PRO B 1 45 ? 9.523 9.32 -6.406 1 97.88 45 PRO B CA 1
ATOM 2067 C C . PRO B 1 45 ? 10.547 10.281 -7.008 1 97.88 45 PRO B C 1
ATOM 2069 O O . PRO B 1 45 ? 11.375 10.836 -6.281 1 97.88 45 PRO B O 1
ATOM 2072 N N . ARG B 1 46 ? 10.469 10.547 -8.328 1 97.06 46 ARG B N 1
ATOM 2073 C CA . ARG B 1 46 ? 11.406 11.461 -8.992 1 97.06 46 ARG B CA 1
ATOM 2074 C C . ARG B 1 46 ? 11.055 12.914 -8.688 1 97.06 46 ARG B C 1
ATOM 2076 O O . ARG B 1 46 ? 11.859 13.812 -8.938 1 97.06 46 ARG B O 1
ATOM 2083 N N . ILE B 1 47 ? 9.812 13.203 -8.164 1 98.19 47 ILE B N 1
ATOM 2084 C CA . ILE B 1 47 ? 9.43 14.539 -7.727 1 98.19 47 ILE B CA 1
ATOM 2085 C C . ILE B 1 47 ? 10.43 15.047 -6.691 1 98.19 47 ILE B C 1
ATOM 2087 O O . ILE B 1 47 ? 10.711 14.359 -5.703 1 98.19 47 ILE B O 1
ATOM 2091 N N . PRO B 1 48 ? 10.93 16.203 -6.887 1 97.62 48 PRO B N 1
ATOM 2092 C CA . PRO B 1 48 ? 11.969 16.734 -5.996 1 97.62 48 PRO B CA 1
ATOM 2093 C C . PRO B 1 48 ? 11.492 16.875 -4.551 1 97.62 48 PRO B C 1
ATOM 2095 O O . PRO B 1 48 ? 10.289 17.016 -4.305 1 97.62 48 PRO B O 1
ATOM 2098 N N . ASP B 1 49 ? 12.438 16.766 -3.637 1 97.25 49 ASP B N 1
ATOM 2099 C CA . ASP B 1 49 ? 12.156 16.891 -2.209 1 97.25 49 ASP B CA 1
ATOM 2100 C C . ASP B 1 49 ? 11.539 18.25 -1.891 1 97.25 49 ASP B C 1
ATOM 2102 O O . ASP B 1 49 ? 12.133 19.297 -2.176 1 97.25 49 ASP B O 1
ATOM 2106 N N . ARG B 1 50 ? 10.414 18.312 -1.292 1 97.75 50 ARG B N 1
ATOM 2107 C CA . ARG B 1 50 ? 9.633 19.516 -1.043 1 97.75 50 ARG B CA 1
ATOM 2108 C C . ARG B 1 50 ? 10.312 20.406 -0.002 1 97.75 50 ARG B C 1
ATOM 2110 O O . ARG B 1 50 ? 10.336 21.625 -0.142 1 97.75 50 ARG B O 1
ATOM 2117 N N . THR B 1 51 ? 10.852 19.75 1.013 1 96.75 51 THR B N 1
ATOM 2118 C CA . THR B 1 51 ? 11.516 20.516 2.055 1 96.75 51 THR B CA 1
ATOM 2119 C C . THR B 1 51 ? 12.758 21.219 1.502 1 96.75 51 THR B C 1
ATOM 2121 O O . THR B 1 51 ? 12.977 22.406 1.768 1 96.75 51 THR B O 1
ATOM 2124 N N . GLN B 1 52 ? 13.508 20.484 0.692 1 96.38 52 GLN B N 1
ATOM 2125 C CA . GLN B 1 52 ? 14.68 21.078 0.057 1 96.38 52 GLN B CA 1
ATOM 2126 C C . GLN B 1 52 ? 14.281 22.219 -0.875 1 96.38 52 GLN B C 1
ATOM 2128 O O . GLN B 1 52 ? 14.938 23.266 -0.903 1 96.38 52 GLN B O 1
ATOM 2133 N N . ALA B 1 53 ? 13.258 22.031 -1.602 1 96.94 53 ALA B N 1
ATOM 2134 C CA . ALA B 1 53 ? 12.789 23.047 -2.541 1 96.94 53 ALA B CA 1
ATOM 2135 C C . ALA B 1 53 ? 12.391 24.328 -1.812 1 96.94 53 ALA B C 1
ATOM 2137 O O . ALA B 1 53 ? 12.711 25.438 -2.256 1 96.94 53 ALA B O 1
ATOM 2138 N N . ARG B 1 54 ? 11.695 24.188 -0.689 1 95.06 54 ARG B N 1
ATOM 2139 C CA . ARG B 1 54 ? 11.133 25.344 0.015 1 95.06 54 ARG B CA 1
ATOM 2140 C C . ARG B 1 54 ? 12.203 26.047 0.837 1 95.06 54 ARG B C 1
ATOM 2142 O O . ARG B 1 54 ? 12.234 27.281 0.886 1 95.06 54 ARG B O 1
ATOM 2149 N N . LEU B 1 55 ? 13.086 25.281 1.437 1 95.44 55 LEU B N 1
ATOM 2150 C CA . LEU B 1 55 ? 13.93 25.875 2.469 1 95.44 55 LEU B CA 1
ATOM 2151 C C . LEU B 1 55 ? 15.359 26.062 1.961 1 95.44 55 LEU B C 1
ATOM 2153 O O . LEU B 1 55 ? 16.109 26.906 2.484 1 95.44 55 LEU B O 1
ATOM 2157 N N . HIS B 1 56 ? 15.711 25.312 0.894 1 94.25 56 HIS B N 1
ATOM 2158 C CA . HIS B 1 56 ? 17.141 25.297 0.597 1 94.25 56 HIS B CA 1
ATOM 2159 C C . HIS B 1 56 ? 17.406 25.531 -0.889 1 94.25 56 HIS B C 1
ATOM 2161 O O . HIS B 1 56 ? 18.469 25.172 -1.4 1 94.25 56 HIS B O 1
ATOM 2167 N N . GLY B 1 57 ? 16.438 26.031 -1.569 1 93.38 57 GLY B N 1
ATOM 2168 C CA . GLY B 1 57 ? 16.641 26.391 -2.963 1 93.38 57 GLY B CA 1
ATOM 2169 C C . GLY B 1 57 ? 16.719 25.203 -3.889 1 93.38 57 GLY B C 1
ATOM 2170 O O . GLY B 1 57 ? 17.328 25.281 -4.965 1 93.38 57 GLY B O 1
ATOM 2171 N N . GLY B 1 58 ? 16.25 24.094 -3.473 1 95.25 58 GLY B N 1
ATOM 2172 C CA . GLY B 1 58 ? 16.219 22.906 -4.312 1 95.25 58 GLY B CA 1
ATOM 2173 C C . GLY B 1 58 ? 15.258 23.016 -5.477 1 95.25 58 GLY B C 1
ATOM 2174 O O . GLY B 1 58 ? 14.57 24.031 -5.629 1 95.25 58 GLY B O 1
ATOM 2175 N N . GLU B 1 59 ? 15.266 21.984 -6.316 1 97.5 59 GLU B N 1
ATOM 2176 C CA . GLU B 1 59 ? 14.43 21.938 -7.512 1 97.5 59 GLU B CA 1
ATOM 2177 C C . GLU B 1 59 ? 12.953 22.016 -7.152 1 97.5 59 GLU B C 1
ATOM 2179 O O . GLU B 1 59 ? 12.508 21.406 -6.172 1 97.5 59 GLU B O 1
ATOM 2184 N N . ASP B 1 60 ? 12.188 22.797 -7.945 1 98.25 60 ASP B N 1
ATOM 2185 C CA . ASP B 1 60 ? 10.75 22.953 -7.742 1 98.25 60 ASP B CA 1
ATOM 2186 C C . ASP B 1 60 ? 10.008 21.641 -8.031 1 98.25 60 ASP B C 1
ATOM 2188 O O . ASP B 1 60 ? 10.133 21.078 -9.117 1 98.25 60 ASP B O 1
ATOM 2192 N N . PRO B 1 61 ? 9.227 21.188 -7.082 1 98.38 61 PRO B N 1
ATOM 2193 C CA . PRO B 1 61 ? 8.5 19.938 -7.301 1 98.38 61 PRO B CA 1
ATOM 2194 C C . PRO B 1 61 ? 7.246 20.125 -8.156 1 98.38 61 PRO B C 1
ATOM 2196 O O . PRO B 1 61 ? 6.645 19.141 -8.594 1 98.38 61 PRO B O 1
ATOM 2199 N N . LEU B 1 62 ? 6.855 21.359 -8.438 1 98.62 62 LEU B N 1
ATOM 2200 C CA . LEU B 1 62 ? 5.543 21.656 -9.008 1 98.62 62 LEU B CA 1
ATOM 2201 C C . LEU B 1 62 ? 5.375 20.984 -10.367 1 98.62 62 LEU B C 1
ATOM 2203 O O . LEU B 1 62 ? 4.324 20.391 -10.648 1 98.62 62 LEU B O 1
ATOM 2207 N N . PRO B 1 63 ? 6.348 20.969 -11.258 1 98.56 63 PRO B N 1
ATOM 2208 C CA . PRO B 1 63 ? 6.148 20.297 -12.555 1 98.56 63 PRO B CA 1
ATOM 2209 C C . PRO B 1 63 ? 5.82 18.812 -12.406 1 98.56 63 PRO B C 1
ATOM 2211 O O . PRO B 1 63 ? 4.965 18.297 -13.125 1 98.56 63 PRO B O 1
ATOM 2214 N N . GLY B 1 64 ? 6.5 18.172 -11.477 1 98.31 64 GLY B N 1
ATOM 2215 C CA . GLY B 1 64 ? 6.207 16.781 -11.219 1 98.31 64 GLY B CA 1
ATOM 2216 C C . GLY B 1 64 ? 4.836 16.547 -10.617 1 98.31 64 GLY B C 1
ATOM 2217 O O . GLY B 1 64 ? 4.137 15.602 -10.984 1 98.31 64 GLY B O 1
ATOM 2218 N N . LEU B 1 65 ? 4.465 17.422 -9.711 1 98.81 65 LEU B N 1
ATOM 2219 C CA . LEU B 1 65 ? 3.133 17.359 -9.117 1 98.81 65 LEU B CA 1
ATOM 2220 C C . LEU B 1 65 ? 2.055 17.5 -10.188 1 98.81 65 LEU B C 1
ATOM 2222 O O . LEU B 1 65 ? 1.101 16.719 -10.219 1 98.81 65 LEU B O 1
ATOM 2226 N N . LEU B 1 66 ? 2.26 18.438 -11.055 1 98.88 66 LEU B N 1
ATOM 2227 C CA . LEU B 1 66 ? 1.271 18.719 -12.094 1 98.88 66 LEU B CA 1
ATOM 2228 C C . LEU B 1 66 ? 1.205 17.562 -13.094 1 98.88 66 LEU B C 1
ATOM 2230 O O . LEU B 1 66 ? 0.13 17.25 -13.617 1 98.88 66 LEU B O 1
ATOM 2234 N N . ARG B 1 67 ? 2.311 16.953 -13.391 1 98.44 67 ARG B N 1
ATOM 2235 C CA . ARG B 1 67 ? 2.311 15.789 -14.266 1 98.44 67 ARG B CA 1
ATOM 2236 C C . ARG B 1 67 ? 1.459 14.664 -13.68 1 98.44 67 ARG B C 1
ATOM 2238 O O . ARG B 1 67 ? 0.683 14.031 -14.391 1 98.44 67 ARG B O 1
ATOM 2245 N N . GLY B 1 68 ? 1.634 14.438 -12.383 1 98.69 68 GLY B N 1
ATOM 2246 C CA . GLY B 1 68 ? 0.817 13.438 -11.719 1 98.69 68 GLY B CA 1
ATOM 2247 C C . GLY B 1 68 ? -0.665 13.758 -11.742 1 98.69 68 GLY B C 1
ATOM 2248 O O . GLY B 1 68 ? -1.491 12.883 -12.008 1 98.69 68 GLY B O 1
ATOM 2249 N N . ILE B 1 69 ? -0.993 15.008 -11.516 1 98.88 69 ILE B N 1
ATOM 2250 C CA . ILE B 1 69 ? -2.385 15.445 -11.516 1 98.88 69 ILE B CA 1
ATOM 2251 C C . ILE B 1 69 ? -2.996 15.227 -12.898 1 98.88 69 ILE B C 1
ATOM 2253 O O . ILE B 1 69 ? -4.102 14.688 -13.016 1 98.88 69 ILE B O 1
ATOM 2257 N N . ARG B 1 70 ? -2.283 15.562 -13.945 1 98.69 70 ARG B N 1
ATOM 2258 C CA . ARG B 1 70 ? -2.771 15.359 -15.305 1 98.69 70 ARG B CA 1
ATOM 2259 C C . ARG B 1 70 ? -2.969 13.875 -15.602 1 98.69 70 ARG B C 1
ATOM 2261 O O . ARG B 1 70 ? -3.936 13.492 -16.266 1 98.69 70 ARG B O 1
ATOM 2268 N N . GLY B 1 71 ? -2.02 13.094 -15.172 1 98.5 71 GLY B N 1
ATOM 2269 C CA . GLY B 1 71 ? -2.156 11.656 -15.336 1 98.5 71 GLY B CA 1
ATOM 2270 C C . GLY B 1 71 ? -3.391 11.094 -14.656 1 98.5 71 GLY B C 1
ATOM 2271 O O . GLY B 1 71 ? -4.094 10.258 -15.234 1 98.5 71 GLY B O 1
ATOM 2272 N N . LEU B 1 72 ? -3.664 11.539 -13.453 1 98.81 72 LEU B N 1
ATOM 2273 C CA . LEU B 1 72 ? -4.824 11.078 -12.695 1 98.81 72 LEU B CA 1
ATOM 2274 C C . LEU B 1 72 ? -6.121 11.539 -13.352 1 98.81 72 LEU B C 1
ATOM 2276 O O . LEU B 1 72 ? -7.102 10.789 -13.391 1 98.81 72 LEU B O 1
ATOM 2280 N N . GLU B 1 73 ? -6.09 12.727 -13.875 1 98.19 73 GLU B N 1
ATOM 2281 C CA . GLU B 1 73 ? -7.238 13.211 -14.641 1 98.19 73 GLU B CA 1
ATOM 2282 C C . GLU B 1 73 ? -7.496 12.336 -15.859 1 98.19 73 GLU B C 1
ATOM 2284 O O . GLU B 1 73 ? -8.633 11.938 -16.125 1 98.19 73 GLU B O 1
ATOM 2289 N N . ALA B 1 74 ? -6.426 12.062 -16.562 1 97.75 74 ALA B N 1
ATOM 2290 C CA . ALA B 1 74 ? -6.535 11.25 -17.781 1 97.75 74 ALA B CA 1
ATOM 2291 C C . ALA B 1 74 ? -7.035 9.844 -17.453 1 97.75 74 ALA B C 1
ATOM 2293 O O . ALA B 1 74 ? -7.699 9.211 -18.281 1 97.75 74 ALA B O 1
ATOM 2294 N N . ALA B 1 75 ? -6.77 9.406 -16.266 1 97.81 75 ALA B N 1
ATOM 2295 C CA . ALA B 1 75 ? -7.184 8.078 -15.836 1 97.81 75 ALA B CA 1
ATOM 2296 C C . ALA B 1 75 ? -8.664 8.055 -15.453 1 97.81 75 ALA B C 1
ATOM 2298 O O . ALA B 1 75 ? -9.227 6.988 -15.203 1 97.81 75 ALA B O 1
ATOM 2299 N N . GLY B 1 76 ? -9.273 9.234 -15.359 1 97.31 76 GLY B N 1
ATOM 2300 C CA . GLY B 1 76 ? -10.703 9.305 -15.086 1 97.31 76 GLY B CA 1
ATOM 2301 C C . GLY B 1 76 ? -11.023 9.453 -13.609 1 97.31 76 GLY B C 1
ATOM 2302 O O . GLY B 1 76 ? -12.148 9.188 -13.188 1 97.31 76 GLY B O 1
ATOM 2303 N N . CYS B 1 77 ? -10.07 9.883 -12.797 1 98.19 77 CYS B N 1
ATOM 2304 C CA . CYS B 1 77 ? -10.305 10.07 -11.367 1 98.19 77 CYS B CA 1
ATOM 2305 C C . CYS B 1 77 ? -11.234 11.25 -11.117 1 98.19 77 CYS B C 1
ATOM 2307 O O . CYS B 1 77 ? -11.305 12.172 -11.93 1 98.19 77 CYS B O 1
ATOM 2309 N N . GLY B 1 78 ? -11.938 11.141 -9.969 1 98 78 GLY B N 1
ATOM 2310 C CA . GLY B 1 78 ? -12.93 12.164 -9.664 1 98 78 GLY B CA 1
ATOM 2311 C C . GLY B 1 78 ? -12.508 13.094 -8.547 1 98 78 GLY B C 1
ATOM 2312 O O . GLY B 1 78 ? -13.148 14.117 -8.305 1 98 78 GLY B O 1
ATOM 2313 N N . ALA B 1 79 ? -11.492 12.797 -7.875 1 98.62 79 ALA B N 1
ATOM 2314 C CA . ALA B 1 79 ? -10.852 13.578 -6.816 1 98.62 79 ALA B CA 1
ATOM 2315 C C . ALA B 1 79 ? -9.406 13.148 -6.617 1 98.62 79 ALA B C 1
ATOM 2317 O O . ALA B 1 79 ? -8.969 12.125 -7.16 1 98.62 79 ALA B O 1
ATOM 2318 N N . ILE B 1 80 ? -8.688 13.977 -5.898 1 98.88 80 ILE B N 1
ATOM 2319 C CA . ILE B 1 80 ? -7.277 13.68 -5.691 1 98.88 80 ILE B CA 1
ATOM 2320 C C . ILE B 1 80 ? -6.949 13.742 -4.199 1 98.88 80 ILE B C 1
ATOM 2322 O O . ILE B 1 80 ? -7.344 14.688 -3.512 1 98.88 80 ILE B O 1
ATOM 2326 N N . ALA B 1 81 ? -6.391 12.727 -3.668 1 98.88 81 ALA B N 1
ATOM 2327 C CA . ALA B 1 81 ? -5.758 12.711 -2.35 1 98.88 81 ALA B CA 1
ATOM 2328 C C . ALA B 1 81 ? -4.238 12.711 -2.471 1 98.88 81 ALA B C 1
ATOM 2330 O O . ALA B 1 81 ? -3.68 12.047 -3.35 1 98.88 81 ALA B O 1
ATOM 2331 N N . ILE B 1 82 ? -3.557 13.438 -1.626 1 98.94 82 ILE B N 1
ATOM 2332 C CA . ILE B 1 82 ? -2.102 13.523 -1.62 1 98.94 82 ILE B CA 1
ATOM 2333 C C . ILE B 1 82 ? -1.565 13.148 -0.242 1 98.94 82 ILE B C 1
ATOM 2335 O O . ILE B 1 82 ? -1.498 13.984 0.659 1 98.94 82 ILE B O 1
ATOM 2339 N N . PRO B 1 83 ? -1.137 11.883 -0.093 1 98.81 83 PRO B N 1
ATOM 2340 C CA . PRO B 1 83 ? -0.595 11.469 1.202 1 98.81 83 PRO B CA 1
ATOM 2341 C C . PRO B 1 83 ? 0.822 11.984 1.442 1 98.81 83 PRO B C 1
ATOM 2343 O O . PRO B 1 83 ? 1.739 11.188 1.68 1 98.81 83 PRO B O 1
ATOM 2346 N N . CYS B 1 84 ? 0.952 13.227 1.397 1 98.75 84 CYS B N 1
ATOM 2347 C CA . CYS B 1 84 ? 2.152 14.008 1.678 1 98.75 84 CYS B CA 1
ATOM 2348 C C . CYS B 1 84 ? 1.794 15.383 2.23 1 98.75 84 CYS B C 1
ATOM 2350 O O . CYS B 1 84 ? 1.237 16.219 1.515 1 98.75 84 CYS B O 1
ATOM 2352 N N . ASN B 1 85 ? 2.146 15.664 3.441 1 98.56 85 ASN B N 1
ATOM 2353 C CA . ASN B 1 85 ? 1.812 16.938 4.082 1 98.56 85 ASN B CA 1
ATOM 2354 C C . ASN B 1 85 ? 2.545 18.109 3.43 1 98.56 85 ASN B C 1
ATOM 2356 O O . ASN B 1 85 ? 1.924 19.094 3.053 1 98.56 85 ASN B O 1
ATOM 2360 N N . THR B 1 86 ? 3.842 17.922 3.203 1 98.38 86 THR B N 1
ATOM 2361 C CA . THR B 1 86 ? 4.672 19.016 2.723 1 98.38 86 THR B CA 1
ATOM 2362 C C . THR B 1 86 ? 4.254 19.438 1.316 1 98.38 86 THR B C 1
ATOM 2364 O O . THR B 1 86 ? 4.324 20.609 0.969 1 98.38 86 THR B O 1
ATOM 2367 N N . ALA B 1 87 ? 3.729 18.516 0.552 1 98.56 87 ALA B N 1
ATOM 2368 C CA . ALA B 1 87 ? 3.314 18.812 -0.816 1 98.56 87 ALA B CA 1
ATOM 2369 C C . ALA B 1 87 ? 2.145 19.781 -0.833 1 98.56 87 ALA B C 1
ATOM 2371 O O . ALA B 1 87 ? 1.916 20.469 -1.833 1 98.56 87 ALA B O 1
ATOM 2372 N N . HIS B 1 88 ? 1.408 19.891 0.246 1 98.5 88 HIS B N 1
ATOM 2373 C CA . HIS B 1 88 ? 0.271 20.812 0.306 1 98.5 88 HIS B CA 1
ATOM 2374 C C . HIS B 1 88 ? 0.731 22.266 0.375 1 98.5 88 HIS B C 1
ATOM 2376 O O . HIS B 1 88 ? -0.083 23.188 0.263 1 98.5 88 HIS B O 1
ATOM 2382 N N . GLY B 1 89 ? 2.076 22.438 0.52 1 97.94 89 GLY B N 1
ATOM 2383 C CA . GLY B 1 89 ? 2.635 23.766 0.326 1 97.94 89 GLY B CA 1
ATOM 2384 C C . GLY B 1 89 ? 2.445 24.297 -1.083 1 97.94 89 GLY B C 1
ATOM 2385 O O . GLY B 1 89 ? 2.576 25.5 -1.324 1 97.94 89 GLY B O 1
ATOM 2386 N N . TRP B 1 90 ? 2.217 23.469 -1.997 1 98.38 90 TRP B N 1
ATOM 2387 C CA . TRP B 1 90 ? 1.956 23.812 -3.391 1 98.38 90 TRP B CA 1
ATOM 2388 C C . TRP B 1 90 ? 0.48 23.641 -3.729 1 98.38 90 TRP B C 1
ATOM 2390 O O . TRP B 1 90 ? 0.129 23.375 -4.883 1 98.38 90 TRP B O 1
ATOM 2400 N N . TYR B 1 91 ? -0.393 23.719 -2.707 1 98.12 91 TYR B N 1
ATOM 2401 C CA . TYR B 1 91 ? -1.815 23.438 -2.859 1 98.12 91 TYR B CA 1
ATOM 2402 C C . TYR B 1 91 ? -2.451 24.359 -3.891 1 98.12 91 TYR B C 1
ATOM 2404 O O . TYR B 1 91 ? -3.152 23.906 -4.797 1 98.12 91 TYR B O 1
ATOM 2412 N N . GLU B 1 92 ? -2.191 25.625 -3.805 1 98.06 92 GLU B N 1
ATOM 2413 C CA . GLU B 1 92 ? -2.904 26.609 -4.625 1 98.06 92 GLU B CA 1
ATOM 2414 C C . GLU B 1 92 ? -2.584 26.422 -6.105 1 98.06 92 GLU B C 1
ATOM 2416 O O . GLU B 1 92 ? -3.49 26.344 -6.938 1 98.06 92 GLU B O 1
ATOM 2421 N N . PRO B 1 93 ? -1.266 26.281 -6.465 1 98.38 93 PRO B N 1
ATOM 2422 C CA . PRO B 1 93 ? -1.015 26.031 -7.891 1 98.38 93 PRO B CA 1
ATOM 2423 C C . PRO B 1 93 ? -1.554 24.688 -8.367 1 98.38 93 PRO B C 1
ATOM 2425 O O . PRO B 1 93 ? -1.959 24.562 -9.523 1 98.38 93 PRO B O 1
ATOM 2428 N N . MET B 1 94 ? -1.64 23.656 -7.523 1 98.75 94 MET B N 1
ATOM 2429 C CA . MET B 1 94 ? -2.227 22.375 -7.898 1 98.75 94 MET B CA 1
ATOM 2430 C C . MET B 1 94 ? -3.729 22.516 -8.117 1 98.75 94 MET B C 1
ATOM 2432 O O . MET B 1 94 ? -4.258 22.016 -9.117 1 98.75 94 MET B O 1
ATOM 2436 N N . ARG B 1 95 ? -4.359 23.188 -7.18 1 98.25 95 ARG B N 1
ATOM 2437 C CA . ARG B 1 95 ? -5.797 23.406 -7.273 1 98.25 95 ARG B CA 1
ATOM 2438 C C . ARG B 1 95 ? -6.152 24.172 -8.539 1 98.25 95 ARG B C 1
ATOM 2440 O O . ARG B 1 95 ? -7.156 23.875 -9.195 1 98.25 95 ARG B O 1
ATOM 2447 N N . ALA B 1 96 ? -5.371 25.078 -8.906 1 98.44 96 ALA B N 1
ATOM 2448 C CA . ALA B 1 96 ? -5.609 25.922 -10.078 1 98.44 96 ALA B CA 1
ATOM 2449 C C . ALA B 1 96 ? -5.441 25.109 -11.367 1 98.44 96 ALA B C 1
ATOM 2451 O O . ALA B 1 96 ? -5.992 25.469 -12.406 1 98.44 96 ALA B O 1
ATOM 2452 N N . ALA B 1 97 ? -4.742 24.031 -11.32 1 98.31 97 ALA B N 1
ATOM 2453 C CA . ALA B 1 97 ? -4.363 23.281 -12.516 1 98.31 97 ALA B CA 1
ATOM 2454 C C . ALA B 1 97 ? -5.383 22.188 -12.828 1 98.31 97 ALA B C 1
ATOM 2456 O O . ALA B 1 97 ? -5.281 21.5 -13.852 1 98.31 97 ALA B O 1
ATOM 2457 N N . THR B 1 98 ? -6.395 22 -12 1 98.44 98 THR B N 1
ATOM 2458 C CA . THR B 1 98 ? -7.363 20.922 -12.219 1 98.44 98 THR B CA 1
ATOM 2459 C C . THR B 1 98 ? -8.742 21.328 -11.688 1 98.44 98 THR B C 1
ATOM 2461 O O . THR B 1 98 ? -8.844 22.156 -10.773 1 98.44 98 THR B O 1
ATOM 2464 N N . SER B 1 99 ? -9.773 20.766 -12.281 1 97.94 99 SER B N 1
ATOM 2465 C CA . SER B 1 99 ? -11.133 20.969 -11.789 1 97.94 99 SER B CA 1
ATOM 2466 C C . SER B 1 99 ? -11.492 19.938 -10.719 1 97.94 99 SER B C 1
ATOM 2468 O O . SER B 1 99 ? -12.508 20.078 -10.039 1 97.94 99 SER B O 1
ATOM 2470 N N . LEU B 1 100 ? -10.664 18.906 -10.547 1 98.19 100 LEU B N 1
ATOM 2471 C CA . LEU B 1 100 ? -10.922 17.891 -9.531 1 98.19 100 LEU B CA 1
ATOM 2472 C C . LEU B 1 100 ? -10.711 18.453 -8.133 1 98.19 100 LEU B C 1
ATOM 2474 O O . LEU B 1 100 ? -9.766 19.219 -7.902 1 98.19 100 LEU B O 1
ATOM 2478 N N . PRO B 1 101 ? -11.602 18.141 -7.258 1 98.12 101 PRO B N 1
ATOM 2479 C CA . PRO B 1 101 ? -11.297 18.5 -5.875 1 98.12 101 PRO B CA 1
ATOM 2480 C C . PRO B 1 101 ? -10.039 17.797 -5.352 1 98.12 101 PRO B C 1
ATOM 2482 O O . PRO B 1 101 ? -9.805 16.641 -5.66 1 98.12 101 PRO B O 1
ATOM 2485 N N . ILE B 1 102 ? -9.211 18.516 -4.656 1 98.75 102 ILE B N 1
ATOM 2486 C CA . ILE B 1 102 ? -8.062 17.984 -3.936 1 98.75 102 ILE B CA 1
ATOM 2487 C C . ILE B 1 102 ? -8.367 17.938 -2.441 1 98.75 102 ILE B C 1
ATOM 2489 O O . ILE B 1 102 ? -8.578 18.984 -1.812 1 98.75 102 ILE B O 1
ATOM 2493 N N . LEU B 1 103 ? -8.461 16.734 -1.86 1 98.56 103 LEU B N 1
ATOM 2494 C CA . LEU B 1 103 ? -8.734 16.547 -0.441 1 98.56 103 LEU B CA 1
ATOM 2495 C C . LEU B 1 103 ? -7.559 17 0.411 1 98.56 103 LEU B C 1
ATOM 2497 O O . LEU B 1 103 ? -6.457 16.469 0.301 1 98.56 103 LEU B O 1
ATOM 2501 N N . HIS B 1 104 ? -7.773 18.016 1.156 1 98.38 104 HIS B N 1
ATOM 2502 C CA . HIS B 1 104 ? -6.691 18.672 1.884 1 98.38 104 HIS B CA 1
ATOM 2503 C C . HIS B 1 104 ? -6.344 17.906 3.158 1 98.38 104 HIS B C 1
ATOM 2505 O O . HIS B 1 104 ? -7.191 17.75 4.043 1 98.38 104 HIS B O 1
ATOM 2511 N N . ILE B 1 105 ? -5.141 17.516 3.352 1 98.69 105 ILE B N 1
ATOM 2512 C CA . ILE B 1 105 ? -4.719 16.594 4.402 1 98.69 105 ILE B CA 1
ATOM 2513 C C . ILE B 1 105 ? -4.793 17.297 5.758 1 98.69 105 ILE B C 1
ATOM 2515 O O . ILE B 1 105 ? -5.082 16.656 6.773 1 98.69 105 ILE B O 1
ATOM 2519 N N . VAL B 1 106 ? -4.602 18.594 5.82 1 98.56 106 VAL B N 1
ATOM 2520 C CA . VAL B 1 106 ? -4.703 19.344 7.062 1 98.56 106 VAL B CA 1
ATOM 2521 C C . VAL B 1 106 ? -6.156 19.375 7.535 1 98.56 106 VAL B C 1
ATOM 2523 O O . VAL B 1 106 ? -6.43 19.25 8.727 1 98.56 106 VAL B O 1
ATOM 2526 N N . ASP B 1 107 ? -7.074 19.562 6.531 1 98 107 ASP B N 1
ATOM 2527 C CA . ASP B 1 107 ? -8.492 19.5 6.871 1 98 107 ASP B CA 1
ATOM 2528 C C . ASP B 1 107 ? -8.859 18.109 7.398 1 98 107 ASP B C 1
ATOM 2530 O O . ASP B 1 107 ? -9.656 17.984 8.328 1 98 107 ASP B O 1
ATOM 2534 N N . ALA B 1 108 ? -8.312 17.094 6.797 1 98.62 108 ALA B N 1
ATOM 2535 C CA . ALA B 1 108 ? -8.547 15.734 7.258 1 98.62 108 ALA B CA 1
ATOM 2536 C C . ALA B 1 108 ? -8.062 15.547 8.695 1 98.62 108 ALA B C 1
ATOM 2538 O O . ALA B 1 108 ? -8.734 14.898 9.5 1 98.62 108 ALA B O 1
ATOM 2539 N N . ALA B 1 109 ? -6.887 16.078 9.008 1 98.62 109 ALA B N 1
ATOM 2540 C CA . ALA B 1 109 ? -6.348 16 10.367 1 98.62 109 ALA B CA 1
ATOM 2541 C C . ALA B 1 109 ? -7.27 16.703 11.367 1 98.62 109 ALA B C 1
ATOM 2543 O O . ALA B 1 109 ? -7.531 16.172 12.445 1 98.62 109 ALA B O 1
ATOM 2544 N N . ALA B 1 110 ? -7.746 17.875 10.984 1 98.12 110 ALA B N 1
ATOM 2545 C CA . ALA B 1 110 ? -8.672 18.609 11.852 1 98.12 110 ALA B CA 1
ATOM 2546 C C . ALA B 1 110 ? -9.945 17.812 12.094 1 98.12 110 ALA B C 1
ATOM 2548 O O . ALA B 1 110 ? -10.453 17.766 13.219 1 98.12 110 ALA B O 1
ATOM 2549 N N . HIS B 1 111 ? -10.43 17.203 11.031 1 97.69 111 HIS B N 1
ATOM 2550 C CA . HIS B 1 111 ? -11.617 16.375 11.156 1 97.69 111 HIS B CA 1
ATOM 2551 C C . HIS B 1 111 ? -11.375 15.211 12.117 1 97.69 111 HIS B C 1
ATOM 2553 O O . HIS B 1 111 ? -12.258 14.852 12.898 1 97.69 111 HIS B O 1
ATOM 2559 N N . ASP B 1 112 ? -10.211 14.641 12.047 1 98.31 112 ASP B N 1
ATOM 2560 C CA . ASP B 1 112 ? -9.898 13.508 12.898 1 98.31 112 ASP B CA 1
ATOM 2561 C C . ASP B 1 112 ? -9.797 13.93 14.367 1 98.31 112 ASP B C 1
ATOM 2563 O O . ASP B 1 112 ? -10.18 13.18 15.266 1 98.31 112 ASP B O 1
ATOM 2567 N N . LEU B 1 113 ? -9.25 15.117 14.633 1 98.19 113 LEU B N 1
ATOM 2568 C CA . LEU B 1 113 ? -9.219 15.656 15.992 1 98.19 113 LEU B CA 1
ATOM 2569 C C . LEU B 1 113 ? -10.633 15.766 16.562 1 98.19 113 LEU B C 1
ATOM 2571 O O . LEU B 1 113 ? -10.875 15.367 17.703 1 98.19 113 LEU B O 1
ATOM 2575 N N . ARG B 1 114 ? -11.484 16.234 15.742 1 97.56 114 ARG B N 1
ATOM 2576 C CA . ARG B 1 114 ? -12.875 16.359 16.156 1 97.56 114 ARG B CA 1
ATOM 2577 C C . ARG B 1 114 ? -13.5 15 16.438 1 97.56 114 ARG B C 1
ATOM 2579 O O . ARG B 1 114 ? -14.211 14.82 17.422 1 97.56 114 ARG B O 1
ATOM 2586 N N . ARG B 1 115 ? -13.258 14.094 15.562 1 97.06 115 ARG B N 1
ATOM 2587 C CA . ARG B 1 115 ? -13.773 12.734 15.688 1 97.06 115 ARG B CA 1
ATOM 2588 C C . ARG B 1 115 ? -13.359 12.109 17.016 1 97.06 115 ARG B C 1
ATOM 2590 O O . ARG B 1 115 ? -14.117 11.336 17.609 1 97.06 115 ARG B O 1
ATOM 2597 N N . GLN B 1 116 ? -12.156 12.523 17.469 1 97.94 116 GLN B N 1
ATOM 2598 C CA . GLN B 1 116 ? -11.602 11.953 18.688 1 97.94 116 GLN B CA 1
ATOM 2599 C C . GLN B 1 116 ? -12.047 12.742 19.922 1 97.94 116 GLN B C 1
ATOM 2601 O O . GLN B 1 116 ? -11.594 12.469 21.031 1 97.94 116 GLN B O 1
ATOM 2606 N N . GLY B 1 117 ? -12.859 13.789 19.75 1 98 117 GLY B N 1
ATOM 2607 C CA . GLY B 1 117 ? -13.359 14.594 20.859 1 98 117 GLY B CA 1
ATOM 2608 C C . GLY B 1 117 ? -12.352 15.617 21.344 1 98 117 GLY B C 1
ATOM 2609 O O . GLY B 1 117 ? -12.383 16.016 22.516 1 98 117 GLY B O 1
ATOM 2610 N N . LEU B 1 118 ? -11.477 16.062 20.438 1 98.19 118 LEU B N 1
ATOM 2611 C CA . LEU B 1 118 ? -10.383 16.938 20.844 1 98.19 118 LEU B CA 1
ATOM 2612 C C . LEU B 1 118 ? -10.492 18.297 20.172 1 98.19 118 LEU B C 1
ATOM 2614 O O . LEU B 1 118 ? -9.477 18.891 19.812 1 98.19 118 LEU B O 1
ATOM 2618 N N . SER B 1 119 ? -11.742 18.75 19.953 1 95.88 119 SER B N 1
ATOM 2619 C CA . SER B 1 119 ? -11.953 20.094 19.406 1 95.88 119 SER B CA 1
ATOM 2620 C C . SER B 1 119 ? -11.359 21.172 20.312 1 95.88 119 SER B C 1
ATOM 2622 O O . SER B 1 119 ? -11.578 21.141 21.531 1 95.88 119 SER B O 1
ATOM 2624 N N . GLY B 1 120 ? -10.555 21.969 19.688 1 95.5 120 GLY B N 1
ATOM 2625 C CA . GLY B 1 120 ? -9.984 23.094 20.422 1 95.5 120 GLY B CA 1
ATOM 2626 C C . GLY B 1 120 ? -8.82 22.688 21.312 1 95.5 120 GLY B C 1
ATOM 2627 O O . GLY B 1 120 ? -8.305 23.516 22.078 1 95.5 120 GLY B O 1
ATOM 2628 N N . ALA B 1 121 ? -8.352 21.516 21.172 1 97.62 121 ALA B N 1
ATOM 2629 C CA . ALA B 1 121 ? -7.273 21 22.016 1 97.62 121 ALA B CA 1
ATOM 2630 C C . ALA B 1 121 ? -5.945 21.672 21.656 1 97.62 121 ALA B C 1
ATOM 2632 O O . ALA B 1 121 ? -5.762 22.172 20.547 1 97.62 121 ALA B O 1
ATOM 2633 N N . ARG B 1 122 ? -5.062 21.75 22.641 1 98.56 122 ARG B N 1
ATOM 2634 C CA . ARG B 1 122 ? -3.654 22.031 22.391 1 98.56 122 ARG B CA 1
ATOM 2635 C C . ARG B 1 122 ? -2.959 20.812 21.766 1 98.56 122 ARG B C 1
ATOM 2637 O O . ARG B 1 122 ? -2.975 19.719 22.344 1 98.56 122 ARG B O 1
ATOM 2644 N N . VAL B 1 123 ? -2.391 21.031 20.609 1 98.62 123 VAL B N 1
ATOM 2645 C CA . VAL B 1 123 ? -1.893 19.875 19.891 1 98.62 123 VAL B CA 1
ATOM 2646 C C . VAL B 1 123 ? -0.4 20.031 19.609 1 98.62 123 VAL B C 1
ATOM 2648 O O . VAL B 1 123 ? 0.065 21.141 19.312 1 98.62 123 VAL B O 1
ATOM 2651 N N . GLY B 1 124 ? 0.376 18.922 19.859 1 98.88 124 GLY B N 1
ATOM 2652 C CA . GLY B 1 124 ? 1.723 18.844 19.312 1 98.88 124 GLY B CA 1
ATOM 2653 C C . GLY B 1 124 ? 1.751 18.484 17.844 1 98.88 124 GLY B C 1
ATOM 2654 O O . GLY B 1 124 ? 0.958 17.672 17.375 1 98.88 124 GLY B O 1
ATOM 2655 N N . LEU B 1 125 ? 2.576 19.156 17.078 1 98.88 125 LEU B N 1
ATOM 2656 C CA . LEU B 1 125 ? 2.703 18.906 15.648 1 98.88 125 LEU B CA 1
ATOM 2657 C C . LEU B 1 125 ? 4.094 18.375 15.312 1 98.88 125 LEU B C 1
ATOM 2659 O O . LEU B 1 125 ? 5.082 19.109 15.43 1 98.88 125 LEU B O 1
ATOM 2663 N N . LEU B 1 126 ? 4.195 17.094 14.984 1 98.62 126 LEU B N 1
ATOM 2664 C CA . LEU B 1 126 ? 5.402 16.5 14.414 1 98.62 126 LEU B CA 1
ATOM 2665 C C . LEU B 1 126 ? 5.355 16.531 12.891 1 98.62 126 LEU B C 1
ATOM 2667 O O . LEU B 1 126 ? 4.562 15.812 12.281 1 98.62 126 LEU B O 1
ATOM 2671 N N . ALA B 1 127 ? 6.145 17.375 12.305 1 98.69 127 ALA B N 1
ATOM 2672 C CA . ALA B 1 127 ? 6.117 17.578 10.859 1 98.69 127 ALA B CA 1
ATOM 2673 C C . ALA B 1 127 ? 7.512 17.891 10.32 1 98.69 127 ALA B C 1
ATOM 2675 O O . ALA B 1 127 ? 8.469 18 11.086 1 98.69 127 ALA B O 1
ATOM 2676 N N . THR B 1 128 ? 7.648 17.906 9.039 1 98 128 THR B N 1
ATOM 2677 C CA . THR B 1 128 ? 8.914 18.312 8.422 1 98 128 THR B CA 1
ATOM 2678 C C . THR B 1 128 ? 9.211 19.781 8.688 1 98 128 THR B C 1
ATOM 2680 O O . THR B 1 128 ? 8.297 20.562 8.953 1 98 128 THR B O 1
ATOM 2683 N N . ALA B 1 129 ? 10.523 20.094 8.555 1 97.69 129 ALA B N 1
ATOM 2684 C CA . ALA B 1 129 ? 10.898 21.5 8.664 1 97.69 129 ALA B CA 1
ATOM 2685 C C . ALA B 1 129 ? 10.18 22.344 7.609 1 97.69 129 ALA B C 1
ATOM 2687 O O . ALA B 1 129 ? 9.805 23.484 7.871 1 97.69 129 ALA B O 1
ATOM 2688 N N . GLY B 1 130 ? 9.984 21.75 6.422 1 97.44 130 GLY B N 1
ATOM 2689 C CA . GLY B 1 130 ? 9.25 22.438 5.371 1 97.44 130 GLY B CA 1
ATOM 2690 C C . GLY B 1 130 ? 7.805 22.734 5.742 1 97.44 130 GLY B C 1
ATOM 2691 O O . GLY B 1 130 ? 7.324 23.844 5.562 1 97.44 130 GLY B O 1
ATOM 2692 N N . THR B 1 131 ? 7.113 21.734 6.305 1 98.19 131 THR B N 1
ATOM 2693 C CA . THR B 1 131 ? 5.723 21.875 6.727 1 98.19 131 THR B CA 1
ATOM 2694 C C . THR B 1 131 ? 5.59 22.953 7.797 1 98.19 131 THR B C 1
ATOM 2696 O O . THR B 1 131 ? 4.691 23.797 7.727 1 98.19 131 THR B O 1
ATOM 2699 N N . LEU B 1 132 ? 6.492 22.938 8.734 1 98.19 132 LEU B N 1
ATOM 2700 C CA . LEU B 1 132 ? 6.461 23.906 9.828 1 98.19 132 LEU B CA 1
ATOM 2701 C C . LEU B 1 132 ? 6.766 25.312 9.312 1 98.19 132 LEU B C 1
ATOM 2703 O O . LEU B 1 132 ? 6.094 26.266 9.695 1 98.19 132 LEU B O 1
ATOM 2707 N N . ALA B 1 133 ? 7.75 25.406 8.43 1 97.19 133 ALA B N 1
ATOM 2708 C CA . ALA B 1 133 ? 8.164 26.703 7.902 1 97.19 133 ALA B CA 1
ATOM 2709 C C . ALA B 1 133 ? 7.047 27.344 7.086 1 97.19 133 ALA B C 1
ATOM 2711 O O . ALA B 1 133 ? 6.875 28.578 7.105 1 97.19 133 ALA B O 1
ATOM 2712 N N . MET B 1 134 ? 6.293 26.562 6.43 1 97.12 134 MET B N 1
ATOM 2713 C CA . MET B 1 134 ? 5.211 27.062 5.586 1 97.12 134 MET B CA 1
ATOM 2714 C C . MET B 1 134 ? 3.941 27.281 6.402 1 97.12 134 MET B C 1
ATOM 2716 O O . MET B 1 134 ? 2.936 27.766 5.875 1 97.12 134 MET B O 1
ATOM 2720 N N . ARG B 1 135 ? 3.979 26.891 7.676 1 97.69 135 ARG B N 1
ATOM 2721 C CA . ARG B 1 135 ? 2.867 27.047 8.609 1 97.69 135 ARG B CA 1
ATOM 2722 C C . ARG B 1 135 ? 1.599 26.406 8.062 1 97.69 135 ARG B C 1
ATOM 2724 O O . ARG B 1 135 ? 0.516 26.984 8.133 1 97.69 135 ARG B O 1
ATOM 2731 N N . LEU B 1 136 ? 1.739 25.203 7.496 1 97.75 136 LEU B N 1
ATOM 2732 C CA . LEU B 1 136 ? 0.637 24.516 6.836 1 97.75 136 LEU B CA 1
ATOM 2733 C C . LEU B 1 136 ? -0.484 24.203 7.82 1 97.75 136 LEU B C 1
ATOM 2735 O O . LEU B 1 136 ? -1.661 24.234 7.457 1 97.75 136 LEU B O 1
ATOM 2739 N N . TYR B 1 137 ? -0.156 23.891 9.094 1 98.5 137 TYR B N 1
ATOM 2740 C CA . TYR B 1 137 ? -1.134 23.484 10.102 1 98.5 137 TYR B CA 1
ATOM 2741 C C . TYR B 1 137 ? -1.476 24.656 11.016 1 98.5 137 TYR B C 1
ATOM 2743 O O . TYR B 1 137 ? -2.641 24.859 11.375 1 98.5 137 TYR B O 1
ATOM 2751 N N . GLN B 1 138 ? -0.461 25.422 11.375 1 97.31 138 GLN B N 1
ATOM 2752 C CA . GLN B 1 138 ? -0.542 26.406 12.461 1 97.31 138 GLN B CA 1
ATOM 2753 C C . GLN B 1 138 ? -1.651 27.422 12.203 1 97.31 138 GLN B C 1
ATOM 2755 O O . GLN B 1 138 ? -2.488 27.656 13.07 1 97.31 138 GLN B O 1
ATOM 2760 N N . GLU B 1 139 ? -1.725 27.875 11.016 1 94.56 139 GLU B N 1
ATOM 2761 C CA . GLU B 1 139 ? -2.701 28.922 10.711 1 94.56 139 GLU B CA 1
ATOM 2762 C C . GLU B 1 139 ? -4.121 28.359 10.719 1 94.56 139 GLU B C 1
ATOM 2764 O O . GLU B 1 139 ? -5.02 28.938 11.336 1 94.56 139 GLU B O 1
ATOM 2769 N N . ARG B 1 140 ? -4.301 27.281 10.062 1 95.19 140 ARG B N 1
ATOM 2770 C CA . ARG B 1 140 ? -5.621 26.672 10 1 95.19 140 ARG B CA 1
ATOM 2771 C C . ARG B 1 140 ? -6.07 26.188 11.375 1 95.19 140 ARG B C 1
ATOM 2773 O O . ARG B 1 140 ? -7.23 26.375 11.75 1 95.19 140 ARG B O 1
ATOM 2780 N N . PHE B 1 141 ? -5.203 25.562 12.102 1 97.81 141 PHE B N 1
ATOM 2781 C CA . PHE B 1 141 ? -5.527 25.047 13.422 1 97.81 141 PHE B CA 1
ATOM 2782 C C . PHE B 1 141 ? -5.863 26.172 14.383 1 97.81 141 PHE B C 1
ATOM 2784 O O . PHE B 1 141 ? -6.754 26.031 15.227 1 97.81 141 PHE B O 1
ATOM 2791 N N . ASP B 1 142 ? -5.18 27.297 14.211 1 96.62 142 ASP B N 1
ATOM 2792 C CA . ASP B 1 142 ? -5.496 28.469 15.008 1 96.62 142 ASP B CA 1
ATOM 2793 C C . ASP B 1 142 ? -6.938 28.922 14.781 1 96.62 142 ASP B C 1
ATOM 2795 O O . ASP B 1 142 ? -7.664 29.203 15.734 1 96.62 142 ASP B O 1
ATOM 2799 N N . THR B 1 143 ? -7.391 28.938 13.555 1 96.5 143 THR B N 1
ATOM 2800 C CA . THR B 1 143 ? -8.734 29.375 13.203 1 96.5 143 THR B CA 1
ATOM 2801 C C . THR B 1 143 ? -9.781 28.422 13.766 1 96.5 143 THR B C 1
ATOM 2803 O O . THR B 1 143 ? -10.93 28.797 13.992 1 96.5 143 THR B O 1
ATOM 2806 N N . LEU B 1 144 ? -9.352 27.203 14.047 1 96.44 144 LEU B N 1
ATOM 2807 C CA . LEU B 1 144 ? -10.258 26.188 14.57 1 96.44 144 LEU B CA 1
ATOM 2808 C C . LEU B 1 144 ? -10.188 26.109 16.094 1 96.44 144 LEU B C 1
ATOM 2810 O O . LEU B 1 144 ? -10.789 25.234 16.703 1 96.44 144 LEU B O 1
ATOM 2814 N N . GLY B 1 145 ? -9.359 26.969 16.641 1 97.19 145 GLY B N 1
ATOM 2815 C CA . GLY B 1 145 ? -9.297 27.078 18.094 1 97.19 145 GLY B CA 1
ATOM 2816 C C . GLY B 1 145 ? -8.227 26.188 18.703 1 97.19 145 GLY B C 1
ATOM 2817 O O . GLY B 1 145 ? -8.172 26.031 19.922 1 97.19 145 GLY B O 1
ATOM 2818 N N . HIS B 1 146 ? -7.402 25.625 17.875 1 98 146 HIS B N 1
ATOM 2819 C CA . HIS B 1 146 ? -6.316 24.797 18.391 1 98 146 HIS B CA 1
ATOM 2820 C C . HIS B 1 146 ? -5.055 25.625 18.625 1 98 146 HIS B C 1
ATOM 2822 O O . HIS B 1 146 ? -4.734 26.516 17.828 1 98 146 HIS B O 1
ATOM 2828 N N . GLU B 1 147 ? -4.438 25.391 19.703 1 97.75 147 GLU B N 1
ATOM 2829 C CA . GLU B 1 147 ? -3.064 25.859 19.891 1 97.75 147 GLU B CA 1
ATOM 2830 C C . GLU B 1 147 ? -2.059 24.797 19.453 1 97.75 147 GLU B C 1
ATOM 2832 O O . GLU B 1 147 ? -2.197 23.625 19.797 1 97.75 147 GLU B O 1
ATOM 2837 N N . VAL B 1 148 ? -1.053 25.219 18.719 1 98.62 148 VAL B N 1
ATOM 2838 C CA . VAL B 1 148 ? -0.099 24.266 18.172 1 98.62 148 VAL B CA 1
ATOM 2839 C C . VAL B 1 148 ? 1.254 24.438 18.859 1 98.62 148 VAL B C 1
ATOM 2841 O O . VAL B 1 148 ? 1.79 25.547 18.922 1 98.62 148 VAL B O 1
ATOM 2844 N N . ILE B 1 149 ? 1.771 23.344 19.391 1 98.56 149 ILE B N 1
ATOM 2845 C CA . ILE B 1 149 ? 3.127 23.266 19.938 1 98.56 149 ILE B CA 1
ATOM 2846 C C . ILE B 1 149 ? 4.02 22.484 18.984 1 98.56 149 ILE B C 1
ATOM 2848 O O . ILE B 1 149 ? 3.658 21.391 18.547 1 98.56 149 ILE B O 1
ATOM 2852 N N . THR B 1 150 ? 5.195 23.078 18.641 1 98.81 150 THR B N 1
ATOM 2853 C CA . THR B 1 150 ? 6.094 22.422 17.703 1 98.81 150 THR B CA 1
ATOM 2854 C C . THR B 1 150 ? 7.414 22.062 18.375 1 98.81 150 THR B C 1
ATOM 2856 O O . THR B 1 150 ? 7.746 22.609 19.438 1 98.81 150 THR B O 1
ATOM 2859 N N . PRO B 1 151 ? 8.125 21.125 17.812 1 98.81 151 PRO B N 1
ATOM 2860 C CA . PRO B 1 151 ? 9.477 20.844 18.328 1 98.81 151 PRO B CA 1
ATOM 2861 C C . PRO B 1 151 ? 10.406 22.047 18.203 1 98.81 151 PRO B C 1
ATOM 2863 O O . PRO B 1 151 ? 10.203 22.906 17.344 1 98.81 151 PRO B O 1
ATOM 2866 N N . ASP B 1 152 ? 11.391 22.094 19.109 1 98.12 152 ASP B N 1
ATOM 2867 C CA . ASP B 1 152 ? 12.383 23.156 18.969 1 98.12 152 ASP B CA 1
ATOM 2868 C C . ASP B 1 152 ? 13.422 22.797 17.922 1 98.12 152 ASP B C 1
ATOM 2870 O O . ASP B 1 152 ? 13.375 21.719 17.328 1 98.12 152 ASP B O 1
ATOM 2874 N N . GLU B 1 153 ? 14.312 23.703 17.688 1 97.88 153 GLU B N 1
ATOM 2875 C CA . GLU B 1 153 ? 15.273 23.562 16.594 1 97.88 153 GLU B CA 1
ATOM 2876 C C . GLU B 1 153 ? 16.172 22.344 16.797 1 97.88 153 GLU B C 1
ATOM 2878 O O . GLU B 1 153 ? 16.516 21.641 15.844 1 97.88 153 GLU B O 1
ATOM 2883 N N . ALA B 1 154 ? 16.609 22.125 17.984 1 98.5 154 ALA B N 1
ATOM 2884 C CA . ALA B 1 154 ? 17.469 21 18.281 1 98.5 154 ALA B CA 1
ATOM 2885 C C . ALA B 1 154 ? 16.734 19.672 18.078 1 98.5 154 ALA B C 1
ATOM 2887 O O . ALA B 1 154 ? 17.297 18.734 17.5 1 98.5 154 ALA B O 1
ATOM 2888 N N . GLN B 1 155 ? 15.477 19.594 18.531 1 98.75 155 GLN B N 1
ATOM 2889 C CA . GLN B 1 155 ? 14.656 18.422 18.328 1 98.75 155 GLN B CA 1
ATOM 2890 C C . GLN B 1 155 ? 14.461 18.125 16.844 1 98.75 155 GLN B C 1
ATOM 2892 O O . GLN B 1 155 ? 14.539 16.984 16.406 1 98.75 155 GLN B O 1
ATOM 2897 N N . MET B 1 156 ? 14.211 19.203 16.109 1 98.62 156 MET B N 1
ATOM 2898 C CA . MET B 1 156 ? 14.023 19.062 14.664 1 98.62 156 MET B CA 1
ATOM 2899 C C . MET B 1 156 ? 15.289 18.516 14.008 1 98.62 156 MET B C 1
ATOM 2901 O O . MET B 1 156 ? 15.227 17.578 13.211 1 98.62 156 MET B O 1
ATOM 2905 N N . ARG B 1 157 ? 16.422 19.062 14.328 1 98.06 157 ARG B N 1
ATOM 2906 C CA . ARG B 1 157 ? 17.703 18.75 13.711 1 98.06 157 ARG B CA 1
ATOM 2907 C C . ARG B 1 157 ? 18.172 17.359 14.109 1 98.06 157 ARG B C 1
ATOM 2909 O O . ARG B 1 157 ? 18.656 16.609 13.266 1 98.06 157 ARG B O 1
ATOM 2916 N N . ASP B 1 158 ? 17.938 16.969 15.32 1 98.62 158 ASP B N 1
ATOM 2917 C CA . ASP B 1 158 ? 18.609 15.797 15.859 1 98.62 158 ASP B CA 1
ATOM 2918 C C . ASP B 1 158 ? 17.703 14.578 15.859 1 98.62 158 ASP B C 1
ATOM 2920 O O . ASP B 1 158 ? 18.172 13.438 15.938 1 98.62 158 ASP B O 1
ATOM 2924 N N . LYS B 1 159 ? 16.391 14.859 15.797 1 98.81 159 LYS B N 1
ATOM 2925 C CA . LYS B 1 159 ? 15.492 13.727 16.016 1 98.81 159 LYS B CA 1
ATOM 2926 C C . LYS B 1 159 ? 14.43 13.641 14.922 1 98.81 159 LYS B C 1
ATOM 2928 O O . LYS B 1 159 ? 14.328 12.633 14.227 1 98.81 159 LYS B O 1
ATOM 2933 N N . VAL B 1 160 ? 13.648 14.695 14.703 1 98.88 160 VAL B N 1
ATOM 2934 C CA . VAL B 1 160 ? 12.5 14.617 13.805 1 98.88 160 VAL B CA 1
ATOM 2935 C C . VAL B 1 160 ? 12.984 14.445 12.367 1 98.88 160 VAL B C 1
ATOM 2937 O O . VAL B 1 160 ? 12.578 13.516 11.672 1 98.88 160 VAL B O 1
ATOM 2940 N N . GLY B 1 161 ? 13.875 15.367 11.906 1 98.31 161 GLY B N 1
ATOM 2941 C CA . GLY B 1 161 ? 14.438 15.273 10.562 1 98.31 161 GLY B CA 1
ATOM 2942 C C . GLY B 1 161 ? 15.07 13.922 10.273 1 98.31 161 GLY B C 1
ATOM 2943 O O . GLY B 1 161 ? 14.68 13.234 9.328 1 98.31 161 GLY B O 1
ATOM 2944 N N . PRO B 1 162 ? 16.016 13.477 11.133 1 98.62 162 PRO B N 1
ATOM 2945 C CA . PRO B 1 162 ? 16.656 12.18 10.953 1 98.62 162 PRO B CA 1
ATOM 2946 C C . PRO B 1 162 ? 15.68 11.016 11.016 1 98.62 162 PRO B C 1
ATOM 2948 O O . PRO B 1 162 ? 15.82 10.031 10.281 1 98.62 162 PRO B O 1
ATOM 2951 N N . GLY B 1 163 ? 14.672 11.094 11.953 1 98.75 163 GLY B N 1
ATOM 2952 C CA . GLY B 1 163 ? 13.656 10.062 12.023 1 98.75 163 GLY B CA 1
ATOM 2953 C C . GLY B 1 163 ? 12.898 9.883 10.719 1 98.75 163 GLY B C 1
ATOM 2954 O O . GLY B 1 163 ? 12.68 8.758 10.273 1 98.75 163 GLY B O 1
ATOM 2955 N N . ILE B 1 164 ? 12.484 10.984 10.109 1 98.69 164 ILE B N 1
ATOM 2956 C CA . ILE B 1 164 ? 11.789 10.969 8.828 1 98.69 164 ILE B CA 1
ATOM 2957 C C . ILE B 1 164 ? 12.695 10.367 7.754 1 98.69 164 ILE B C 1
ATOM 2959 O O . ILE B 1 164 ? 12.258 9.539 6.953 1 98.69 164 ILE B O 1
ATOM 2963 N N . ALA B 1 165 ? 13.984 10.75 7.766 1 98.31 165 ALA B N 1
ATOM 2964 C CA . ALA B 1 165 ? 14.953 10.258 6.793 1 98.31 165 ALA B CA 1
ATOM 2965 C C . ALA B 1 165 ? 15.133 8.75 6.918 1 98.31 165 ALA B C 1
ATOM 2967 O O . ALA B 1 165 ? 15.328 8.055 5.914 1 98.31 165 ALA B O 1
ATOM 2968 N N . LEU B 1 166 ? 15.102 8.242 8.156 1 98.69 166 LEU B N 1
ATOM 2969 C CA . LEU B 1 166 ? 15.211 6.805 8.375 1 98.69 166 LEU B CA 1
ATOM 2970 C C . LEU B 1 166 ? 14.086 6.059 7.668 1 98.69 166 LEU B C 1
ATOM 2972 O O . LEU B 1 166 ? 14.32 5.039 7.016 1 98.69 166 LEU B O 1
ATOM 2976 N N . VAL B 1 167 ? 12.852 6.562 7.727 1 98.69 167 VAL B N 1
ATOM 2977 C CA . VAL B 1 167 ? 11.711 5.918 7.09 1 98.69 167 VAL B CA 1
ATOM 2978 C C . VAL B 1 167 ? 11.875 5.957 5.57 1 98.69 167 VAL B C 1
ATOM 2980 O O . VAL B 1 167 ? 11.648 4.953 4.891 1 98.69 167 VAL B O 1
ATOM 2983 N N . LYS B 1 168 ? 12.312 7.109 5.035 1 98 168 LYS B N 1
ATOM 2984 C CA . LYS B 1 168 ? 12.516 7.262 3.596 1 98 168 LYS B CA 1
ATOM 2985 C C . LYS B 1 168 ? 13.586 6.301 3.09 1 98 168 LYS B C 1
ATOM 2987 O O . LYS B 1 168 ? 13.586 5.922 1.915 1 98 168 LYS B O 1
ATOM 2992 N N . ALA B 1 169 ? 14.477 5.863 3.973 1 98.25 169 ALA B N 1
ATOM 2993 C CA . ALA B 1 169 ? 15.57 4.961 3.629 1 98.25 169 ALA B CA 1
ATOM 2994 C C . ALA B 1 169 ? 15.211 3.514 3.971 1 98.25 169 ALA B C 1
ATOM 2996 O O . ALA B 1 169 ? 16.094 2.648 4.02 1 98.25 169 ALA B O 1
ATOM 2997 N N . ASN B 1 170 ? 13.977 3.27 4.309 1 98.25 170 ASN B N 1
ATOM 2998 C CA . ASN B 1 170 ? 13.445 1.943 4.605 1 98.25 170 ASN B CA 1
ATOM 2999 C C . ASN B 1 170 ? 14 1.399 5.918 1 98.25 170 ASN B C 1
ATOM 3001 O O . ASN B 1 170 ? 13.992 0.189 6.148 1 98.25 170 ASN B O 1
ATOM 3005 N N . ARG B 1 171 ? 14.625 2.252 6.742 1 98.44 171 ARG B N 1
ATOM 3006 C CA . ARG B 1 171 ? 15.039 1.905 8.102 1 98.44 171 ARG B CA 1
ATOM 3007 C C . ARG B 1 171 ? 13.977 2.324 9.117 1 98.44 171 ARG B C 1
ATOM 3009 O O . ARG B 1 171 ? 14.273 3.062 10.055 1 98.44 171 ARG B O 1
ATOM 3016 N N . VAL B 1 172 ? 12.805 1.763 9 1 98.75 172 VAL B N 1
ATOM 3017 C CA . VAL B 1 172 ? 11.57 2.242 9.609 1 98.75 172 VAL B CA 1
ATOM 3018 C C . VAL B 1 172 ? 11.625 2.02 11.125 1 98.75 172 VAL B C 1
ATOM 3020 O O . VAL B 1 172 ? 11.32 2.928 11.898 1 98.75 172 VAL B O 1
ATOM 3023 N N . ALA B 1 173 ? 12.062 0.849 11.547 1 98.38 173 ALA B N 1
ATOM 3024 C CA . ALA B 1 173 ? 12.078 0.501 12.969 1 98.38 173 ALA B CA 1
ATOM 3025 C C . ALA B 1 173 ? 12.961 1.459 13.758 1 98.38 173 ALA B C 1
ATOM 3027 O O . ALA B 1 173 ? 12.68 1.766 14.914 1 98.38 173 ALA B O 1
ATOM 3028 N N . GLU B 1 174 ? 14.023 1.997 13.156 1 98.69 174 GLU B N 1
ATOM 3029 C CA . GLU B 1 174 ? 14.984 2.885 13.805 1 98.69 174 GLU B CA 1
ATOM 3030 C C . GLU B 1 174 ? 14.383 4.266 14.047 1 98.69 174 GLU B C 1
ATOM 3032 O O . GLU B 1 174 ? 14.93 5.062 14.82 1 98.69 174 GLU B O 1
ATOM 3037 N N . ALA B 1 175 ? 13.258 4.52 13.398 1 98.81 175 ALA B N 1
ATOM 3038 C CA . ALA B 1 175 ? 12.672 5.855 13.453 1 98.81 175 ALA B CA 1
ATOM 3039 C C . ALA B 1 175 ? 11.805 6.02 14.703 1 98.81 175 ALA B C 1
ATOM 3041 O O . ALA B 1 175 ? 11.461 7.141 15.086 1 98.81 175 ALA B O 1
ATOM 3042 N N . TYR B 1 176 ? 11.438 4.941 15.336 1 98.88 176 TYR B N 1
ATOM 3043 C CA . TYR B 1 176 ? 10.477 4.996 16.438 1 98.88 176 TYR B CA 1
ATOM 3044 C C . TYR B 1 176 ? 11.016 5.832 17.594 1 98.88 176 TYR B C 1
ATOM 3046 O O . TYR B 1 176 ? 10.383 6.801 18.016 1 98.88 176 TYR B O 1
ATOM 3054 N N . ALA B 1 177 ? 12.156 5.504 18.047 1 98.75 177 ALA B N 1
ATOM 3055 C CA . ALA B 1 177 ? 12.656 6.055 19.312 1 98.75 177 ALA B CA 1
ATOM 3056 C C . ALA B 1 177 ? 12.781 7.574 19.219 1 98.75 177 ALA B C 1
ATOM 3058 O O . ALA B 1 177 ? 12.234 8.297 20.062 1 98.75 177 ALA B O 1
ATOM 3059 N N . PRO B 1 178 ? 13.484 8.078 18.203 1 98.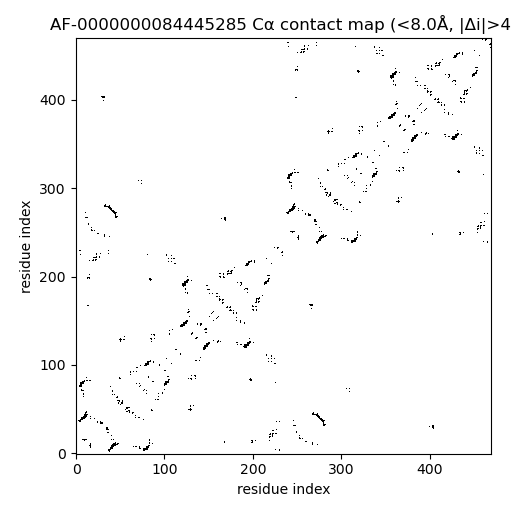81 178 PRO B N 1
ATOM 3060 C CA . PRO B 1 178 ? 13.609 9.539 18.172 1 98.81 178 PRO B CA 1
ATOM 3061 C C . PRO B 1 178 ? 12.258 10.234 17.984 1 98.81 178 PRO B C 1
ATOM 3063 O O . PRO B 1 178 ? 12.016 11.273 18.609 1 98.81 178 PRO B O 1
ATOM 3066 N N . LEU B 1 179 ? 11.336 9.742 17.219 1 98.94 179 LEU B N 1
ATOM 3067 C CA . LEU B 1 179 ? 10.047 10.375 16.969 1 98.94 179 LEU B CA 1
ATOM 3068 C C . LEU B 1 179 ? 9.156 10.297 18.219 1 98.94 179 LEU B C 1
ATOM 3070 O O . LEU B 1 179 ? 8.5 11.281 18.562 1 98.94 179 LEU B O 1
ATOM 3074 N N . ALA B 1 180 ? 9.18 9.133 18.828 1 98.94 180 ALA B N 1
ATOM 3075 C CA . ALA B 1 180 ? 8.383 8.938 20.031 1 98.94 180 ALA B CA 1
ATOM 3076 C C . ALA B 1 180 ? 8.859 9.859 21.156 1 98.94 180 ALA B C 1
ATOM 3078 O O . ALA B 1 180 ? 8.047 10.375 21.938 1 98.94 180 ALA B O 1
ATOM 3079 N N . GLU B 1 181 ? 10.164 10.016 21.234 1 98.88 181 GLU B N 1
ATOM 3080 C CA . GLU B 1 181 ? 10.727 10.891 22.25 1 98.88 181 GLU B CA 1
ATOM 3081 C C . GLU B 1 181 ? 10.242 12.328 22.078 1 98.88 181 GLU B C 1
ATOM 3083 O O . GLU B 1 181 ? 9.828 12.977 23.047 1 98.88 181 GLU B O 1
ATOM 3088 N N . VAL B 1 182 ? 10.273 12.844 20.891 1 98.94 182 VAL B N 1
ATOM 3089 C CA . VAL B 1 182 ? 9.852 14.211 20.625 1 98.94 182 VAL B CA 1
ATOM 3090 C C . VAL B 1 182 ? 8.352 14.344 20.859 1 98.94 182 VAL B C 1
ATOM 3092 O O . VAL B 1 182 ? 7.887 15.328 21.438 1 98.94 182 VAL B O 1
ATOM 3095 N N . ALA B 1 183 ? 7.562 13.328 20.391 1 98.94 183 ALA B N 1
ATOM 3096 C CA . ALA B 1 183 ? 6.125 13.344 20.656 1 98.94 183 ALA B CA 1
ATOM 3097 C C . ALA B 1 183 ? 5.84 13.453 22.156 1 98.94 183 ALA B C 1
ATOM 3099 O O . ALA B 1 183 ? 5.004 14.258 22.578 1 98.94 183 ALA B O 1
ATOM 3100 N N . GLY B 1 184 ? 6.543 12.672 22.906 1 98.81 184 GLY B N 1
ATOM 3101 C CA . GLY B 1 184 ? 6.395 12.711 24.344 1 98.81 184 GLY B CA 1
ATOM 3102 C C . GLY B 1 184 ? 6.75 14.062 24.938 1 98.81 184 GLY B C 1
ATOM 3103 O O . GLY B 1 184 ? 6.098 14.523 25.875 1 98.81 184 GLY B O 1
ATOM 3104 N N . SER B 1 185 ? 7.793 14.688 24.422 1 98.88 185 SER B N 1
ATOM 3105 C CA . SER B 1 185 ? 8.211 15.992 24.922 1 98.88 185 SER B CA 1
ATOM 3106 C C . SER B 1 185 ? 7.145 17.047 24.672 1 98.88 185 SER B C 1
ATOM 3108 O O . SER B 1 185 ? 6.977 17.969 25.469 1 98.88 185 SER B O 1
ATOM 3110 N N . LEU B 1 186 ? 6.398 16.953 23.562 1 98.88 186 LEU B N 1
ATOM 3111 C CA . LEU B 1 186 ? 5.316 17.891 23.266 1 98.88 186 LEU B CA 1
ATOM 3112 C C . LEU B 1 186 ? 4.168 17.719 24.25 1 98.88 186 LEU B C 1
ATOM 3114 O O . LEU B 1 186 ? 3.582 18.703 24.703 1 98.88 186 LEU B O 1
ATOM 3118 N N . ILE B 1 187 ? 3.889 16.453 24.625 1 98.88 187 ILE B N 1
ATOM 3119 C CA . ILE B 1 187 ? 2.873 16.156 25.625 1 98.88 187 ILE B CA 1
ATOM 3120 C C . ILE B 1 187 ? 3.299 16.734 26.969 1 98.88 187 ILE B C 1
ATOM 3122 O O . ILE B 1 187 ? 2.49 17.344 27.672 1 98.88 187 ILE B O 1
ATOM 3126 N N . ALA B 1 188 ? 4.531 16.578 27.281 1 98.75 188 ALA B N 1
ATOM 3127 C CA . ALA B 1 188 ? 5.059 17.109 28.531 1 98.75 188 ALA B CA 1
ATOM 3128 C C . ALA B 1 188 ? 4.941 18.625 28.594 1 98.75 188 ALA B C 1
ATOM 3130 O O . ALA B 1 188 ? 4.805 19.203 29.672 1 98.75 188 ALA B O 1
ATOM 3131 N N . ARG B 1 189 ? 4.922 19.281 27.469 1 98.62 189 ARG B N 1
ATOM 3132 C CA . ARG B 1 189 ? 4.832 20.734 27.391 1 98.62 189 ARG B CA 1
ATOM 3133 C C . ARG B 1 189 ? 3.379 21.188 27.312 1 98.62 189 ARG B C 1
ATOM 3135 O O . ARG B 1 189 ? 3.105 22.375 27.109 1 98.62 189 ARG B O 1
ATOM 3142 N N . GLY B 1 190 ? 2.436 20.219 27.328 1 98.56 190 GLY B N 1
ATOM 3143 C CA . GLY B 1 190 ? 1.045 20.594 27.531 1 98.56 190 GLY B CA 1
ATOM 3144 C C . GLY B 1 190 ? 0.142 20.172 26.375 1 98.56 190 GLY B C 1
ATOM 3145 O O . GLY B 1 190 ? -1.068 20.406 26.422 1 98.56 190 GLY B O 1
ATOM 3146 N N . ALA B 1 191 ? 0.656 19.547 25.328 1 98.81 191 ALA B N 1
ATOM 3147 C CA . ALA B 1 191 ? -0.196 19.062 24.25 1 98.81 191 ALA B CA 1
ATOM 3148 C C . ALA B 1 191 ? -1.135 17.969 24.734 1 98.81 191 ALA B C 1
ATOM 3150 O O . ALA B 1 191 ? -0.747 17.141 25.562 1 98.81 191 ALA B O 1
ATOM 3151 N N . GLU B 1 192 ? -2.303 17.938 24.203 1 98.75 192 GLU B N 1
ATOM 3152 C CA . GLU B 1 192 ? -3.305 16.938 24.578 1 98.75 192 GLU B CA 1
ATOM 3153 C C . GLU B 1 192 ? -3.344 15.805 23.562 1 98.75 192 GLU B C 1
ATOM 3155 O O . GLU B 1 192 ? -3.887 14.734 23.844 1 98.75 192 GLU B O 1
ATOM 3160 N N . ALA B 1 193 ? -2.85 16.078 22.406 1 98.81 193 ALA B N 1
ATOM 3161 C CA . ALA B 1 193 ? -2.682 15.125 21.312 1 98.81 193 ALA B CA 1
ATOM 3162 C C . ALA B 1 193 ? -1.52 15.531 20.406 1 98.81 193 ALA B C 1
ATOM 3164 O O . ALA B 1 193 ? -1.047 16.672 20.469 1 98.81 193 ALA B O 1
ATOM 3165 N N . VAL B 1 194 ? -1.022 14.578 19.672 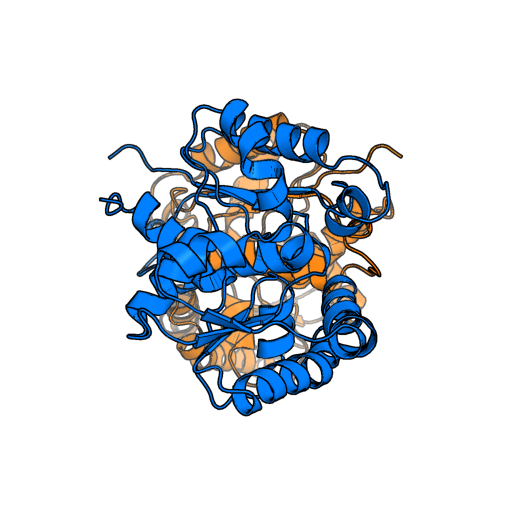1 98.94 194 VAL B N 1
ATOM 3166 C CA . VAL B 1 194 ? 0.049 14.883 18.734 1 98.94 194 VAL B CA 1
ATOM 3167 C C . VAL B 1 194 ? -0.405 14.555 17.312 1 98.94 194 VAL B C 1
ATOM 3169 O O . VAL B 1 194 ? -0.849 13.438 17.031 1 98.94 194 VAL B O 1
ATOM 3172 N N . VAL B 1 195 ? -0.415 15.531 16.453 1 98.88 195 VAL B N 1
ATOM 3173 C CA . VAL B 1 195 ? -0.658 15.336 15.023 1 98.88 195 VAL B CA 1
ATOM 3174 C C . VAL B 1 195 ? 0.631 14.891 14.336 1 98.88 195 VAL B C 1
ATOM 3176 O O . VAL B 1 195 ? 1.646 15.586 14.398 1 98.88 195 VAL B O 1
ATOM 3179 N N . LEU B 1 196 ? 0.586 13.727 13.797 1 98.88 196 LEU B N 1
ATOM 3180 C CA . LEU B 1 196 ? 1.697 13.258 12.984 1 98.88 196 LEU B CA 1
ATOM 3181 C C . LEU B 1 196 ? 1.632 13.852 11.578 1 98.88 196 LEU B C 1
ATOM 3183 O O . LEU B 1 196 ? 1.087 13.227 10.664 1 98.88 196 LEU B O 1
ATOM 3187 N N . GLY B 1 197 ? 2.227 15.047 11.414 1 98.69 197 GLY B N 1
ATOM 3188 C CA . GLY B 1 197 ? 2.033 15.938 10.281 1 98.69 197 GLY B CA 1
ATOM 3189 C C . GLY B 1 197 ? 3.037 15.703 9.164 1 98.69 197 GLY B C 1
ATOM 3190 O O . GLY B 1 197 ? 3.385 16.625 8.43 1 98.69 197 GLY B O 1
ATOM 3191 N N . CYS B 1 198 ? 3.654 14.617 9.117 1 98.5 198 CYS B N 1
ATOM 3192 C CA . CYS B 1 198 ? 4.426 14.008 8.039 1 98.5 198 CYS B CA 1
ATOM 3193 C C . CYS B 1 198 ? 4.035 12.547 7.844 1 98.5 198 CYS B C 1
ATOM 3195 O O . CYS B 1 198 ? 3.953 11.789 8.812 1 98.5 198 CYS B O 1
ATOM 3197 N N . THR B 1 199 ? 3.857 12.148 6.574 1 98.06 199 THR B N 1
ATOM 3198 C CA . THR B 1 199 ? 3.262 10.836 6.316 1 98.06 199 THR B CA 1
ATOM 3199 C C . THR B 1 199 ? 4.277 9.727 6.547 1 98.06 199 THR B C 1
ATOM 3201 O O . THR B 1 199 ? 3.912 8.555 6.637 1 98.06 199 THR B O 1
ATOM 3204 N N . GLU B 1 200 ? 5.562 10.047 6.754 1 98.69 200 GLU B N 1
ATOM 3205 C CA . GLU B 1 200 ? 6.574 9.094 7.199 1 98.69 200 GLU B CA 1
ATOM 3206 C C . GLU B 1 200 ? 6.461 8.828 8.695 1 98.69 200 GLU B C 1
ATOM 3208 O O . GLU B 1 200 ? 6.773 7.73 9.164 1 98.69 200 GLU B O 1
ATOM 3213 N N . ILE B 1 201 ? 6.02 9.797 9.453 1 98.88 201 ILE B N 1
ATOM 3214 C CA . ILE B 1 201 ? 6.09 9.758 10.914 1 98.88 201 ILE B CA 1
ATOM 3215 C C . ILE B 1 201 ? 5.141 8.688 11.445 1 98.88 201 ILE B C 1
ATOM 3217 O O . ILE B 1 201 ? 5.512 7.902 12.32 1 98.88 201 ILE B O 1
ATOM 3221 N N . PRO B 1 202 ? 3.854 8.57 10.914 1 98.81 202 PRO B N 1
ATOM 3222 C CA . PRO B 1 202 ? 3.033 7.441 11.352 1 98.81 202 PRO B CA 1
ATOM 3223 C C . PRO B 1 202 ? 3.725 6.094 11.156 1 98.81 202 PRO B C 1
ATOM 3225 O O . PRO B 1 202 ? 3.588 5.195 11.984 1 98.81 202 PRO B O 1
ATOM 3228 N N . LEU B 1 203 ? 4.445 5.906 10.062 1 98.75 203 LEU B N 1
ATOM 3229 C CA . LEU B 1 203 ? 5.133 4.652 9.773 1 98.75 203 LEU B CA 1
ATOM 3230 C C . LEU B 1 203 ? 6.203 4.363 10.82 1 98.75 203 LEU B C 1
ATOM 3232 O O . LEU B 1 203 ? 6.297 3.24 11.312 1 98.75 203 LEU B O 1
ATOM 3236 N N . GLY B 1 204 ? 7.016 5.391 11.156 1 98.75 204 GLY B N 1
ATOM 3237 C CA . GLY B 1 204 ? 8.016 5.238 12.203 1 98.75 204 GLY B CA 1
ATOM 3238 C C . GLY B 1 204 ? 7.414 4.938 13.562 1 98.75 204 GLY B C 1
ATOM 3239 O O . GLY B 1 204 ? 7.902 4.066 14.281 1 98.75 204 GLY B O 1
ATOM 3240 N N . ILE B 1 205 ? 6.328 5.652 13.906 1 98.81 205 ILE B N 1
ATOM 3241 C CA . ILE B 1 205 ? 5.676 5.52 15.203 1 98.81 205 ILE B CA 1
ATOM 3242 C C . ILE B 1 205 ? 5.051 4.133 15.328 1 98.81 205 ILE B C 1
ATOM 3244 O O . ILE B 1 205 ? 5.129 3.5 16.391 1 98.81 205 ILE B O 1
ATOM 3248 N N . GLN B 1 206 ? 4.492 3.602 14.273 1 97.94 206 GLN B N 1
ATOM 3249 C CA . GLN B 1 206 ? 3.791 2.322 14.281 1 97.94 206 GLN B CA 1
ATOM 3250 C C . GLN B 1 206 ? 4.773 1.157 14.359 1 97.94 206 GLN B C 1
ATOM 3252 O O . GLN B 1 206 ? 4.379 0.023 14.641 1 97.94 206 GLN B O 1
ATOM 3257 N N . ALA B 1 207 ? 6.008 1.413 14.062 1 97.88 207 ALA B N 1
ATOM 3258 C CA . ALA B 1 207 ? 7.02 0.361 14.094 1 97.88 207 ALA B CA 1
ATOM 3259 C C . ALA B 1 207 ? 7.395 0.009 15.531 1 97.88 207 ALA B C 1
ATOM 3261 O O . ALA B 1 207 ? 8.141 -0.94 15.773 1 97.88 207 ALA B O 1
ATOM 3262 N N . GLY B 1 208 ? 6.934 0.814 16.531 1 98 208 GLY B N 1
ATOM 3263 C CA . GLY B 1 208 ? 7.176 0.568 17.953 1 98 208 GLY B CA 1
ATOM 3264 C C . GLY B 1 208 ? 5.898 0.476 18.766 1 98 208 GLY B C 1
ATOM 3265 O O . GLY B 1 208 ? 4.809 0.336 18.219 1 98 208 GLY B O 1
ATOM 3266 N N . PRO B 1 209 ? 6.016 0.466 20.062 1 97.88 209 PRO B N 1
ATOM 3267 C CA . PRO B 1 209 ? 4.84 0.375 20.938 1 97.88 209 PRO B CA 1
ATOM 3268 C C . PRO B 1 209 ? 3.879 1.548 20.75 1 97.88 209 PRO B C 1
ATOM 3270 O O . PRO B 1 209 ? 4.309 2.656 20.422 1 97.88 209 PRO B O 1
ATOM 3273 N N . VAL B 1 210 ? 2.674 1.256 21.016 1 98 210 VAL B N 1
ATOM 3274 C CA . VAL B 1 210 ? 1.641 2.281 20.938 1 98 210 VAL B CA 1
ATOM 3275 C C . VAL B 1 210 ? 1.948 3.412 21.906 1 98 210 VAL B C 1
ATOM 3277 O O . VAL B 1 210 ? 2.338 3.162 23.047 1 98 210 VAL B O 1
ATOM 3280 N N . LEU B 1 211 ? 1.857 4.621 21.406 1 98.5 211 LEU B N 1
ATOM 3281 C CA . LEU B 1 211 ? 2.061 5.773 22.281 1 98.5 211 LEU B CA 1
ATOM 3282 C C . LEU B 1 211 ? 0.92 5.902 23.281 1 98.5 211 LEU B C 1
ATOM 3284 O O . LEU B 1 211 ? -0.239 5.645 22.953 1 98.5 211 LEU B O 1
ATOM 3288 N N . PRO B 1 212 ? 1.171 6.383 24.484 1 98.19 212 PRO B N 1
ATOM 3289 C CA . PRO B 1 212 ? 0.172 6.379 25.562 1 98.19 212 PRO B CA 1
ATOM 3290 C C . PRO B 1 212 ? -0.695 7.637 25.562 1 98.19 212 PRO B C 1
ATOM 3292 O O . PRO B 1 212 ? -1.234 8.016 26.594 1 98.19 212 PRO B O 1
ATOM 3295 N N . PHE B 1 213 ? -0.735 8.398 24.547 1 98.56 213 PHE B N 1
ATOM 3296 C CA . PHE B 1 213 ? -1.555 9.594 24.375 1 98.56 213 PHE B CA 1
ATOM 3297 C C . PHE B 1 213 ? -2.178 9.633 22.984 1 98.56 213 PHE B C 1
ATOM 3299 O O . PHE B 1 213 ? -1.731 8.93 22.078 1 98.56 213 PHE B O 1
ATOM 3306 N N . PRO B 1 214 ? -3.27 10.438 22.797 1 98.56 214 PRO B N 1
ATOM 3307 C CA . PRO B 1 214 ? -3.939 10.5 21.5 1 98.56 214 PRO B CA 1
ATOM 3308 C C . PRO B 1 214 ? -3.027 11.023 20.391 1 98.56 214 PRO B C 1
ATOM 3310 O O . PRO B 1 214 ? -2.248 11.953 20.609 1 98.56 214 PRO B O 1
ATOM 3313 N N . VAL B 1 215 ? -3.117 10.391 19.266 1 98.75 215 VAL B N 1
ATOM 3314 C CA . VAL B 1 215 ? -2.389 10.836 18.078 1 98.75 215 VAL B CA 1
ATOM 3315 C C . VAL B 1 215 ? -3.352 10.969 16.906 1 98.75 215 VAL B C 1
ATOM 3317 O O . VAL B 1 215 ? -4.387 10.297 16.859 1 98.75 215 VAL B O 1
ATOM 3320 N N . VAL B 1 216 ? -3.09 11.891 16.031 1 98.75 216 VAL B N 1
ATOM 3321 C CA . VAL B 1 216 ? -3.732 11.969 14.727 1 98.75 216 VAL B CA 1
ATOM 3322 C C . VAL B 1 216 ? -2.783 11.445 13.656 1 98.75 216 VAL B C 1
ATOM 3324 O O . VAL B 1 216 ? -1.794 12.102 13.32 1 98.75 216 VAL B O 1
ATOM 3327 N N . ASP B 1 217 ? -3.055 10.273 13.188 1 98.81 217 ASP B N 1
ATOM 3328 C CA . ASP B 1 217 ? -2.369 9.711 12.031 1 98.81 217 ASP B CA 1
ATOM 3329 C C . ASP B 1 217 ? -2.91 10.305 10.727 1 98.81 217 ASP B C 1
ATOM 3331 O O . ASP B 1 217 ? -4.012 9.961 10.297 1 98.81 217 ASP B O 1
ATOM 3335 N N . THR B 1 218 ? -2.121 11.109 10.117 1 98.75 218 THR B N 1
ATOM 3336 C CA . THR B 1 218 ? -2.652 11.883 8.992 1 98.75 218 THR B CA 1
ATOM 3337 C C . THR B 1 218 ? -2.883 10.984 7.785 1 98.75 218 THR B C 1
ATOM 3339 O O . THR B 1 218 ? -3.633 11.336 6.875 1 98.75 218 THR B O 1
ATOM 3342 N N . ILE B 1 219 ? -2.221 9.797 7.703 1 98.88 219 ILE B N 1
ATOM 3343 C CA . ILE B 1 219 ? -2.547 8.812 6.676 1 98.88 219 ILE B CA 1
ATOM 3344 C C . ILE B 1 219 ? -3.975 8.312 6.875 1 98.88 219 ILE B C 1
ATOM 3346 O O . ILE B 1 219 ? -4.793 8.367 5.957 1 98.88 219 ILE B O 1
ATOM 3350 N N . ASP B 1 220 ? -4.316 7.875 8.094 1 98.81 220 ASP B N 1
ATOM 3351 C CA . ASP B 1 220 ? -5.656 7.379 8.398 1 98.81 220 ASP B CA 1
ATOM 3352 C C . ASP B 1 220 ? -6.699 8.484 8.227 1 98.81 220 ASP B C 1
ATOM 3354 O O . ASP B 1 220 ? -7.793 8.234 7.719 1 98.81 220 ASP B O 1
ATOM 3358 N N . ALA B 1 221 ? -6.355 9.703 8.727 1 98.88 221 ALA B N 1
ATOM 3359 C CA . ALA B 1 221 ? -7.289 10.82 8.617 1 98.88 221 ALA B CA 1
ATOM 3360 C C . ALA B 1 221 ? -7.664 11.078 7.16 1 98.88 221 ALA B C 1
ATOM 3362 O O . ALA B 1 221 ? -8.844 11.211 6.832 1 98.88 221 ALA B O 1
ATOM 3363 N N . LEU B 1 222 ? -6.66 11.141 6.289 1 98.88 222 LEU B N 1
ATOM 3364 C CA . LEU B 1 222 ? -6.902 11.383 4.867 1 98.88 222 LEU B CA 1
ATOM 3365 C C . LEU B 1 222 ? -7.648 10.211 4.238 1 98.88 222 LEU B C 1
ATOM 3367 O O . LEU B 1 222 ? -8.5 10.406 3.367 1 98.88 222 LEU B O 1
ATOM 3371 N N . ALA B 1 223 ? -7.336 8.945 4.664 1 98.88 223 ALA B N 1
ATOM 3372 C CA . ALA B 1 223 ? -8.031 7.758 4.168 1 98.88 223 ALA B CA 1
ATOM 3373 C C . ALA B 1 223 ? -9.523 7.828 4.477 1 98.88 223 ALA B C 1
ATOM 3375 O O . ALA B 1 223 ? -10.359 7.547 3.613 1 98.88 223 ALA B O 1
ATOM 3376 N N . ARG B 1 224 ? -9.852 8.227 5.688 1 98.56 224 ARG B N 1
ATOM 3377 C CA . ARG B 1 224 ? -11.25 8.289 6.098 1 98.56 224 ARG B CA 1
ATOM 3378 C C . ARG B 1 224 ? -12.016 9.32 5.27 1 98.56 224 ARG B C 1
ATOM 3380 O O . ARG B 1 224 ? -13.141 9.07 4.852 1 98.56 224 ARG B O 1
ATOM 3387 N N . VAL B 1 225 ? -11.359 10.492 5.012 1 98.25 225 VAL B N 1
ATOM 3388 C CA . VAL B 1 225 ? -11.984 11.531 4.203 1 98.25 225 VAL B CA 1
ATOM 3389 C C . VAL B 1 225 ? -12.156 11.039 2.768 1 98.25 225 VAL B C 1
ATOM 3391 O O . VAL B 1 225 ? -13.164 11.328 2.117 1 98.25 225 VAL B O 1
ATOM 3394 N N . SER B 1 226 ? -11.211 10.297 2.26 1 98.38 226 SER B N 1
ATOM 3395 C CA . SER B 1 226 ? -11.258 9.734 0.913 1 98.38 226 SER B CA 1
ATOM 3396 C C . SER B 1 226 ? -12.383 8.719 0.774 1 98.38 226 SER B C 1
ATOM 3398 O O . SER B 1 226 ? -13.094 8.711 -0.231 1 98.38 226 SER B O 1
ATOM 3400 N N . ILE B 1 227 ? -12.547 7.848 1.768 1 97.94 227 ILE B N 1
ATOM 3401 C CA . ILE B 1 227 ? -13.617 6.859 1.777 1 97.94 227 ILE B CA 1
ATOM 3402 C C . ILE B 1 227 ? -14.969 7.562 1.792 1 97.94 227 ILE B C 1
ATOM 3404 O O . ILE B 1 227 ? -15.883 7.191 1.045 1 97.94 227 ILE B O 1
ATOM 3408 N N . ALA B 1 228 ? -15.109 8.594 2.652 1 97 228 ALA B N 1
ATOM 3409 C CA . ALA B 1 228 ? -16.359 9.352 2.73 1 97 228 ALA B CA 1
ATOM 3410 C C . ALA B 1 228 ? -16.703 9.977 1.382 1 97 228 ALA B C 1
ATOM 3412 O O . ALA B 1 228 ? -17.844 9.922 0.943 1 97 228 ALA B O 1
ATOM 3413 N N . TRP B 1 229 ? -15.719 10.602 0.726 1 97.06 229 TRP B N 1
ATOM 3414 C CA . TRP B 1 229 ? -15.938 11.164 -0.605 1 97.06 229 TRP B CA 1
ATOM 3415 C C . TRP B 1 229 ? -16.438 10.094 -1.572 1 97.06 229 TRP B C 1
ATOM 3417 O O . TRP B 1 229 ? -17.406 10.312 -2.291 1 97.06 229 TRP B O 1
ATOM 3427 N N . ALA B 1 230 ? -15.758 8.945 -1.574 1 96 230 ALA B N 1
ATOM 3428 C CA . ALA B 1 230 ? -16.078 7.871 -2.516 1 96 230 ALA B CA 1
ATOM 3429 C C . ALA B 1 230 ? -17.5 7.355 -2.307 1 96 230 ALA B C 1
ATOM 3431 O O . ALA B 1 230 ? -18.156 6.941 -3.258 1 96 230 ALA B O 1
ATOM 3432 N N . ARG B 1 231 ? -17.953 7.418 -1.058 1 92.81 231 ARG B N 1
ATOM 3433 C CA . ARG B 1 231 ? -19.281 6.895 -0.715 1 92.81 231 ARG B CA 1
ATOM 3434 C C . ARG B 1 231 ? -20.344 7.961 -0.894 1 92.81 231 ARG B C 1
ATOM 3436 O O . ARG B 1 231 ? -21.531 7.695 -0.688 1 92.81 231 ARG B O 1
ATOM 3443 N N . GLY B 1 232 ? -20 9.094 -1.31 1 89.31 232 GLY B N 1
ATOM 3444 C CA . GLY B 1 232 ? -20.953 10.164 -1.537 1 89.31 232 GLY B CA 1
ATOM 3445 C C . GLY B 1 232 ? -21.422 10.836 -0.258 1 89.31 232 GLY B C 1
ATOM 3446 O O . GLY B 1 232 ? -22.5 11.406 -0.209 1 89.31 232 GLY B O 1
ATOM 3447 N N . GLU B 1 233 ? -20.797 10.578 0.833 1 73.75 233 GLU B N 1
ATOM 3448 C CA . GLU B 1 233 ? -21.141 11.164 2.121 1 73.75 233 GLU B CA 1
ATOM 3449 C C . GLU B 1 233 ? -20.578 12.57 2.258 1 73.75 233 GLU B C 1
ATOM 3451 O O . GLU B 1 233 ? -20.953 13.312 3.168 1 73.75 233 GLU B O 1
ATOM 3456 N N . ALA B 1 234 ? -19.625 12.867 1.488 1 55.88 234 ALA B N 1
ATOM 3457 C CA . ALA B 1 234 ? -19.047 14.188 1.712 1 55.88 234 ALA B CA 1
ATOM 3458 C C . ALA B 1 234 ? -20.094 15.289 1.539 1 55.88 234 ALA B C 1
ATOM 3460 O O . ALA B 1 234 ? -20.781 15.336 0.521 1 55.88 234 ALA B O 1
ATOM 3461 N N . GLY B 1 235 ? -20.719 15.586 2.689 1 39.41 235 GLY B N 1
ATOM 3462 C CA . GLY B 1 235 ? -21.562 16.75 2.969 1 39.41 235 GLY B CA 1
ATOM 3463 C C . GLY B 1 235 ? -20.938 18.047 2.506 1 39.41 235 GLY B C 1
ATOM 3464 O O . GLY B 1 235 ? -19.734 18.125 2.268 1 39.41 235 GLY B O 1
#

Organism: NCBI:txid207340

Sequence (470 aa):
MAERMLGILGGMGPLAGAQFLLRMTLLTPAERDQDHVPAVLWSDPRIPDRTQARLHGGEDPLPGLLRGIRGLEAAGCGAIAIPCNTAHGWYEPMRAATSLPILHIVDAAAHDLRRQGLSGARVGLLATAGTLAMRLYQERFDTLGHEVITPDEAQMRDKVGPGIALVKANRVAEAYAPLAEVAGSLIARGAEAVVLGCTEIPLGIQAGPVLPFPVVDTIDALARVSIAWARGEAGMAERMLGILGGMGPLAGAQFLLRMTLLTPAERDQDHVPAVLWSDPRIPDRTQARLHGGEDPLPGLLRGIRGLEAAGCGAIAIPCNTAHGWYEPMRAATSLPILHIVDAAAHDLRRQGLSGARVGLLATAGTLAMRLYQERFDTLGHEVITPDEAQMRDKVGPGIALVKANRVAEAYAPLAEVAGSLIARGAEAVVLGCTEIPLGIQAGPVLPFPVVDTIDALARVSIAWARGEAG

Foldseek 3Di:
DPQAEEEEEAQLQQVLLVVLQVLLQVVQPDDDPVSGRHYDYDRHVVQDNLQCVQPPVDDHSVVVSLVSLVVRVVVVHQAYEYSFLLCCLCVVVNVVSDPHHYQHLLVLLQVVCVVVVNFLFAEEEQAAPSNVVSCSNCVVSVVRNYHYDYFDPCLNVPQSVVLLVCLSVVVQQVSQPSLLVRRVVSVVVPGQEYEHSGSSSVSSNVSDDDRPGHYRNSSNSSSVVVSCVSVVNPD/DPQAEEEEEAQLQQVLLVVLQVLLQVVQPDDDPVSGRHYDYDRHVVQDNLQCVQPPVDDHSVVVSLVSLVVRVVVPHQAYEYSFLLCCLCVVVNVVSDPHHYQHLLVLLQVVCVVVVNFLFAEEEQAAPSNVVSCSNCVVSVVRNYHYDYFDPCLNVPQSVVLLVCLSVVVQQVSQPSLLVRRVVSVVVPGQEYEHSGSSSVSSNVSDDDRPGHYRNSSNSSSVVVSCVSVVNPD

pLDDT: mean 96.87, std 7.61, range [34.91, 98.94]

Solvent-accessible surface area (backbone atoms only — not comparable to full-atom values): 23593 Å² total; per-residue (Å²): 125,86,84,49,24,37,16,31,52,32,6,84,35,48,55,27,30,19,47,32,50,32,45,33,47,63,70,41,82,36,73,38,42,61,57,45,79,28,32,37,37,38,24,43,13,76,38,42,58,52,41,45,25,72,73,66,73,39,59,74,32,58,68,48,52,51,51,44,51,51,46,32,50,74,66,59,34,60,31,33,38,46,59,36,51,50,61,54,78,49,39,66,68,53,50,74,71,44,89,52,54,66,58,53,49,61,59,21,38,52,50,44,35,43,75,70,71,43,70,48,37,36,27,16,46,49,50,46,72,39,30,57,73,67,40,65,52,54,56,60,38,43,79,60,50,26,44,76,45,66,72,53,72,65,49,36,66,71,20,44,52,51,22,41,45,27,33,47,29,60,39,29,63,74,9,14,62,43,40,50,51,53,54,49,52,34,41,74,74,61,25,67,29,34,35,30,50,25,42,45,45,48,55,11,45,65,55,44,74,84,70,97,60,56,65,43,46,38,46,58,24,35,25,54,51,50,51,35,48,58,69,65,58,65,121,127,87,83,49,24,38,16,31,50,30,7,79,35,48,55,28,29,20,46,30,52,32,47,33,48,62,69,42,83,35,72,37,42,61,56,45,78,28,32,38,38,39,25,42,14,76,39,42,58,52,44,43,26,72,74,65,74,39,60,75,32,59,66,49,54,52,51,44,50,52,47,32,50,74,68,59,34,59,31,33,39,46,58,33,51,50,61,56,77,50,39,67,69,53,51,73,72,45,90,52,55,66,58,54,48,62,59,21,38,54,50,43,35,44,75,72,71,43,71,47,38,36,27,16,46,49,50,45,71,40,30,59,73,67,38,65,51,56,57,58,37,43,77,61,50,25,47,76,44,65,72,52,71,64,48,37,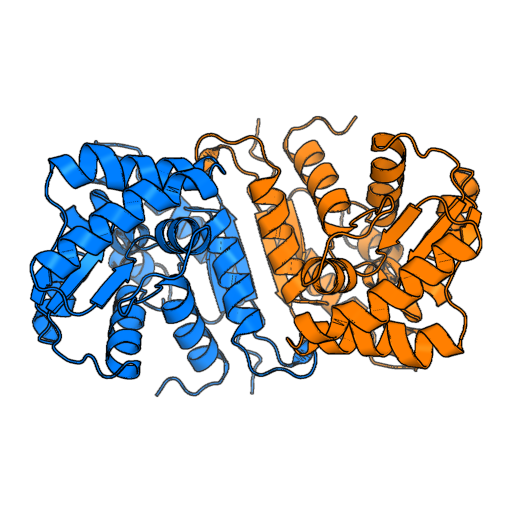67,71,20,44,53,51,23,41,45,26,33,48,28,60,40,28,63,73,9,14,62,44,39,50,51,53,53,50,53,34,40,73,74,61,27,67,29,35,36,29,48,25,42,44,44,46,54,11,45,65,55,44,72,82,72,97,60,54,67,42,46,38,48,59,24,35,26,53,53,50,51,34,48,57,70,65,58,64,121

Secondary structure (DSSP, 8-state):
----PEEEEE-SSHHHHHHHHHHHHHHS--SSGGGSPPEEEEE-TTSPPHHHHHHS----SHHHHHHHHHHHHHTT-SEEE---TGGGGGHHHHHHT-SS-EE-HHHHHHHHHHHTT-TT-EEEEEE-HHHHHTTTTHHHHHHTT-EEE---HHHIIIIIHHHHHHHHTT-GGGGHHHHHHHHHHHHHTT-SEEEEESTHHHHHHHTSPPPSS-EEEHHHHHHHHHHHHHTT---/----PEEEEE-SSHHHHHHHHHHHHHHS--SSGGGSPPEEEEE-TTSPPHHHHHHS----SHHHHHHHHHHHHHTT-SEEE---TGGGGGHHHHHHT-SS-EE-HHHHHHHHHHHTT-TT-EEEEEE-HHHHHTTTTHHHHHHTT-EEE---HHHIIIIIHHHHHHHHTT-GGGGHHHHHHHHHHHHHTT-SEEEEESTHHHHHHHTSPPPSS-EEEHHHHHHHHHHHHHTT---

Radius of gyration: 22.31 Å; Cα contacts (8 Å, |Δi|>4): 1030; chains: 2; bounding box: 43×64×56 Å

Nearest PDB structures (foldseek):
  3s7z-assembly1_B  TM=9.500E-01  e=5.861E-20  Salmonella enterica subsp. enterica serovar Typhimurium str. LT2
  5elm-assembly2_D  TM=8.387E-01  e=1.176E-12  Escherichia coli
  3ojc-assembly1_A  TM=7.733E-01  e=2.578E-12  Yersinia pestis CO92
  2zsk-assembly1_B  TM=7.359E-01  e=1.391E-12  Pyrococcus horikoshii OT3
  5xnk-assembly1_A-2  TM=8.033E-01  e=8.846E-12  Microcystis aeruginosa PCC 7806